Protein AF-A0A2H6KD94-F1 (afdb_monomer_lite)

pLDDT: mean 85.2, std 12.3, range [38.72, 98.19]

Secondary structure (DSSP, 8-state):
--HHHHHHHHHHHHHHHHHHHHHHHHTTTTTHHHHHHHHHHHHHHHHHHHHHHHHT-BTTTTBSTTHHHHHHHHHHHHHHHHHHTSTT-HHHHHHHHHHHHHIIIIIHHHHHHHHHHHHHHHHHHHHTT--S---HHHHHHHHHHHHHHHHH---SSS--SHHHHHHHHHHHHHTT-SHHHHHHHHHHHHHHTGGGSTTHHHHHHHHHHHH-GGGB-TTTTSPPTT-SS-HHHHHHHHHHHHHHTHHHHHHHHHHHHHHHHHHHSS--HHHHHHHHHHHHHHHHHHHHHHH--SSGGGHHHHHHHHHHHHHHHHHHHHB-SSSPPP-TTHHHHHHHHHHHHHHHHHHHHHHHIIIII---TT---HHHHHHHHHHHHHHHHHHHHHHHS--TTSS--S-HHHHHHHHHHHHHHHHHTHHHHIIIIIIHHHHHHHHHHHHHHHHHHSHHHHHHHHHHHHHHHHHHHHHHHT-------

Radius of gyration: 65.25 Å; chains: 1; bounding box: 171×57×162 Å

Sequence (477 aa):
MDESLKKDLRTVREEIKDGIKDVITTLQVKEFDTLVKTDLKSLRDKIMKLKDGVDSSKADEGTGLVGQHLKTIKDQYDKLHKETTGPGGSIAKETGLLDNKFQSAIQHPLNDAVDKVDMAIETLGEQFQLQGKKNIEEVFNKIKGEVGSIITGNHGKLKTGLEAVVDKVRGLAGLFRGQSQFEIKVQGWVENNILKVDPIKSFIEKYIGENGQGKFHGNYGKKKRGGQFYTDLNEQIAIVFKEKLTSEATTAGRVVEDLFREAESNRTVRKYVNALKEGCNKFVEKLGETLKTNDVDQFPDAIDTLVNTIVQKITSAVKNGSPAPDTKYLIPAVQGAVIQLLVVARQVAVELGSFALNADNNHLSLADNVDNALKVAKTLEGQLKDANTAQKSSGQTESPAKAVDSRLSEVRNMVGGLDDTFKQKVKKELQEAVNKLDGAVRDFDTEAQIREAAKAAYLSNFLSDRMTLSSGPNSRL

Organism: NCBI:txid189622

Structure (mmCIF, N/CA/C/O backbone):
data_AF-A0A2H6KD94-F1
#
_entry.id   AF-A0A2H6KD94-F1
#
loop_
_atom_site.group_PDB
_atom_site.id
_atom_site.type_symbol
_atom_site.label_atom_id
_atom_site.label_alt_id
_atom_site.label_comp_id
_atom_site.label_asym_id
_atom_site.label_entity_id
_atom_site.label_seq_id
_atom_site.pdbx_PDB_ins_code
_atom_site.Cartn_x
_atom_site.Cartn_y
_atom_site.Cartn_z
_atom_site.occupancy
_atom_site.B_iso_or_equiv
_atom_site.auth_seq_id
_atom_site.auth_comp_id
_atom_site.auth_asym_id
_atom_site.auth_atom_id
_atom_site.pdbx_PDB_model_num
ATOM 1 N N . MET A 1 1 ? -130.119 -20.080 102.729 1.00 55.72 1 MET A N 1
ATOM 2 C CA . MET A 1 1 ? -128.824 -20.767 102.546 1.00 55.72 1 MET A CA 1
ATOM 3 C C . MET A 1 1 ? -128.683 -21.726 103.706 1.00 55.72 1 MET A C 1
ATOM 5 O O . MET A 1 1 ? -128.633 -21.253 104.838 1.00 55.72 1 MET A O 1
ATOM 9 N N . ASP A 1 2 ? -128.746 -23.019 103.408 1.00 59.97 2 ASP A N 1
ATOM 10 C CA . ASP A 1 2 ? -128.802 -24.090 104.403 1.00 59.97 2 ASP A CA 1
ATOM 11 C C . ASP A 1 2 ? -127.515 -24.159 105.243 1.00 59.97 2 ASP A C 1
ATOM 13 O O . ASP A 1 2 ? -126.439 -23.775 104.767 1.00 59.97 2 ASP A O 1
ATOM 17 N N . GLU A 1 3 ? -127.615 -24.609 106.496 1.00 74.25 3 GLU A N 1
ATOM 18 C CA . GLU A 1 3 ? -126.474 -24.665 107.431 1.00 74.25 3 GLU A CA 1
ATOM 19 C C . GLU A 1 3 ? -125.322 -25.544 106.914 1.00 74.25 3 GLU A C 1
ATOM 21 O O . GLU A 1 3 ? -124.156 -25.223 107.165 1.00 74.25 3 GLU A O 1
ATOM 26 N N . SER A 1 4 ? -125.626 -26.599 106.146 1.00 77.25 4 SER A N 1
ATOM 27 C CA . SER A 1 4 ? -124.621 -27.495 105.555 1.00 77.25 4 SER A CA 1
ATOM 28 C C . SER A 1 4 ? -123.743 -26.779 104.527 1.00 77.25 4 SER A C 1
ATOM 30 O O . SER A 1 4 ? -122.521 -26.824 104.631 1.00 77.25 4 SER A O 1
ATOM 32 N N . LEU A 1 5 ? -124.339 -26.000 103.617 1.00 78.88 5 LEU A N 1
ATOM 33 C CA . LEU A 1 5 ? -123.607 -25.278 102.573 1.00 78.88 5 LEU A CA 1
ATOM 34 C C . LEU A 1 5 ? -122.671 -24.206 103.159 1.00 78.88 5 LEU A C 1
ATOM 36 O O . LEU A 1 5 ? -121.579 -23.976 102.645 1.00 78.88 5 LEU A O 1
ATOM 40 N N . LYS A 1 6 ? -123.068 -23.556 104.263 1.00 76.19 6 LYS A N 1
ATOM 41 C CA . LYS A 1 6 ? -122.206 -22.598 104.981 1.00 76.19 6 LYS A CA 1
ATOM 42 C C . LYS A 1 6 ? -121.029 -23.277 105.679 1.00 76.19 6 LYS A C 1
ATOM 44 O O . LYS A 1 6 ? -119.958 -22.675 105.746 1.00 76.19 6 LYS A O 1
ATOM 49 N N . LYS A 1 7 ? -121.219 -24.487 106.215 1.00 77.62 7 LYS A N 1
ATOM 50 C CA . LYS A 1 7 ? -120.132 -25.290 106.791 1.00 77.62 7 LYS A CA 1
ATOM 51 C C . LYS A 1 7 ? -119.167 -25.749 105.707 1.00 77.62 7 LYS A C 1
ATOM 53 O O . LYS A 1 7 ? -117.981 -25.494 105.861 1.00 77.62 7 LYS A O 1
ATOM 58 N N . ASP A 1 8 ? -119.662 -26.291 104.599 1.00 78.19 8 ASP A N 1
ATOM 59 C CA . ASP A 1 8 ? -118.811 -26.775 103.506 1.00 78.19 8 ASP A CA 1
ATOM 60 C C . ASP A 1 8 ? -118.021 -25.640 102.850 1.00 78.19 8 ASP A C 1
ATOM 62 O O . ASP A 1 8 ? -116.810 -25.748 102.690 1.00 78.19 8 ASP A O 1
ATOM 66 N N . LEU A 1 9 ? -118.648 -24.488 102.579 1.00 82.94 9 LEU A N 1
ATOM 67 C CA . LEU A 1 9 ? -117.928 -23.312 102.073 1.00 82.94 9 LEU A CA 1
ATOM 68 C C . LEU A 1 9 ? -116.910 -22.764 103.082 1.00 82.94 9 LEU A C 1
ATOM 70 O O . LEU A 1 9 ? -115.892 -22.203 102.678 1.00 82.94 9 LEU A O 1
ATOM 74 N N . ARG A 1 10 ? -117.157 -22.912 104.392 1.00 81.44 10 ARG A N 1
ATOM 75 C CA . ARG A 1 10 ? -116.191 -22.539 105.434 1.00 81.44 10 ARG A CA 1
ATOM 76 C C . ARG A 1 10 ? -115.023 -23.526 105.487 1.00 81.44 10 ARG A C 1
ATOM 78 O O . ARG A 1 10 ? -113.894 -23.062 105.592 1.00 81.44 10 ARG A O 1
ATOM 85 N N . THR A 1 11 ? -115.279 -24.828 105.372 1.00 82.75 11 THR A N 1
ATOM 86 C CA . THR A 1 11 ? -114.247 -25.873 105.302 1.00 82.75 11 THR A CA 1
ATOM 87 C C . THR A 1 11 ? -113.381 -25.689 104.061 1.00 82.75 11 THR A C 1
ATOM 89 O O . THR A 1 11 ? -112.178 -25.515 104.199 1.00 82.75 11 THR A O 1
ATOM 92 N N . VAL A 1 12 ? -113.984 -25.567 102.873 1.00 84.56 12 VAL A N 1
ATOM 93 C CA . VAL A 1 12 ? -113.266 -25.315 101.610 1.00 84.56 12 VAL A CA 1
ATOM 94 C C . VAL A 1 12 ? -112.461 -24.016 101.679 1.00 84.56 12 VAL A C 1
ATOM 96 O O . VAL A 1 12 ? -111.328 -23.957 101.213 1.00 84.56 12 VAL A O 1
ATOM 99 N N . ARG A 1 13 ? -113.002 -22.957 102.294 1.00 83.62 13 ARG A N 1
ATOM 100 C CA . ARG A 1 13 ? -112.266 -21.699 102.486 1.00 83.62 13 ARG A CA 1
ATOM 101 C C . ARG A 1 13 ? -111.039 -21.866 103.386 1.00 83.62 13 ARG A C 1
ATOM 103 O O . ARG A 1 13 ? -110.025 -21.227 103.108 1.00 83.62 13 ARG A O 1
ATOM 110 N N . GLU A 1 14 ? -111.132 -22.640 104.465 1.00 83.94 14 GLU A N 1
ATOM 111 C CA . GLU A 1 14 ? -109.994 -22.882 105.359 1.00 83.94 14 GLU A CA 1
ATOM 112 C C . GLU A 1 14 ? -108.982 -23.856 104.733 1.00 83.94 14 GLU A C 1
ATOM 114 O O . GLU A 1 14 ? -107.795 -23.565 104.772 1.00 83.94 14 GLU A O 1
ATOM 119 N N . GLU A 1 15 ? -109.417 -24.892 104.012 1.00 82.44 15 GLU A N 1
ATOM 120 C CA . GLU A 1 15 ? -108.522 -25.776 103.246 1.00 82.44 15 GLU A CA 1
ATOM 121 C C . GLU A 1 15 ? -107.792 -25.037 102.116 1.00 82.44 15 GLU A C 1
ATOM 123 O O . GLU A 1 15 ? -106.599 -25.243 101.912 1.00 82.44 15 GLU A O 1
ATOM 128 N N . ILE A 1 16 ? -108.461 -24.118 101.407 1.00 82.06 16 ILE A N 1
ATOM 129 C CA . ILE A 1 16 ? -107.807 -23.256 100.408 1.00 82.06 16 ILE A CA 1
ATOM 130 C C . ILE A 1 16 ? -106.803 -22.319 101.085 1.00 82.06 16 ILE A C 1
ATOM 132 O O . ILE A 1 16 ? -105.710 -22.108 100.563 1.00 82.06 16 ILE A O 1
ATOM 136 N N . LYS A 1 17 ? -107.141 -21.749 102.246 1.00 83.56 17 LYS A N 1
ATOM 137 C CA . LYS A 1 17 ? -106.209 -20.921 103.026 1.00 83.56 17 LYS A CA 1
ATOM 138 C C . LYS A 1 17 ? -104.985 -21.711 103.468 1.00 83.56 17 LYS A C 1
ATOM 140 O O . LYS A 1 17 ? -103.877 -21.195 103.338 1.00 83.56 17 LYS A O 1
ATOM 145 N N . ASP A 1 18 ? -105.186 -22.915 103.989 1.00 82.31 18 ASP A N 1
ATOM 146 C CA . ASP A 1 18 ? -104.116 -23.776 104.476 1.00 82.31 18 ASP A CA 1
ATOM 147 C C . ASP A 1 18 ? -103.266 -24.279 103.309 1.00 82.31 18 ASP A C 1
ATOM 149 O O . ASP A 1 18 ? -102.048 -24.164 103.372 1.00 82.31 18 ASP A O 1
ATOM 153 N N . GLY A 1 19 ? -103.875 -24.666 102.184 1.00 82.88 19 GLY A N 1
ATOM 154 C CA . GLY A 1 19 ? -103.164 -25.006 100.950 1.00 82.88 19 GLY A CA 1
ATOM 155 C C . GLY A 1 19 ? -102.346 -23.837 100.388 1.00 82.88 19 GLY A C 1
ATOM 156 O O . GLY A 1 19 ? -101.185 -24.012 100.026 1.00 82.88 19 GLY A O 1
ATOM 157 N N . ILE A 1 20 ? -102.892 -22.613 100.376 1.00 80.19 20 ILE A N 1
ATOM 158 C CA . ILE A 1 20 ? -102.144 -21.404 99.981 1.00 80.19 20 ILE A CA 1
ATOM 159 C C . ILE A 1 20 ? -100.995 -21.136 100.961 1.00 80.19 20 ILE A C 1
ATOM 161 O O . ILE A 1 20 ? -99.903 -20.753 100.544 1.00 80.19 20 ILE A O 1
ATOM 165 N N . LYS A 1 21 ? -101.216 -21.333 102.263 1.00 80.06 21 LYS A N 1
ATOM 166 C CA . LYS A 1 21 ? -100.204 -21.127 103.303 1.00 80.06 21 LYS A CA 1
ATOM 167 C C . LYS A 1 21 ? -99.079 -22.160 103.217 1.00 80.06 21 LYS A C 1
ATOM 169 O O . LYS A 1 21 ? -97.918 -21.769 103.350 1.00 80.06 21 LYS A O 1
ATOM 174 N N . ASP A 1 22 ? -99.400 -23.421 102.946 1.00 78.56 22 ASP A N 1
ATOM 175 C CA . ASP A 1 22 ? -98.424 -24.482 102.702 1.00 78.56 22 ASP A CA 1
ATOM 176 C C . ASP A 1 22 ? -97.605 -24.170 101.455 1.00 78.56 22 ASP A C 1
ATOM 178 O O . ASP A 1 22 ? -96.387 -24.101 101.551 1.00 78.56 22 ASP A O 1
ATOM 182 N N . VAL A 1 23 ? -98.232 -23.819 100.326 1.00 80.38 23 VAL A N 1
ATOM 183 C CA . VAL A 1 23 ? -97.501 -23.425 99.106 1.00 80.38 23 VAL A CA 1
ATOM 184 C C . VAL A 1 23 ? -96.597 -22.209 99.350 1.00 80.38 23 VAL A C 1
ATOM 186 O O . VAL A 1 23 ? -95.445 -22.209 98.919 1.00 80.38 23 VAL A O 1
ATOM 189 N N . ILE A 1 24 ? -97.064 -21.196 100.092 1.00 75.50 24 ILE A N 1
ATOM 190 C CA . ILE A 1 24 ? -96.252 -20.025 100.477 1.00 75.50 24 ILE A CA 1
ATOM 191 C C . ILE A 1 24 ? -95.041 -20.427 101.332 1.00 75.50 24 ILE A C 1
ATOM 193 O O . ILE A 1 24 ? -93.988 -19.795 101.225 1.00 75.50 24 ILE A O 1
ATOM 197 N N . THR A 1 25 ? -95.177 -21.451 102.176 1.00 77.00 25 THR A N 1
ATOM 198 C CA . THR A 1 25 ? -94.114 -21.916 103.078 1.00 77.00 25 THR A CA 1
ATOM 199 C C . THR A 1 25 ? -93.147 -22.861 102.358 1.00 77.00 25 THR A C 1
ATOM 201 O O . THR A 1 25 ? -91.940 -22.660 102.436 1.00 77.00 25 THR A O 1
ATOM 204 N N . THR A 1 26 ? -93.654 -23.831 101.590 1.00 77.19 26 THR A N 1
ATOM 205 C CA . THR A 1 26 ? -92.867 -24.798 100.806 1.00 77.19 26 THR A CA 1
ATOM 206 C C . THR A 1 26 ? -92.073 -24.129 99.690 1.00 77.19 26 THR A C 1
ATOM 208 O O . THR A 1 26 ? -90.906 -24.454 99.503 1.00 77.19 26 THR A O 1
ATOM 211 N N . LEU A 1 27 ? -92.661 -23.165 98.972 1.00 73.81 27 LEU A N 1
ATOM 212 C CA . LEU A 1 27 ? -91.931 -22.367 97.977 1.00 73.81 27 LEU A CA 1
ATOM 213 C C . LEU A 1 27 ? -91.119 -21.231 98.617 1.00 73.81 27 LEU A C 1
ATOM 215 O O . LEU A 1 27 ? -90.541 -20.417 97.898 1.00 73.81 27 LEU A O 1
ATOM 219 N N . GLN A 1 28 ? -91.108 -21.149 99.954 1.00 81.94 28 GLN A N 1
ATOM 220 C CA . GLN A 1 28 ? -90.393 -20.138 100.729 1.00 81.94 28 GLN A CA 1
ATOM 221 C C . GLN A 1 28 ? -90.673 -18.711 100.231 1.00 81.94 28 GLN A C 1
ATOM 223 O O . GLN A 1 28 ? -89.801 -17.848 100.242 1.00 81.94 28 GLN A O 1
ATOM 228 N N . VAL A 1 29 ? -91.909 -18.425 99.803 1.00 73.88 29 VAL A N 1
ATOM 229 C CA . VAL A 1 29 ? -92.278 -17.155 99.146 1.00 73.88 29 VAL A CA 1
ATOM 230 C C . VAL A 1 29 ? -92.019 -15.958 100.065 1.00 73.88 29 VAL A C 1
ATOM 232 O O . VAL A 1 29 ? -91.650 -14.882 99.602 1.00 73.88 29 VAL A O 1
ATOM 235 N N . LYS A 1 30 ? -92.143 -16.150 101.385 1.00 77.00 30 LYS A N 1
ATOM 236 C CA . LYS A 1 30 ? -91.809 -15.127 102.392 1.00 77.00 30 LYS A CA 1
ATOM 237 C C . LYS A 1 30 ? -90.304 -14.870 102.537 1.00 77.00 30 LYS A C 1
ATOM 239 O O . LYS A 1 30 ? -89.924 -13.787 102.966 1.00 77.00 30 LYS A O 1
ATOM 244 N N . GLU A 1 31 ? -89.462 -15.836 102.179 1.00 80.69 31 GLU A N 1
ATOM 245 C CA . GLU A 1 31 ? -87.994 -15.760 102.247 1.00 80.69 31 GLU A CA 1
ATOM 246 C C . GLU A 1 31 ? -87.362 -15.510 100.867 1.00 80.69 31 GLU A C 1
ATOM 248 O O . GLU A 1 31 ? -86.165 -15.237 100.777 1.00 80.69 31 GLU A O 1
ATOM 253 N N . PHE A 1 32 ? -88.165 -15.536 99.797 1.00 79.06 32 PHE A N 1
ATOM 254 C CA . PHE A 1 32 ? -87.733 -15.395 98.408 1.00 79.06 32 PHE A CA 1
ATOM 255 C C . PHE A 1 32 ? -86.919 -14.121 98.165 1.00 79.06 32 PHE A C 1
ATOM 257 O O . PHE A 1 32 ? -85.868 -14.185 97.538 1.00 79.06 32 PHE A O 1
ATOM 264 N N . ASP A 1 33 ? -87.323 -12.977 98.731 1.00 70.31 33 ASP A N 1
ATOM 265 C CA . ASP A 1 33 ? -86.545 -11.729 98.639 1.00 70.31 33 ASP A CA 1
ATOM 266 C C . ASP A 1 33 ? -85.138 -11.879 99.252 1.00 70.31 33 ASP A C 1
ATOM 268 O O . ASP A 1 33 ? -84.152 -11.376 98.714 1.00 70.31 33 ASP A O 1
ATOM 272 N N . THR A 1 34 ? -85.010 -12.641 100.342 1.00 77.38 34 THR A N 1
ATOM 273 C CA . THR A 1 34 ? -83.720 -12.888 101.007 1.00 77.38 34 THR A CA 1
ATOM 274 C C . THR A 1 34 ? -82.849 -13.854 100.204 1.00 77.38 34 THR A C 1
ATOM 276 O O . THR A 1 34 ? -81.649 -13.608 100.043 1.00 77.38 34 THR A O 1
ATOM 279 N N . LEU A 1 35 ? -83.439 -14.919 99.655 1.00 77.56 35 LEU A N 1
ATOM 280 C CA . LEU A 1 35 ? -82.741 -15.882 98.797 1.00 77.56 35 LEU A CA 1
ATOM 281 C C . LEU A 1 35 ? -82.258 -15.212 97.504 1.00 77.56 35 LEU A C 1
ATOM 283 O O . LEU A 1 35 ? -81.073 -15.280 97.185 1.00 77.56 35 LEU A O 1
ATOM 287 N N . VAL A 1 36 ? -83.124 -14.441 96.839 1.00 78.12 36 VAL A N 1
ATOM 288 C CA . VAL A 1 36 ? -82.779 -13.681 95.627 1.00 78.12 36 VAL A CA 1
ATOM 289 C C . VAL A 1 36 ? -81.682 -12.655 95.910 1.00 78.12 36 VAL A C 1
ATOM 291 O O . VAL A 1 36 ? -80.720 -12.565 95.148 1.00 78.12 36 VAL A O 1
ATOM 294 N N . LYS A 1 37 ? -81.755 -11.905 97.018 1.00 77.06 37 LYS A N 1
ATOM 295 C CA . LYS A 1 37 ? -80.681 -10.970 97.407 1.00 77.06 37 LYS A CA 1
ATOM 296 C C . LYS A 1 37 ? -79.357 -11.683 97.666 1.00 77.06 37 LYS A C 1
ATOM 298 O O . LYS A 1 37 ? -78.307 -11.155 97.296 1.00 77.06 37 LYS A O 1
ATOM 303 N N . THR A 1 38 ? -79.394 -12.863 98.280 1.00 78.62 38 THR A N 1
ATOM 304 C CA . THR A 1 38 ? -78.197 -13.666 98.563 1.00 78.62 38 THR A CA 1
ATOM 305 C C . THR A 1 38 ? -77.561 -14.174 97.272 1.00 78.62 38 THR A C 1
ATOM 307 O O . THR A 1 38 ? -76.356 -13.997 97.073 1.00 78.62 38 THR A O 1
ATOM 310 N N . ASP A 1 39 ? -78.366 -14.703 96.354 1.00 75.56 39 ASP A N 1
ATOM 311 C CA . ASP A 1 39 ? -77.895 -15.195 95.060 1.00 75.56 39 ASP A CA 1
ATOM 312 C C . ASP A 1 39 ? -77.382 -14.065 94.166 1.00 75.56 39 ASP A C 1
ATOM 314 O O . ASP A 1 39 ? -76.311 -14.190 93.569 1.00 75.56 39 ASP A O 1
ATOM 318 N N . LEU A 1 40 ? -78.069 -12.918 94.129 1.00 78.00 40 LEU A N 1
ATOM 319 C CA . LEU A 1 40 ? -77.616 -11.741 93.382 1.00 78.00 40 LEU A CA 1
ATOM 320 C C . LEU A 1 40 ? -76.329 -11.152 93.959 1.00 78.00 40 LEU A C 1
ATOM 322 O O . LEU A 1 40 ? -75.462 -10.722 93.198 1.00 78.00 40 LEU A O 1
ATOM 326 N N . LYS A 1 41 ? -76.164 -11.155 95.286 1.00 78.00 41 LYS A N 1
ATOM 327 C CA . LYS A 1 41 ? -74.907 -10.751 95.927 1.00 78.00 41 LYS A CA 1
ATOM 328 C C . LYS A 1 41 ? -73.779 -11.719 95.571 1.00 78.00 41 LYS A C 1
ATOM 330 O O . LYS A 1 41 ? -72.723 -11.273 95.139 1.00 78.00 41 LYS A O 1
ATOM 335 N N . SER A 1 42 ? -74.029 -13.026 95.655 1.00 77.44 42 SER A N 1
ATOM 336 C CA . SER A 1 42 ? -73.078 -14.068 95.245 1.00 77.44 42 SER A CA 1
ATOM 337 C C . SER A 1 42 ? -72.682 -13.933 93.769 1.00 77.44 42 SER A C 1
ATOM 339 O O . SER A 1 42 ? -71.501 -14.026 93.425 1.00 77.44 42 SER A O 1
ATOM 341 N N . LEU A 1 43 ? -73.643 -13.642 92.886 1.00 75.31 43 LEU A N 1
ATOM 342 C CA . LEU A 1 43 ? -73.400 -13.373 91.470 1.00 75.31 43 LEU A CA 1
ATOM 343 C C . LEU A 1 43 ? -72.570 -12.099 91.271 1.00 75.31 43 LEU A C 1
ATOM 345 O O . LEU A 1 43 ? -71.585 -12.128 90.534 1.00 75.31 43 LEU A O 1
ATOM 349 N N . ARG A 1 44 ? -72.923 -11.001 91.947 1.00 77.50 44 ARG A N 1
ATOM 350 C CA . ARG A 1 44 ? -72.179 -9.736 91.891 1.00 77.50 44 ARG A CA 1
ATOM 351 C C . ARG A 1 44 ? -70.738 -9.914 92.363 1.00 77.50 44 ARG A C 1
ATOM 353 O O . ARG A 1 44 ? -69.831 -9.442 91.687 1.00 77.50 44 ARG A O 1
ATOM 360 N N . ASP A 1 45 ? -70.516 -10.622 93.466 1.00 77.31 45 ASP A N 1
ATOM 361 C CA . ASP A 1 45 ? -69.179 -10.880 94.008 1.00 77.31 45 ASP A CA 1
ATOM 362 C C . ASP A 1 45 ? -68.344 -11.743 93.051 1.00 77.31 45 ASP A C 1
ATOM 364 O O . ASP A 1 45 ? -67.158 -11.480 92.852 1.00 77.31 45 ASP A O 1
ATOM 368 N N . LYS A 1 46 ? -68.962 -12.735 92.394 1.00 77.00 46 LYS A N 1
ATOM 369 C CA . LYS A 1 46 ? -68.311 -13.520 91.331 1.00 77.00 46 LYS A CA 1
ATOM 370 C C . LYS A 1 46 ? -67.955 -12.656 90.118 1.00 77.00 46 LYS A C 1
ATOM 372 O O . LYS A 1 46 ? -66.850 -12.796 89.605 1.00 77.00 46 LYS A O 1
ATOM 377 N N . ILE A 1 47 ? -68.840 -11.748 89.692 1.00 71.19 47 ILE A N 1
ATOM 378 C CA . ILE A 1 47 ? -68.585 -10.808 88.585 1.00 71.19 47 ILE A CA 1
ATOM 379 C C . ILE A 1 47 ? -67.457 -9.831 88.941 1.00 71.19 47 ILE A C 1
ATOM 381 O O . ILE A 1 47 ? -66.580 -9.603 88.112 1.00 71.19 47 ILE A O 1
ATOM 385 N N . MET A 1 48 ? -67.436 -9.289 90.163 1.00 72.62 48 MET A N 1
ATOM 386 C CA . MET A 1 48 ? -66.364 -8.393 90.612 1.00 72.62 48 MET A CA 1
ATOM 387 C C . MET A 1 48 ? -65.019 -9.118 90.675 1.00 72.62 48 MET A C 1
ATOM 389 O O . MET A 1 48 ? -64.053 -8.617 90.120 1.00 72.62 48 MET A O 1
ATOM 393 N N . LYS A 1 49 ? -64.962 -10.342 91.220 1.00 75.00 49 LYS A N 1
ATOM 394 C CA . LYS A 1 49 ? -63.730 -11.156 91.209 1.00 75.00 49 LYS A CA 1
ATOM 395 C C . LYS A 1 49 ? -63.240 -11.476 89.794 1.00 75.00 49 LYS A C 1
ATOM 397 O O . LYS A 1 49 ? -62.035 -11.512 89.566 1.00 75.00 49 LYS A O 1
ATOM 402 N N . LEU A 1 50 ? -64.156 -11.697 88.850 1.00 73.25 50 LEU A N 1
ATOM 403 C CA . LEU A 1 50 ? -63.827 -11.872 87.432 1.00 73.25 50 LEU A CA 1
ATOM 404 C C . LEU A 1 50 ? -63.246 -10.589 86.833 1.00 73.25 50 LEU A C 1
ATOM 406 O O . LEU A 1 50 ? -62.211 -10.646 86.177 1.00 73.25 50 LEU A O 1
ATOM 410 N N . LYS A 1 51 ? -63.882 -9.441 87.090 1.00 72.88 51 LYS A N 1
ATOM 411 C CA . LYS A 1 51 ? -63.402 -8.129 86.647 1.00 72.88 51 LYS A CA 1
ATOM 412 C C . LYS A 1 51 ? -62.013 -7.835 87.213 1.00 72.88 51 LYS A C 1
ATOM 414 O O . LYS A 1 51 ? -61.104 -7.556 86.444 1.00 72.88 51 LYS A O 1
ATOM 419 N N . ASP A 1 52 ? -61.829 -7.984 88.520 1.00 73.94 52 ASP A N 1
ATOM 420 C CA . ASP A 1 52 ? -60.552 -7.731 89.187 1.00 73.94 52 ASP A CA 1
ATOM 421 C C . ASP A 1 52 ? -59.468 -8.701 88.696 1.00 73.94 52 ASP A C 1
ATOM 423 O O . ASP A 1 52 ? -58.332 -8.294 88.471 1.00 73.94 52 ASP A O 1
ATOM 427 N N . GLY A 1 53 ? -59.807 -9.974 88.452 1.00 70.94 53 GLY A N 1
ATOM 428 C CA . GLY A 1 53 ? -58.891 -10.963 87.871 1.00 70.94 53 GLY A CA 1
ATOM 429 C C . GLY A 1 53 ? -58.482 -10.663 86.423 1.00 70.94 53 GLY A C 1
ATOM 430 O O . GLY A 1 53 ? -57.382 -11.034 86.010 1.00 70.94 53 GLY A O 1
ATOM 431 N N . VAL A 1 54 ? -59.334 -9.978 85.657 1.00 71.25 54 VAL A N 1
ATOM 432 C CA . VAL A 1 54 ? -59.026 -9.490 84.303 1.00 71.25 54 VAL A CA 1
ATOM 433 C C . VAL A 1 54 ? -58.214 -8.194 84.361 1.00 71.25 54 VAL A C 1
ATOM 435 O O . VAL A 1 54 ? -57.193 -8.102 83.688 1.00 71.25 54 VAL A O 1
ATOM 438 N N . ASP A 1 55 ? -58.611 -7.227 85.189 1.00 68.44 55 ASP A N 1
ATOM 439 C CA . ASP A 1 55 ? -57.967 -5.908 85.291 1.00 68.44 55 ASP A CA 1
ATOM 440 C C . ASP A 1 55 ? -56.579 -5.979 85.954 1.00 68.44 55 ASP A C 1
ATOM 442 O O . ASP A 1 55 ? -55.699 -5.179 85.646 1.00 68.44 55 ASP A O 1
ATOM 446 N N . SER A 1 56 ? -56.352 -6.964 86.829 1.00 69.88 56 SER A N 1
ATOM 447 C CA . SER A 1 56 ? -55.040 -7.236 87.437 1.00 69.88 56 SER A CA 1
ATOM 448 C C . SER A 1 56 ? -54.135 -8.139 86.594 1.00 69.88 56 SER A C 1
ATOM 450 O O . SER A 1 56 ? -52.996 -8.385 86.995 1.00 69.88 56 SER A O 1
ATOM 452 N N . SER A 1 57 ? -54.606 -8.635 85.440 1.00 71.94 57 SER A N 1
ATOM 453 C CA . SER A 1 57 ? -53.791 -9.499 84.581 1.00 71.94 57 SER A CA 1
ATOM 454 C C . SER A 1 57 ? -52.627 -8.719 83.968 1.00 71.94 57 SER A C 1
ATOM 456 O O . SER A 1 57 ? -52.841 -7.736 83.258 1.00 71.94 57 SER A O 1
ATOM 458 N N . LYS A 1 58 ? -51.393 -9.179 84.195 1.00 67.06 58 LYS A N 1
ATOM 459 C CA . LYS A 1 58 ? -50.172 -8.569 83.643 1.00 67.06 58 LYS A CA 1
ATOM 460 C C . LYS A 1 58 ? -49.432 -9.553 82.744 1.00 67.06 58 LYS A C 1
ATOM 462 O O . LYS A 1 58 ? -49.238 -10.711 83.114 1.00 67.06 58 LYS A O 1
ATOM 467 N N . ALA A 1 59 ? -48.981 -9.073 81.586 1.00 63.97 59 ALA A N 1
ATOM 468 C CA . ALA A 1 59 ? -48.249 -9.886 80.614 1.00 63.97 59 ALA A CA 1
ATOM 469 C C . ALA A 1 59 ? -46.894 -10.377 81.157 1.00 63.97 59 ALA A C 1
ATOM 471 O O . ALA A 1 59 ? -46.549 -11.537 80.970 1.00 63.97 59 ALA A O 1
ATOM 472 N N . ASP A 1 60 ? -46.157 -9.529 81.879 1.00 64.06 60 ASP A N 1
ATOM 473 C CA . ASP A 1 60 ? -44.776 -9.830 82.294 1.00 64.06 60 ASP A CA 1
ATOM 474 C C . ASP A 1 60 ? -44.685 -10.946 83.352 1.00 64.06 60 ASP A C 1
ATOM 476 O O . ASP A 1 60 ? -43.738 -11.732 83.376 1.00 64.06 60 ASP A O 1
ATOM 480 N N . GLU A 1 61 ? -45.692 -11.052 84.219 1.00 66.06 61 GLU A N 1
ATOM 481 C CA . GLU A 1 61 ? -45.707 -12.006 85.333 1.00 66.06 61 GLU A CA 1
ATOM 482 C C . GLU A 1 61 ? -46.523 -13.273 85.016 1.00 66.06 61 GLU A C 1
ATOM 484 O O . GLU A 1 61 ? -46.379 -14.292 85.692 1.00 66.06 61 GLU A O 1
ATOM 489 N N . GLY A 1 62 ? -47.367 -13.245 83.975 1.00 65.25 62 GLY A N 1
ATOM 490 C CA . GLY A 1 62 ? -48.285 -14.342 83.645 1.00 65.25 62 GLY A CA 1
ATOM 491 C C . GLY A 1 62 ? -49.398 -14.551 84.680 1.00 65.25 62 GLY A C 1
ATOM 492 O O . GLY A 1 62 ? -50.011 -15.617 84.721 1.00 65.25 62 GLY A O 1
ATOM 493 N N . THR A 1 63 ? -49.639 -13.554 85.531 1.00 62.41 63 THR A N 1
ATOM 494 C CA . THR A 1 63 ? -50.592 -13.580 86.646 1.00 62.41 63 THR A CA 1
ATOM 495 C C . THR A 1 63 ? -51.958 -13.033 86.216 1.00 62.41 63 THR A C 1
ATOM 497 O O . THR A 1 63 ? -52.042 -12.169 85.344 1.00 62.41 63 THR A O 1
ATOM 500 N N . GLY A 1 64 ? -53.044 -13.544 86.811 1.00 68.94 64 GLY A N 1
ATOM 501 C CA . GLY A 1 64 ? -54.431 -13.158 86.495 1.00 68.94 64 GLY A CA 1
ATOM 502 C C . GLY A 1 64 ? -55.143 -14.094 85.504 1.00 68.94 64 GLY A C 1
ATOM 503 O O . GLY A 1 64 ? -54.568 -15.071 85.029 1.00 68.94 64 GLY A O 1
ATOM 504 N N . LEU A 1 65 ? -56.418 -13.814 85.211 1.00 68.56 65 LEU A N 1
ATOM 505 C CA . LEU A 1 65 ? -57.295 -14.699 84.424 1.00 68.56 65 LEU A CA 1
ATOM 506 C C . LEU A 1 65 ? -56.847 -14.850 82.958 1.00 68.56 65 LEU A C 1
ATOM 508 O O . LEU A 1 65 ? -57.006 -15.917 82.373 1.00 68.56 65 LEU A O 1
ATOM 512 N N . VAL A 1 66 ? -56.276 -13.791 82.375 1.00 71.31 66 VAL A N 1
ATOM 513 C CA . VAL A 1 66 ? -55.757 -13.775 80.990 1.00 71.31 66 VAL A CA 1
ATOM 514 C C . VAL A 1 66 ? -54.237 -13.583 80.927 1.00 71.31 66 VAL A C 1
ATOM 516 O O . VAL A 1 66 ? -53.662 -13.544 79.840 1.00 71.31 66 VAL A O 1
ATOM 519 N N . GLY A 1 67 ? -53.568 -13.507 82.083 1.00 73.94 67 GLY A N 1
ATOM 520 C CA . GLY A 1 67 ? -52.131 -13.243 82.191 1.00 73.94 67 GLY A CA 1
ATOM 521 C C . GLY A 1 67 ? -51.259 -14.252 81.447 1.00 73.94 67 GLY A C 1
ATOM 522 O O . GLY A 1 67 ? -50.334 -13.851 80.750 1.00 73.94 67 GLY A O 1
ATOM 523 N N . GLN A 1 68 ? -51.578 -15.551 81.511 1.00 73.50 68 GLN A N 1
ATOM 524 C CA . GLN A 1 68 ? -50.821 -16.588 80.792 1.00 73.50 68 GLN A CA 1
ATOM 525 C C . GLN A 1 68 ? -50.895 -16.438 79.266 1.00 73.50 68 GLN A C 1
ATOM 527 O O . GLN A 1 68 ? -49.890 -16.632 78.579 1.00 73.50 68 GLN A O 1
ATOM 532 N N . HIS A 1 69 ? -52.058 -16.067 78.724 1.00 73.38 69 HIS A N 1
ATOM 533 C CA . HIS A 1 69 ? -52.213 -15.825 77.288 1.00 73.38 69 HIS A CA 1
ATOM 534 C C . HIS A 1 69 ? -51.466 -14.562 76.853 1.00 73.38 69 HIS A C 1
ATOM 536 O O . HIS A 1 69 ? -50.758 -14.597 75.850 1.00 73.38 69 HIS A O 1
ATOM 542 N N . LEU A 1 70 ? -51.550 -13.485 77.642 1.00 74.88 70 LEU A N 1
ATOM 543 C CA . LEU A 1 70 ? -50.790 -12.257 77.394 1.00 74.88 70 LEU A CA 1
ATOM 544 C C . LEU A 1 70 ? -49.276 -12.505 77.450 1.00 74.88 70 LEU A C 1
ATOM 546 O O . LEU A 1 70 ? -48.552 -12.047 76.570 1.00 74.88 70 LEU A O 1
ATOM 550 N N . LYS A 1 71 ? -48.806 -13.296 78.421 1.00 79.12 71 LYS A N 1
ATOM 551 C CA . LYS A 1 71 ? -47.404 -13.714 78.517 1.00 79.12 71 LYS A CA 1
ATOM 552 C C . LYS A 1 71 ? -46.969 -14.548 77.314 1.00 79.12 71 LYS A C 1
ATOM 554 O O . LYS A 1 71 ? -45.924 -14.284 76.745 1.00 79.12 71 LYS A O 1
ATOM 559 N N . THR A 1 72 ? -47.788 -15.508 76.881 1.00 78.44 72 THR A N 1
ATOM 560 C CA . THR A 1 72 ? -47.487 -16.341 75.702 1.00 78.44 72 THR A CA 1
ATOM 561 C C . THR A 1 72 ? -47.341 -15.494 74.435 1.00 78.44 72 THR A C 1
ATOM 563 O O . THR A 1 72 ? -46.434 -15.734 73.641 1.00 78.44 72 THR A O 1
ATOM 566 N N . ILE A 1 73 ? -48.209 -14.495 74.244 1.00 76.12 73 ILE A N 1
ATOM 567 C CA . ILE A 1 73 ? -48.123 -13.561 73.110 1.00 76.12 73 ILE A CA 1
ATOM 568 C C . ILE A 1 73 ? -46.841 -12.727 73.203 1.00 76.12 73 ILE A C 1
ATOM 570 O O . ILE A 1 73 ? -46.109 -12.646 72.218 1.00 76.12 73 ILE A O 1
ATOM 574 N N . LYS A 1 74 ? -46.531 -12.182 74.386 1.00 80.00 74 LYS A N 1
ATOM 575 C CA . LYS A 1 74 ? -45.297 -11.426 74.633 1.00 80.00 74 LYS A CA 1
ATOM 576 C C . LYS A 1 74 ? -44.040 -12.271 74.385 1.00 80.00 74 LYS A C 1
ATOM 578 O O . LYS A 1 74 ? -43.143 -11.830 73.682 1.00 80.00 74 LYS A O 1
ATOM 583 N N . ASP A 1 75 ? -43.993 -13.503 74.885 1.00 81.25 75 ASP A N 1
ATOM 584 C CA . ASP A 1 75 ? -42.847 -14.402 74.712 1.00 81.25 75 ASP A CA 1
ATOM 585 C C . ASP A 1 75 ? -42.621 -14.747 73.223 1.00 81.25 75 ASP A C 1
ATOM 587 O O . ASP A 1 75 ? -41.482 -14.794 72.752 1.00 81.25 75 ASP A O 1
ATOM 591 N N . GLN A 1 76 ? -43.698 -14.964 72.454 1.00 80.94 76 GLN A N 1
ATOM 592 C CA . GLN A 1 76 ? -43.612 -15.177 71.000 1.00 80.94 76 GLN A CA 1
ATOM 593 C C . GLN A 1 76 ? -43.179 -13.909 70.259 1.00 80.94 76 GLN A C 1
ATOM 595 O O . GLN A 1 76 ? -42.388 -13.995 69.320 1.00 80.94 76 GLN A O 1
ATOM 600 N N . TYR A 1 77 ? -43.659 -12.743 70.695 1.00 81.00 77 TYR A N 1
ATOM 601 C CA . TYR A 1 77 ? -43.215 -11.449 70.190 1.00 81.00 77 TYR A CA 1
ATOM 602 C C . TYR A 1 77 ? -41.717 -11.246 70.431 1.00 81.00 77 TYR A C 1
ATOM 604 O O . TYR A 1 77 ? -40.980 -10.989 69.484 1.00 81.00 77 TYR A O 1
ATOM 612 N N . ASP A 1 78 ? -41.243 -11.430 71.665 1.00 81.75 78 ASP A N 1
ATOM 613 C CA . ASP A 1 78 ? -39.840 -11.231 72.034 1.00 81.75 78 ASP A CA 1
ATOM 614 C C . ASP A 1 78 ? -38.935 -12.189 71.252 1.00 81.75 78 ASP A C 1
ATOM 616 O O . ASP A 1 78 ? -37.858 -11.803 70.785 1.00 81.75 78 ASP A O 1
ATOM 620 N N . LYS A 1 79 ? -39.394 -13.430 71.041 1.00 85.75 79 LYS A N 1
ATOM 621 C CA . LYS A 1 79 ? -38.717 -14.401 70.181 1.00 85.75 79 LYS A CA 1
ATOM 622 C C . LYS A 1 79 ? -38.647 -13.920 68.730 1.00 85.75 79 LYS A C 1
ATOM 624 O O . LYS A 1 79 ? -37.554 -13.895 68.166 1.00 85.75 79 LYS A O 1
ATOM 629 N N . LEU A 1 80 ? -39.775 -13.516 68.141 1.00 81.06 80 LEU A N 1
ATOM 630 C CA . LEU A 1 80 ? -39.828 -13.025 66.763 1.00 81.06 80 LEU A CA 1
ATOM 631 C C . LEU A 1 80 ? -38.949 -11.783 66.588 1.00 81.06 80 LEU A C 1
ATOM 633 O O . LEU A 1 80 ? -38.142 -11.740 65.660 1.00 81.06 80 LEU A O 1
ATOM 637 N N . HIS A 1 81 ? -39.052 -10.809 67.495 1.00 77.88 81 HIS A N 1
ATOM 638 C CA . HIS A 1 81 ? -38.234 -9.600 67.503 1.00 77.88 81 HIS A CA 1
ATOM 639 C C . HIS A 1 81 ? -36.751 -9.972 67.554 1.00 77.88 81 HIS A C 1
ATOM 641 O O . HIS A 1 81 ? -35.994 -9.590 66.668 1.00 77.88 81 HIS A O 1
ATOM 647 N N . LYS A 1 82 ? -36.330 -10.809 68.508 1.00 83.00 82 LYS A N 1
ATOM 648 C CA . LYS A 1 82 ? -34.933 -11.256 68.630 1.00 83.00 82 LYS A CA 1
ATOM 649 C C . LYS A 1 82 ? -34.419 -11.989 67.383 1.00 83.00 82 LYS A C 1
ATOM 651 O O . LYS A 1 82 ? -33.264 -11.805 67.007 1.00 83.00 82 LYS A O 1
ATOM 656 N N . GLU A 1 83 ? -35.246 -12.817 66.749 1.00 84.00 83 GLU A N 1
ATOM 657 C CA . GLU A 1 83 ? -34.868 -13.608 65.567 1.00 84.00 83 GLU A CA 1
ATOM 658 C C . GLU A 1 83 ? -34.890 -12.799 64.255 1.00 84.00 83 GLU A C 1
ATOM 660 O O . GLU A 1 83 ? -34.220 -13.170 63.285 1.00 84.00 83 GLU A O 1
ATOM 665 N N . THR A 1 84 ? -35.619 -11.680 64.201 1.00 76.25 84 THR A N 1
ATOM 666 C CA . THR A 1 84 ? -35.826 -10.906 62.963 1.00 76.25 84 THR A CA 1
ATOM 667 C C . THR A 1 84 ? -35.230 -9.503 63.026 1.00 76.25 84 THR A C 1
ATOM 669 O O . THR A 1 84 ? -34.243 -9.251 62.331 1.00 76.25 84 THR A O 1
ATOM 672 N N . THR A 1 85 ? -35.790 -8.608 63.840 1.00 75.31 85 THR A N 1
ATOM 673 C CA . THR A 1 85 ? -35.491 -7.164 63.846 1.00 75.31 85 THR A CA 1
ATOM 674 C C . THR A 1 85 ? -34.513 -6.723 64.936 1.00 75.31 85 THR A C 1
ATOM 676 O O . THR A 1 85 ? -33.896 -5.670 64.808 1.00 75.31 85 THR A O 1
ATOM 679 N N . GLY A 1 86 ? -34.345 -7.513 65.995 1.00 74.88 86 GLY A N 1
ATOM 680 C CA . GLY A 1 86 ? -33.493 -7.199 67.136 1.00 74.88 86 GLY A CA 1
ATOM 681 C C . GLY A 1 86 ? -31.990 -7.262 66.821 1.00 74.88 86 GLY A C 1
ATOM 682 O O . GLY A 1 86 ? -31.582 -7.690 65.735 1.00 74.88 86 GLY A O 1
ATOM 683 N N . PRO A 1 87 ? -31.124 -6.871 67.776 1.00 71.56 87 PRO A N 1
ATOM 684 C CA . PRO A 1 87 ? -29.672 -6.917 67.608 1.00 71.56 87 PRO A CA 1
ATOM 685 C C . PRO A 1 87 ? -29.185 -8.342 67.294 1.00 71.56 87 PRO A C 1
ATOM 687 O O . PRO A 1 87 ? -29.238 -9.230 68.143 1.00 71.56 87 PRO A O 1
ATOM 690 N N . GLY A 1 88 ? -28.712 -8.565 66.063 1.00 75.31 88 GLY A N 1
ATOM 691 C CA . GLY A 1 88 ? -28.288 -9.886 65.576 1.00 75.31 88 GLY A CA 1
ATOM 692 C C . GLY A 1 88 ? -29.389 -10.733 64.923 1.00 75.31 88 GLY A C 1
ATOM 693 O O . GLY A 1 88 ? -29.111 -11.864 64.521 1.00 75.31 88 GLY A O 1
ATOM 694 N N . GLY A 1 89 ? -30.603 -10.195 64.779 1.00 81.81 89 GLY A N 1
ATOM 695 C CA . GLY A 1 89 ? -31.695 -10.811 64.030 1.00 81.81 89 GLY A CA 1
ATOM 696 C C . GLY A 1 89 ? -31.380 -10.957 62.537 1.00 81.81 89 GLY A C 1
ATOM 697 O O . GLY A 1 89 ? -30.467 -10.324 61.994 1.00 81.81 89 GLY A O 1
ATOM 698 N N . SER A 1 90 ? -32.134 -11.821 61.858 1.00 82.81 90 SER A N 1
ATOM 699 C CA . SER A 1 90 ? -31.908 -12.174 60.449 1.00 82.81 90 SER A CA 1
ATOM 700 C C . SER A 1 90 ? -31.931 -10.965 59.506 1.00 82.81 90 SER A C 1
ATOM 702 O O . SER A 1 90 ? -31.087 -10.892 58.612 1.00 82.81 90 SER A O 1
ATOM 704 N N . ILE A 1 91 ? -32.805 -9.978 59.743 1.00 75.81 91 ILE A N 1
ATOM 705 C CA . ILE A 1 91 ? -32.890 -8.759 58.924 1.00 75.81 91 ILE A CA 1
ATOM 706 C C . ILE A 1 91 ? -31.625 -7.921 59.103 1.00 75.81 91 ILE A C 1
ATOM 708 O O . ILE A 1 91 ? -30.981 -7.574 58.115 1.00 75.81 91 ILE A O 1
ATOM 712 N N . ALA A 1 92 ? -31.213 -7.647 60.344 1.00 75.06 92 ALA A N 1
ATOM 713 C CA . ALA A 1 92 ? -29.994 -6.886 60.622 1.00 75.06 92 ALA A CA 1
ATOM 714 C C . ALA A 1 92 ? -28.745 -7.569 60.033 1.00 75.06 92 ALA A C 1
ATOM 716 O O . ALA A 1 92 ? -27.881 -6.906 59.457 1.00 75.06 92 ALA A O 1
ATOM 717 N N . LYS A 1 93 ? -28.676 -8.904 60.114 1.00 82.75 93 LYS A N 1
ATOM 718 C CA . LYS A 1 93 ? -27.570 -9.699 59.569 1.00 82.75 93 LYS A CA 1
ATOM 719 C C . LYS A 1 93 ? -27.507 -9.643 58.042 1.00 82.75 93 LYS A C 1
ATOM 721 O O . LYS A 1 93 ? -26.447 -9.336 57.503 1.00 82.75 93 LYS A O 1
ATOM 726 N N . GLU A 1 94 ? -28.610 -9.909 57.343 1.00 80.38 94 GLU A N 1
ATOM 727 C CA . GLU A 1 94 ? -28.636 -9.835 55.874 1.00 80.38 94 GLU A CA 1
ATOM 728 C C . GLU A 1 94 ? -28.384 -8.406 55.381 1.00 80.38 94 GLU A C 1
ATOM 730 O O . GLU A 1 94 ? -27.650 -8.214 54.412 1.00 80.38 94 GLU A O 1
ATOM 735 N N . THR A 1 95 ? -28.890 -7.397 56.100 1.00 77.62 95 THR A N 1
ATOM 736 C CA . THR A 1 95 ? -28.633 -5.984 55.784 1.00 77.62 95 THR A CA 1
ATOM 737 C C . THR A 1 95 ? -27.152 -5.629 55.951 1.00 77.62 95 THR A C 1
ATOM 739 O O . THR A 1 95 ? -26.594 -4.900 55.136 1.00 77.62 95 THR A O 1
ATOM 742 N N . GLY A 1 96 ? -26.472 -6.197 56.953 1.00 75.56 96 GLY A N 1
ATOM 743 C CA . GLY A 1 96 ? -25.023 -6.049 57.136 1.00 75.56 96 GLY A CA 1
ATOM 744 C C . GLY A 1 96 ? -24.179 -6.757 56.066 1.00 75.56 96 GLY A C 1
ATOM 745 O O . GLY A 1 96 ? -23.061 -6.332 55.789 1.00 75.56 96 GLY A O 1
ATOM 746 N N . LEU A 1 97 ? -24.708 -7.809 55.430 1.00 86.50 97 LEU A N 1
ATOM 747 C CA . LEU A 1 97 ? -24.030 -8.552 54.358 1.00 86.50 97 LEU A CA 1
ATOM 748 C C . LEU A 1 97 ? -24.221 -7.938 52.965 1.00 86.50 97 LEU A C 1
ATOM 750 O O . LEU A 1 97 ? -23.540 -8.354 52.023 1.00 86.50 97 LEU A O 1
ATOM 754 N N . LEU A 1 98 ? -25.127 -6.970 52.817 1.00 84.88 98 LEU A N 1
ATOM 755 C CA . LEU A 1 98 ? -25.433 -6.339 51.534 1.00 84.88 98 LEU A CA 1
ATOM 756 C C . LEU A 1 98 ? -24.222 -5.653 50.904 1.00 84.88 98 LEU A C 1
ATOM 758 O O . LEU A 1 98 ? -24.036 -5.798 49.701 1.00 84.88 98 LEU A O 1
ATOM 762 N N . ASP A 1 99 ? -23.377 -4.987 51.695 1.00 81.75 99 ASP A N 1
ATOM 763 C CA . ASP A 1 99 ? -22.144 -4.368 51.188 1.00 81.75 99 ASP A CA 1
ATOM 764 C C . ASP A 1 99 ? -21.232 -5.424 50.551 1.00 81.75 99 ASP A C 1
ATOM 766 O O . ASP A 1 99 ? -20.809 -5.278 49.407 1.00 81.75 99 ASP A O 1
ATOM 770 N N . ASN A 1 100 ? -20.999 -6.538 51.252 1.00 87.44 100 ASN A N 1
ATOM 771 C CA . ASN A 1 100 ? -20.153 -7.620 50.751 1.00 87.44 100 ASN A CA 1
ATOM 772 C C . ASN A 1 100 ? -20.744 -8.267 49.492 1.00 87.44 100 ASN A C 1
ATOM 774 O O . ASN A 1 100 ? -20.013 -8.548 48.541 1.00 87.44 100 ASN A O 1
ATOM 778 N N . LYS A 1 101 ? -22.064 -8.503 49.461 1.00 88.00 101 LYS A N 1
ATOM 779 C CA . LYS A 1 101 ? -22.752 -9.057 48.282 1.00 88.00 101 LYS A CA 1
ATOM 780 C C . LYS A 1 101 ? -22.689 -8.088 47.100 1.00 88.00 101 LYS A C 1
ATOM 782 O O . LYS A 1 101 ? -22.401 -8.521 45.992 1.00 88.00 101 LYS A O 1
ATOM 787 N N . PHE A 1 102 ? -22.892 -6.793 47.325 1.00 88.62 102 PHE A N 1
ATOM 788 C CA . PHE A 1 102 ? -22.782 -5.772 46.286 1.00 88.62 102 PHE A CA 1
ATOM 789 C C . PHE A 1 102 ? -21.361 -5.682 45.725 1.00 88.62 102 PHE A C 1
ATOM 791 O O . PHE A 1 102 ? -21.168 -5.754 44.510 1.00 88.62 102 PHE A O 1
ATOM 798 N N . GLN A 1 103 ? -20.361 -5.606 46.603 1.00 88.44 103 GLN A N 1
ATOM 799 C CA . GLN A 1 103 ? -18.963 -5.550 46.194 1.00 88.44 103 GLN A CA 1
ATOM 800 C C . GLN A 1 103 ? -18.555 -6.797 45.408 1.00 88.44 103 GLN A C 1
ATOM 802 O O . GLN A 1 103 ? -17.972 -6.684 44.336 1.00 88.44 103 GLN A O 1
ATOM 807 N N . SER A 1 104 ? -18.856 -7.992 45.918 1.00 90.69 104 SER A N 1
ATOM 808 C CA . SER A 1 104 ? -18.404 -9.249 45.303 1.00 90.69 104 SER A CA 1
ATOM 809 C C . SER A 1 104 ? -19.196 -9.660 44.061 1.00 90.69 104 SER A C 1
ATOM 811 O O . SER A 1 104 ? -18.605 -10.201 43.131 1.00 90.69 104 SER A O 1
ATOM 813 N N . ALA A 1 105 ? -20.509 -9.415 44.016 1.00 90.44 105 ALA A N 1
ATOM 814 C CA . ALA A 1 105 ? -21.365 -9.896 42.930 1.00 90.44 105 ALA A CA 1
ATOM 815 C C . ALA A 1 105 ? -21.619 -8.858 41.827 1.00 90.44 105 ALA A C 1
ATOM 817 O O . ALA A 1 105 ? -22.045 -9.237 40.739 1.00 90.44 105 ALA A O 1
ATOM 818 N N . ILE A 1 106 ? -21.394 -7.565 42.095 1.00 86.31 106 ILE A N 1
ATOM 819 C CA . ILE A 1 106 ? -21.702 -6.481 41.149 1.00 86.31 106 ILE A CA 1
ATOM 820 C C . ILE A 1 106 ? -20.471 -5.615 40.897 1.00 86.31 106 ILE A C 1
ATOM 822 O O . ILE A 1 106 ? -20.021 -5.521 39.757 1.00 86.31 106 ILE A O 1
ATOM 826 N N . GLN A 1 107 ? -19.908 -4.997 41.938 1.00 88.31 107 GLN A N 1
ATOM 827 C CA . GLN A 1 107 ? -18.863 -3.990 41.753 1.00 88.31 107 GLN A CA 1
ATOM 828 C C . GLN A 1 107 ? -17.557 -4.588 41.214 1.00 88.31 107 GLN A C 1
ATOM 830 O O . GLN A 1 107 ? -17.060 -4.121 40.193 1.00 88.31 107 GLN A O 1
ATOM 835 N N . HIS A 1 108 ? -17.020 -5.627 41.862 1.00 88.94 108 HIS A N 1
ATOM 836 C CA . HIS A 1 108 ? -15.779 -6.272 41.424 1.00 88.94 108 HIS A CA 1
ATOM 837 C C . HIS A 1 108 ? -15.886 -6.832 40.001 1.00 88.94 108 HIS A C 1
ATOM 839 O O . HIS A 1 108 ? -15.056 -6.452 39.183 1.00 88.94 108 HIS A O 1
ATOM 845 N N . PRO A 1 109 ? -16.908 -7.637 39.634 1.00 91.69 109 PRO A N 1
ATOM 846 C CA . PRO A 1 109 ? -17.009 -8.157 38.270 1.00 91.69 109 PRO A CA 1
ATOM 847 C C . PRO A 1 109 ? -17.067 -7.070 37.190 1.00 91.69 109 PRO A C 1
ATOM 849 O O . PRO A 1 109 ? -16.523 -7.261 36.103 1.00 91.69 109 PRO A O 1
ATOM 852 N N . LEU A 1 110 ? -17.720 -5.935 37.472 1.00 87.88 110 LEU A N 1
ATOM 853 C CA . LEU A 1 110 ? -17.789 -4.810 36.538 1.00 87.88 110 LEU A CA 1
ATOM 854 C C . LEU A 1 110 ? -16.456 -4.061 36.438 1.00 87.88 110 LEU A C 1
ATOM 856 O O . LEU A 1 110 ? -16.028 -3.775 35.321 1.00 87.88 110 LEU A O 1
ATOM 860 N N . ASN A 1 111 ? -15.792 -3.789 37.567 1.00 87.69 111 ASN A N 1
ATOM 861 C CA . ASN A 1 111 ? -14.447 -3.204 37.581 1.00 87.69 111 ASN A CA 1
ATOM 862 C C . ASN A 1 111 ? -13.466 -4.088 36.806 1.00 87.69 111 ASN A C 1
ATOM 864 O O . ASN A 1 111 ? -12.851 -3.622 35.854 1.00 87.69 111 ASN A O 1
ATOM 868 N N . ASP A 1 112 ? -13.421 -5.385 37.119 1.00 91.75 112 ASP A N 1
ATOM 869 C CA . ASP A 1 112 ? -12.547 -6.352 36.452 1.00 91.75 112 ASP A CA 1
ATOM 870 C C . ASP A 1 112 ? -12.779 -6.389 34.934 1.00 91.75 112 ASP A C 1
ATOM 872 O O . ASP A 1 112 ? -11.844 -6.584 34.156 1.00 91.75 112 ASP A O 1
ATOM 876 N N . ALA A 1 113 ? -14.031 -6.248 34.486 1.00 85.75 113 ALA A N 1
ATOM 877 C CA . ALA A 1 113 ? -14.363 -6.225 33.065 1.00 85.75 113 ALA A CA 1
ATOM 878 C C . ALA A 1 113 ? -13.879 -4.940 32.374 1.00 85.75 113 ALA A C 1
ATOM 880 O O . ALA A 1 113 ? -13.328 -5.026 31.276 1.00 85.75 113 ALA A O 1
ATOM 881 N N . VAL A 1 114 ? -14.055 -3.774 33.005 1.00 89.31 114 VAL A N 1
ATOM 882 C CA . VAL A 1 114 ? -13.560 -2.487 32.484 1.00 89.31 114 VAL A CA 1
ATOM 883 C C . VAL A 1 114 ? -12.032 -2.478 32.447 1.00 89.31 114 VAL A C 1
ATOM 885 O O . VAL A 1 114 ? -11.453 -2.176 31.403 1.00 89.31 114 VAL A O 1
ATOM 888 N N . ASP A 1 115 ? -11.384 -2.921 33.523 1.00 86.94 115 ASP A N 1
ATOM 889 C CA . ASP A 1 115 ? -9.925 -2.980 33.634 1.00 86.94 115 ASP A CA 1
ATOM 890 C C . ASP A 1 115 ? -9.313 -3.914 32.583 1.00 86.94 115 ASP A C 1
ATOM 892 O O . ASP A 1 115 ? -8.274 -3.610 31.998 1.00 86.94 115 ASP A O 1
ATOM 896 N N . LYS A 1 116 ? -9.970 -5.038 32.266 1.00 90.75 116 LYS A N 1
ATOM 897 C CA . LYS A 1 116 ? -9.535 -5.924 31.171 1.00 90.75 116 LYS A CA 1
ATOM 898 C C . LYS A 1 116 ? -9.543 -5.232 29.813 1.00 90.75 116 LYS A C 1
ATOM 900 O O . LYS A 1 116 ? -8.637 -5.475 29.016 1.00 90.75 116 LYS A O 1
ATOM 905 N N . VAL A 1 117 ? -10.550 -4.403 29.535 1.00 88.69 117 VAL A N 1
ATOM 906 C CA . VAL A 1 117 ? -10.602 -3.640 28.281 1.00 88.69 117 VAL A CA 1
ATOM 907 C C . VAL A 1 117 ? -9.495 -2.590 28.258 1.00 88.69 117 VAL A C 1
ATOM 909 O O . VAL A 1 117 ? -8.786 -2.489 27.258 1.00 88.69 117 VAL A O 1
ATOM 912 N N . ASP A 1 118 ? -9.280 -1.884 29.367 1.00 86.06 118 ASP A N 1
ATOM 913 C CA . ASP A 1 118 ? -8.206 -0.896 29.492 1.00 86.06 118 ASP A CA 1
ATOM 914 C C . ASP A 1 118 ? -6.826 -1.520 29.294 1.00 86.06 118 ASP A C 1
ATOM 916 O O . ASP A 1 118 ? -6.050 -1.029 28.477 1.00 86.06 118 ASP A O 1
ATOM 920 N N . MET A 1 119 ? -6.547 -2.653 29.942 1.00 90.31 119 MET A N 1
ATOM 921 C CA . MET A 1 119 ? -5.294 -3.389 29.759 1.00 90.31 119 MET A CA 1
ATOM 922 C C . MET A 1 119 ? -5.104 -3.865 28.317 1.00 90.31 119 MET A C 1
ATOM 924 O O . MET A 1 119 ? -3.983 -3.842 27.806 1.00 90.31 119 MET A O 1
ATOM 928 N N . ALA A 1 120 ? -6.170 -4.294 27.636 1.00 90.19 120 ALA A N 1
ATOM 929 C CA . ALA A 1 120 ? -6.086 -4.707 26.236 1.00 90.19 120 ALA A CA 1
ATOM 930 C C . ALA A 1 120 ? -5.749 -3.523 25.314 1.00 90.19 120 ALA A C 1
ATOM 932 O O . ALA A 1 120 ? -4.893 -3.653 24.437 1.00 90.19 120 ALA A O 1
ATOM 933 N N . ILE A 1 121 ? -6.376 -2.363 25.536 1.00 86.44 121 ILE A N 1
ATOM 934 C CA . ILE A 1 121 ? -6.074 -1.123 24.806 1.00 86.44 121 ILE A CA 1
ATOM 935 C C . ILE A 1 121 ? -4.651 -0.656 25.119 1.00 86.44 121 ILE A C 1
ATOM 937 O O . ILE A 1 121 ? -3.923 -0.248 24.213 1.00 86.44 121 ILE A O 1
ATOM 941 N N . GLU A 1 122 ? -4.228 -0.760 26.377 1.00 88.38 122 GLU A N 1
ATOM 942 C CA . GLU A 1 122 ? -2.885 -0.398 26.804 1.00 88.38 122 GLU A CA 1
ATOM 943 C C . GLU A 1 122 ? -1.830 -1.272 26.119 1.00 88.38 122 GLU A C 1
ATOM 945 O O . GLU A 1 122 ? -0.908 -0.753 25.489 1.00 88.38 122 GLU A O 1
ATOM 950 N N . THR A 1 123 ? -2.022 -2.591 26.166 1.00 91.62 123 THR A N 1
ATOM 951 C CA . THR A 1 123 ? -1.158 -3.578 25.506 1.00 91.62 123 THR A CA 1
ATOM 952 C C . THR A 1 123 ? -1.070 -3.304 24.005 1.00 91.62 123 THR A C 1
ATOM 954 O O . THR A 1 123 ? 0.016 -3.328 23.426 1.00 91.62 123 THR A O 1
ATOM 957 N N . LEU A 1 124 ? -2.199 -2.991 23.362 1.00 89.00 124 LEU A N 1
ATOM 958 C CA . LEU A 1 124 ? -2.223 -2.621 21.948 1.00 89.00 124 LEU A CA 1
ATOM 959 C C . LEU A 1 124 ? -1.429 -1.330 21.695 1.00 89.00 124 LEU A C 1
ATOM 961 O O . LEU A 1 124 ? -0.614 -1.275 20.776 1.00 89.00 124 LEU A O 1
ATOM 965 N N . GLY A 1 125 ? -1.610 -0.303 22.527 1.00 87.56 125 GLY A N 1
ATOM 966 C CA . GLY A 1 125 ? -0.863 0.952 22.434 1.00 87.56 125 GLY A CA 1
ATOM 967 C C . GLY A 1 125 ? 0.649 0.783 22.611 1.00 87.56 125 GLY A C 1
ATOM 968 O O . GLY A 1 125 ? 1.423 1.459 21.931 1.00 87.56 125 GLY A O 1
ATOM 969 N N . GLU A 1 126 ? 1.086 -0.145 23.466 1.00 89.75 126 GLU A N 1
ATOM 970 C CA . GLU A 1 126 ? 2.502 -0.504 23.632 1.00 89.75 126 GLU A CA 1
ATOM 971 C C . GLU A 1 126 ? 3.090 -1.175 22.396 1.00 89.75 126 GLU A C 1
ATOM 973 O O . GLU A 1 126 ? 4.201 -0.831 21.990 1.00 89.75 126 GLU A O 1
ATOM 978 N N . GLN A 1 127 ? 2.340 -2.076 21.754 1.00 90.44 127 GLN A N 1
ATOM 979 C CA . GLN A 1 127 ? 2.771 -2.701 20.500 1.00 90.44 127 GLN A CA 1
ATOM 980 C C . GLN A 1 127 ? 3.014 -1.663 19.396 1.00 90.44 127 GLN A C 1
ATOM 982 O O . GLN A 1 127 ? 3.921 -1.831 18.582 1.00 90.44 127 GLN A O 1
ATOM 987 N N . PHE A 1 128 ? 2.263 -0.558 19.410 1.00 88.69 128 PHE A N 1
ATOM 988 C CA . PHE A 1 128 ? 2.451 0.582 18.508 1.00 88.69 128 PHE A CA 1
ATOM 989 C C . PHE A 1 128 ? 3.412 1.660 19.035 1.00 88.69 128 PHE A C 1
ATOM 991 O O . PHE A 1 128 ? 3.597 2.685 18.372 1.00 88.69 128 PHE A O 1
ATOM 998 N N . GLN A 1 129 ? 4.046 1.426 20.190 1.00 91.94 129 GLN A N 1
ATOM 999 C CA . GLN A 1 129 ? 5.022 2.321 20.822 1.00 91.94 129 GLN A CA 1
ATOM 1000 C C . GLN A 1 129 ? 4.483 3.746 21.038 1.00 91.94 129 GLN A C 1
ATOM 1002 O O . GLN A 1 129 ? 5.203 4.733 20.862 1.00 91.94 129 GLN A O 1
ATOM 1007 N N . LEU A 1 130 ? 3.200 3.870 21.392 1.00 89.94 130 LEU A N 1
ATOM 1008 C CA . LEU A 1 130 ? 2.590 5.167 21.683 1.00 89.94 130 LEU A CA 1
ATOM 1009 C C . LEU A 1 130 ? 3.225 5.800 22.928 1.00 89.94 130 LEU A C 1
ATOM 1011 O O . LEU A 1 130 ? 3.395 5.145 23.957 1.00 89.94 130 LEU A O 1
ATOM 1015 N N . GLN A 1 131 ? 3.534 7.097 22.851 1.00 83.19 131 GLN A N 1
ATOM 1016 C CA . GLN A 1 131 ? 3.950 7.887 24.010 1.00 83.19 131 GLN A CA 1
ATOM 1017 C C . GLN A 1 131 ? 2.737 8.611 24.603 1.00 83.19 131 GLN A C 1
ATOM 1019 O O . GLN A 1 131 ? 2.038 9.334 23.897 1.00 83.19 131 GLN A O 1
ATOM 1024 N N . GLY A 1 132 ? 2.500 8.451 25.906 1.00 81.50 132 GLY A N 1
ATOM 1025 C CA . GLY A 1 132 ? 1.390 9.105 26.602 1.00 81.50 132 GLY A CA 1
ATOM 1026 C C . GLY A 1 132 ? 0.120 8.254 26.648 1.00 81.50 132 GLY A C 1
ATOM 1027 O O . GLY A 1 132 ? 0.164 7.096 27.058 1.00 81.50 132 GLY A O 1
ATOM 1028 N N . LYS A 1 133 ? -1.031 8.847 26.303 1.00 80.62 133 LYS A N 1
ATOM 1029 C CA . LYS A 1 133 ? -2.341 8.196 26.442 1.00 80.62 133 LYS A CA 1
ATOM 1030 C C . LYS A 1 133 ? -2.499 7.092 25.391 1.00 80.62 133 LYS A C 1
ATOM 1032 O O . LYS A 1 133 ? -2.534 7.369 24.199 1.00 80.62 133 LYS A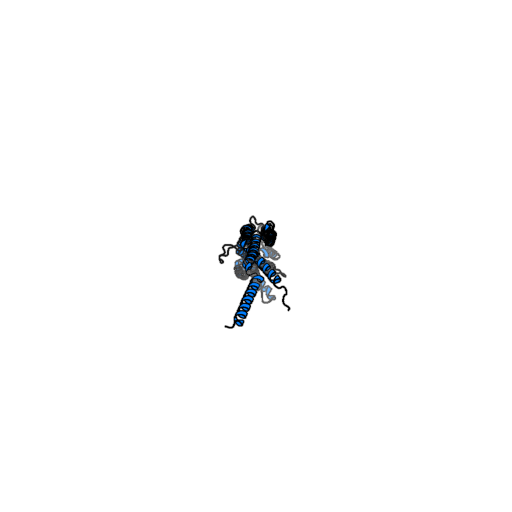 O 1
ATOM 1037 N N . LYS A 1 134 ? -2.627 5.845 25.843 1.00 88.00 134 LYS A N 1
ATOM 1038 C CA . LYS A 1 134 ? -2.879 4.675 24.993 1.00 88.00 134 LYS A CA 1
ATOM 1039 C C . LYS A 1 134 ? -4.392 4.462 24.898 1.00 88.00 134 LYS A C 1
ATOM 1041 O O . LYS A 1 134 ? -4.980 3.833 25.769 1.00 88.00 134 LYS A O 1
ATOM 1046 N N . ASN A 1 135 ? -5.032 5.067 23.903 1.00 90.25 135 ASN A N 1
ATOM 1047 C CA . ASN A 1 135 ? -6.464 4.918 23.632 1.00 90.25 135 ASN A CA 1
ATOM 1048 C C . ASN A 1 135 ? -6.703 4.545 22.156 1.00 90.25 135 ASN A C 1
ATOM 1050 O O . ASN A 1 135 ? -5.758 4.524 21.361 1.00 90.25 135 ASN A O 1
ATOM 1054 N N . ILE A 1 136 ? -7.941 4.211 21.783 1.00 90.56 136 ILE A N 1
ATOM 1055 C CA . ILE A 1 136 ? -8.238 3.706 20.434 1.00 90.56 136 ILE A CA 1
ATOM 1056 C C . ILE A 1 136 ? -7.963 4.774 19.370 1.00 90.56 136 ILE A C 1
ATOM 1058 O O . ILE A 1 136 ? -7.406 4.456 18.317 1.00 90.56 136 ILE A O 1
ATOM 1062 N N . GLU A 1 137 ? -8.296 6.038 19.650 1.00 91.75 137 GLU A N 1
ATOM 1063 C CA . GLU A 1 137 ? -8.039 7.156 18.735 1.00 91.75 137 GLU A CA 1
ATOM 1064 C C . GLU A 1 137 ? -6.545 7.288 18.387 1.00 91.75 137 GLU A C 1
ATOM 1066 O O . GLU A 1 137 ? -6.187 7.359 17.205 1.00 91.75 137 GLU A O 1
ATOM 1071 N N . GLU A 1 138 ? -5.660 7.251 19.388 1.00 91.75 138 GLU A N 1
ATOM 1072 C CA . GLU A 1 138 ? -4.210 7.359 19.182 1.00 91.75 138 GLU A CA 1
ATOM 1073 C C . GLU A 1 138 ? -3.628 6.127 18.476 1.00 91.75 138 GLU A C 1
ATOM 1075 O O . GLU A 1 138 ? -2.801 6.268 17.569 1.00 91.75 138 GLU A O 1
ATOM 1080 N N . VAL A 1 139 ? -4.108 4.919 18.803 1.00 91.81 139 VAL A N 1
ATOM 1081 C CA . VAL A 1 139 ? -3.718 3.688 18.090 1.00 91.81 139 VAL A CA 1
ATOM 1082 C C . VAL A 1 139 ? -4.054 3.807 16.605 1.00 91.81 139 VAL A C 1
ATOM 1084 O O . VAL A 1 139 ? -3.193 3.584 15.750 1.00 91.81 139 VAL A O 1
ATOM 1087 N N . PHE A 1 140 ? -5.278 4.214 16.269 1.00 93.38 140 PHE A N 1
ATOM 1088 C CA . PHE A 1 140 ? -5.684 4.350 14.871 1.00 93.38 140 PHE A CA 1
ATOM 1089 C C . PHE A 1 140 ? -4.914 5.466 14.160 1.00 93.38 140 PHE A C 1
ATOM 1091 O O . PHE A 1 140 ? -4.552 5.304 12.994 1.00 93.38 140 PHE A O 1
ATOM 1098 N N . ASN A 1 141 ? -4.607 6.576 14.843 1.00 92.38 141 ASN A N 1
ATOM 1099 C CA . ASN A 1 141 ? -3.790 7.653 14.276 1.00 92.38 141 ASN A CA 1
ATOM 1100 C C . ASN A 1 141 ? -2.370 7.179 13.951 1.00 92.38 141 ASN A C 1
ATOM 1102 O O . ASN A 1 141 ? -1.848 7.494 12.877 1.00 92.38 141 ASN A O 1
ATOM 1106 N N . LYS A 1 142 ? -1.761 6.379 14.831 1.00 93.19 142 LYS A N 1
ATOM 1107 C CA . LYS A 1 142 ? -0.441 5.787 14.599 1.00 93.19 142 LYS A CA 1
ATOM 1108 C C . LYS A 1 142 ? -0.454 4.811 13.426 1.00 93.19 142 LYS A C 1
ATOM 1110 O O . LYS A 1 142 ? 0.372 4.965 12.528 1.00 93.19 142 LYS A O 1
ATOM 1115 N N . ILE A 1 143 ? -1.420 3.889 13.367 1.00 92.12 143 ILE A N 1
ATOM 1116 C CA . ILE A 1 143 ? -1.579 2.967 12.225 1.00 92.12 143 ILE A CA 1
ATOM 1117 C C . ILE A 1 143 ? -1.771 3.761 10.929 1.00 92.12 143 ILE A C 1
ATOM 1119 O O . ILE A 1 143 ? -1.122 3.477 9.925 1.00 92.12 143 ILE A O 1
ATOM 1123 N N . LYS A 1 144 ? -2.613 4.798 10.944 1.00 92.75 144 LYS A N 1
ATOM 1124 C CA . LYS A 1 144 ? -2.827 5.674 9.788 1.00 92.75 144 LYS A CA 1
ATOM 1125 C C . LYS A 1 144 ? -1.530 6.341 9.328 1.00 92.75 144 LYS A C 1
ATOM 1127 O O . LYS A 1 144 ? -1.280 6.392 8.128 1.00 92.75 144 LYS A O 1
ATOM 1132 N N . GLY A 1 145 ? -0.702 6.827 10.253 1.00 92.06 145 GLY A N 1
ATOM 1133 C CA . GLY A 1 145 ? 0.604 7.413 9.936 1.00 92.06 145 GLY A CA 1
ATOM 1134 C C . GLY A 1 145 ? 1.583 6.408 9.318 1.00 92.06 145 GLY A C 1
ATOM 1135 O O . GLY A 1 145 ? 2.262 6.726 8.340 1.00 92.06 145 GLY A O 1
ATOM 1136 N N . GLU A 1 146 ? 1.625 5.182 9.844 1.00 93.06 146 GLU A N 1
ATOM 1137 C CA . GLU A 1 146 ? 2.435 4.077 9.308 1.00 93.06 146 GLU A CA 1
ATOM 1138 C C . GLU A 1 146 ? 1.975 3.695 7.889 1.00 93.06 146 GLU A C 1
ATOM 1140 O O . GLU A 1 146 ? 2.784 3.632 6.963 1.00 93.06 146 GLU A O 1
ATOM 1145 N N . VAL A 1 147 ? 0.663 3.527 7.684 1.00 94.56 147 VAL A N 1
ATOM 1146 C CA . VAL A 1 147 ? 0.070 3.218 6.371 1.00 94.56 147 VAL A CA 1
ATOM 1147 C C . VAL A 1 147 ? 0.322 4.349 5.373 1.00 94.56 147 VAL A C 1
ATOM 1149 O O . VAL A 1 147 ? 0.749 4.082 4.250 1.00 94.56 147 VAL A O 1
ATOM 1152 N N . GLY A 1 148 ? 0.142 5.608 5.782 1.00 93.38 148 GLY A N 1
ATOM 1153 C CA . GLY A 1 148 ? 0.483 6.771 4.959 1.00 93.38 148 GLY A CA 1
ATOM 1154 C C . GLY A 1 148 ? 1.956 6.756 4.540 1.00 93.38 148 GLY A C 1
ATOM 1155 O O . GLY A 1 148 ? 2.268 6.939 3.365 1.00 93.38 148 GLY A O 1
ATOM 1156 N N . SER A 1 149 ? 2.862 6.411 5.462 1.00 93.25 149 SER A N 1
ATOM 1157 C CA . SER A 1 149 ? 4.297 6.271 5.177 1.00 93.25 149 SER A CA 1
ATOM 1158 C C . SER A 1 149 ? 4.606 5.137 4.191 1.00 93.25 149 SER A C 1
ATOM 1160 O O . SER A 1 149 ? 5.545 5.255 3.409 1.00 93.25 149 SER A O 1
ATOM 1162 N N . ILE A 1 150 ? 3.823 4.057 4.159 1.00 94.50 150 ILE A N 1
ATOM 1163 C CA . ILE A 1 150 ? 3.958 2.996 3.144 1.00 94.50 150 ILE A CA 1
ATOM 1164 C C . ILE A 1 150 ? 3.516 3.501 1.759 1.00 94.50 150 ILE A C 1
ATOM 1166 O O . ILE A 1 150 ? 4.159 3.197 0.748 1.00 94.50 150 ILE A O 1
ATOM 1170 N N . ILE A 1 151 ? 2.438 4.289 1.700 1.00 95.00 151 ILE A N 1
ATOM 1171 C CA . ILE A 1 151 ? 1.888 4.835 0.451 1.00 95.00 151 ILE A CA 1
ATOM 1172 C C . ILE A 1 151 ? 2.838 5.878 -0.142 1.00 95.00 151 ILE A C 1
ATOM 1174 O O . ILE A 1 151 ? 3.314 5.704 -1.268 1.00 95.00 151 ILE A O 1
ATOM 1178 N N . THR A 1 152 ? 3.127 6.943 0.609 1.00 93.50 152 THR A N 1
ATOM 1179 C CA . THR A 1 152 ? 3.852 8.122 0.107 1.00 93.50 152 THR A CA 1
ATOM 1180 C C . THR A 1 152 ? 5.354 8.059 0.349 1.00 93.50 152 THR A C 1
ATOM 1182 O O . THR A 1 152 ? 6.104 8.750 -0.341 1.00 93.50 152 THR A O 1
ATOM 1185 N N . GLY A 1 153 ? 5.797 7.269 1.332 1.00 90.12 153 GLY A N 1
ATOM 1186 C CA . GLY A 1 153 ? 7.191 7.205 1.754 1.00 90.12 153 GLY A CA 1
ATOM 1187 C C . GLY A 1 153 ? 7.741 8.527 2.274 1.00 90.12 153 GLY A C 1
ATOM 1188 O O . GLY A 1 153 ? 7.023 9.398 2.761 1.00 90.12 153 GLY A O 1
ATOM 1189 N N . ASN A 1 154 ? 9.060 8.661 2.172 1.00 85.50 154 ASN A N 1
ATOM 1190 C CA . ASN A 1 154 ? 9.796 9.859 2.538 1.00 85.50 154 ASN A CA 1
ATOM 1191 C C . ASN A 1 154 ? 9.821 10.855 1.365 1.00 85.50 154 ASN A C 1
ATOM 1193 O O . ASN A 1 154 ? 10.093 10.480 0.224 1.00 85.50 154 ASN A O 1
ATOM 1197 N N . HIS A 1 155 ? 9.619 12.141 1.658 1.00 74.94 155 HIS A N 1
ATOM 1198 C CA . HIS A 1 155 ? 9.731 13.243 0.694 1.00 74.94 155 HIS A CA 1
ATOM 1199 C C . HIS A 1 155 ? 11.156 13.809 0.548 1.00 74.94 155 HIS A C 1
ATOM 1201 O O . HIS A 1 155 ? 11.355 14.828 -0.114 1.00 74.94 155 HIS A O 1
ATOM 1207 N N . GLY A 1 156 ? 12.155 13.169 1.163 1.00 76.38 156 GLY A N 1
ATOM 1208 C CA . GLY A 1 156 ? 13.564 13.533 1.037 1.00 76.38 156 GLY A CA 1
ATOM 1209 C C . GLY A 1 156 ? 14.148 13.323 -0.369 1.00 76.38 156 GLY A C 1
ATOM 1210 O O . GLY A 1 156 ? 13.450 13.052 -1.345 1.00 76.38 156 GLY A O 1
ATOM 1211 N N . LYS A 1 157 ? 15.482 13.427 -0.479 1.00 77.94 157 LYS A N 1
ATOM 1212 C CA . LYS A 1 157 ? 16.207 13.302 -1.763 1.00 77.94 157 LYS A CA 1
ATOM 1213 C C . LYS A 1 157 ? 15.931 11.981 -2.495 1.00 77.94 157 LYS A C 1
ATOM 1215 O O . LYS A 1 157 ? 15.954 11.953 -3.722 1.00 77.94 157 LYS A O 1
ATOM 1220 N N . LEU A 1 158 ? 15.669 10.906 -1.751 1.00 80.44 158 LEU A N 1
ATOM 1221 C CA . LEU A 1 158 ? 15.198 9.633 -2.286 1.00 80.44 158 LEU A CA 1
ATOM 1222 C C . LEU A 1 158 ? 13.721 9.493 -1.929 1.00 80.44 158 LEU A C 1
ATOM 1224 O O . LEU A 1 158 ? 13.387 9.215 -0.779 1.00 80.44 158 LEU A O 1
ATOM 1228 N N . LYS A 1 159 ? 12.853 9.698 -2.922 1.00 87.19 159 LYS A N 1
ATOM 1229 C CA . LYS A 1 159 ? 11.424 9.419 -2.779 1.00 87.19 159 LYS A CA 1
ATOM 1230 C C . LYS A 1 159 ? 11.237 7.914 -2.586 1.00 87.19 159 LYS A C 1
ATOM 1232 O O . LYS A 1 159 ? 11.695 7.140 -3.427 1.00 87.19 159 LYS A O 1
ATOM 1237 N N . THR A 1 160 ? 10.601 7.512 -1.491 1.00 92.00 160 THR A N 1
ATOM 1238 C CA . THR A 1 160 ? 10.273 6.105 -1.193 1.00 92.00 160 THR A CA 1
ATOM 1239 C C . THR A 1 160 ? 8.757 5.897 -1.186 1.00 92.00 160 THR A C 1
ATOM 1241 O O . THR A 1 160 ? 8.016 6.818 -1.505 1.00 92.00 160 THR A O 1
ATOM 1244 N N . GLY A 1 161 ? 8.284 4.695 -0.847 1.00 95.00 161 GLY A N 1
ATOM 1245 C CA . GLY A 1 161 ? 6.854 4.376 -0.812 1.00 95.00 161 GLY A CA 1
ATOM 1246 C C . GLY A 1 161 ? 6.317 3.850 -2.141 1.00 95.00 161 GLY A C 1
ATOM 1247 O O . GLY A 1 161 ? 6.963 3.939 -3.190 1.00 95.00 161 GLY A O 1
ATOM 1248 N N . LEU A 1 162 ? 5.123 3.268 -2.086 1.00 96.06 162 LEU A N 1
ATOM 1249 C CA . LEU A 1 162 ? 4.498 2.611 -3.233 1.00 96.06 162 LEU A CA 1
ATOM 1250 C C . LEU A 1 162 ? 4.178 3.600 -4.366 1.00 96.06 162 LEU A C 1
ATOM 1252 O O . LEU A 1 162 ? 4.373 3.271 -5.536 1.00 96.06 162 LEU A O 1
ATOM 1256 N N . GLU A 1 163 ? 3.779 4.836 -4.054 1.00 95.31 163 GLU A N 1
ATOM 1257 C CA . GLU A 1 163 ? 3.550 5.862 -5.082 1.00 95.31 163 GLU A CA 1
ATOM 1258 C C . GLU A 1 163 ? 4.841 6.285 -5.789 1.00 95.31 163 GLU A C 1
ATOM 1260 O O . GLU A 1 163 ? 4.839 6.474 -7.007 1.00 95.31 163 GLU A O 1
ATOM 1265 N N . ALA A 1 164 ? 5.964 6.369 -5.068 1.00 94.81 164 ALA A N 1
ATOM 1266 C CA . ALA A 1 164 ? 7.253 6.684 -5.678 1.00 94.81 164 ALA A CA 1
ATOM 1267 C C . ALA A 1 164 ? 7.730 5.573 -6.623 1.00 94.81 164 ALA A C 1
ATOM 1269 O O . ALA A 1 164 ? 8.347 5.869 -7.648 1.00 94.81 164 ALA A O 1
ATOM 1270 N N . VAL A 1 165 ? 7.421 4.307 -6.316 1.00 95.06 165 VAL A N 1
ATOM 1271 C CA . VAL A 1 165 ? 7.686 3.168 -7.211 1.00 95.06 165 VAL A CA 1
ATOM 1272 C C . VAL A 1 165 ? 6.875 3.316 -8.500 1.00 95.06 165 VAL A C 1
ATOM 1274 O O . VAL A 1 165 ? 7.455 3.269 -9.587 1.00 95.06 165 VAL A O 1
ATOM 1277 N N . VAL A 1 166 ? 5.567 3.582 -8.393 1.00 96.12 166 VAL A N 1
ATOM 1278 C CA . VAL A 1 166 ? 4.698 3.849 -9.555 1.00 96.12 166 VAL A CA 1
ATOM 1279 C C . VAL A 1 166 ? 5.239 5.019 -10.380 1.00 96.12 166 VAL A C 1
ATOM 1281 O O . VAL A 1 166 ? 5.349 4.913 -11.601 1.00 96.12 166 VAL A O 1
ATOM 1284 N N . ASP A 1 167 ? 5.637 6.116 -9.734 1.00 95.25 167 ASP A N 1
ATOM 1285 C CA . ASP A 1 167 ? 6.177 7.295 -10.414 1.00 95.25 167 ASP A CA 1
ATOM 1286 C C . ASP A 1 167 ? 7.529 7.052 -11.073 1.00 95.25 167 ASP A C 1
ATOM 1288 O O . ASP A 1 167 ? 7.795 7.586 -12.153 1.00 95.25 167 ASP A O 1
ATOM 1292 N N . LYS A 1 168 ? 8.383 6.223 -10.472 1.00 95.25 168 LYS A N 1
ATOM 1293 C CA . LYS A 1 168 ? 9.656 5.841 -11.079 1.00 95.25 168 LYS A CA 1
ATOM 1294 C C . LYS A 1 168 ? 9.429 5.010 -12.336 1.00 95.25 168 LYS A C 1
ATOM 1296 O O . LYS A 1 168 ? 10.052 5.298 -13.358 1.00 95.25 168 LYS A O 1
ATOM 1301 N N . VAL A 1 169 ? 8.524 4.031 -12.284 1.00 96.00 169 VAL A N 1
ATOM 1302 C CA . VAL A 1 169 ? 8.147 3.219 -13.451 1.00 96.00 169 VAL A CA 1
ATOM 1303 C C . VAL A 1 169 ? 7.523 4.099 -14.531 1.00 96.00 169 VAL A C 1
ATOM 1305 O O . VAL A 1 169 ? 7.955 4.039 -15.681 1.00 96.00 169 VAL A O 1
ATOM 1308 N N . ARG A 1 170 ? 6.584 4.980 -14.160 1.00 96.50 170 ARG A N 1
ATOM 1309 C CA . ARG A 1 170 ? 5.994 5.982 -15.059 1.00 96.50 170 ARG A CA 1
ATOM 1310 C C . ARG A 1 170 ? 7.076 6.824 -15.728 1.00 96.50 170 ARG A C 1
ATOM 1312 O O . ARG A 1 170 ? 7.056 6.981 -16.942 1.00 96.50 170 ARG A O 1
ATOM 1319 N N . GLY A 1 171 ? 8.022 7.356 -14.956 1.00 96.12 171 GLY A N 1
ATOM 1320 C CA . GLY A 1 171 ? 9.110 8.183 -15.472 1.00 96.12 171 GLY A CA 1
ATOM 1321 C C . GLY A 1 171 ? 9.997 7.432 -16.463 1.00 96.12 171 GLY A C 1
ATOM 1322 O O . GLY A 1 171 ? 10.322 7.975 -17.512 1.00 96.12 171 GLY A O 1
ATOM 1323 N N . LEU A 1 172 ? 10.342 6.174 -16.166 1.00 95.25 172 LEU A N 1
ATOM 1324 C CA . LEU A 1 172 ? 11.154 5.327 -17.046 1.00 95.25 172 LEU A CA 1
ATOM 1325 C C . LEU A 1 172 ? 10.421 4.961 -18.342 1.00 95.25 172 LEU A C 1
ATOM 1327 O O . LEU A 1 172 ? 10.984 5.139 -19.420 1.00 95.25 172 LEU A O 1
ATOM 1331 N N . ALA A 1 173 ? 9.167 4.510 -18.254 1.00 95.50 173 ALA A N 1
ATOM 1332 C CA . ALA A 1 173 ? 8.337 4.236 -19.428 1.00 95.50 173 ALA A CA 1
ATOM 1333 C C . ALA A 1 173 ? 8.073 5.520 -20.239 1.00 95.50 173 ALA A C 1
ATOM 1335 O O . ALA A 1 173 ? 8.064 5.498 -21.468 1.00 95.50 173 ALA A O 1
ATOM 1336 N N . GLY A 1 174 ? 7.964 6.666 -19.560 1.00 96.06 174 GLY A N 1
ATOM 1337 C CA . GLY A 1 174 ? 7.805 7.986 -20.167 1.00 96.06 174 GLY A CA 1
ATOM 1338 C C . GLY A 1 174 ? 8.977 8.399 -21.060 1.00 96.06 174 GLY A C 1
ATOM 1339 O O . GLY A 1 174 ? 8.789 9.193 -21.973 1.00 96.06 174 GLY A O 1
ATOM 1340 N N . LEU A 1 175 ? 10.167 7.812 -20.885 1.00 96.44 175 LEU A N 1
ATOM 1341 C CA . LEU A 1 175 ? 11.308 8.043 -21.780 1.00 96.44 175 LEU A CA 1
ATOM 1342 C C . LEU A 1 175 ? 11.128 7.426 -23.180 1.00 96.44 175 LEU A C 1
ATOM 1344 O O . LEU A 1 175 ? 11.978 7.640 -24.039 1.00 96.44 175 LEU A O 1
ATOM 1348 N N . PHE A 1 176 ? 10.071 6.640 -23.393 1.00 97.19 176 PHE A N 1
ATOM 1349 C CA . PHE A 1 176 ? 9.686 6.053 -24.682 1.00 97.19 176 PHE A CA 1
ATOM 1350 C C . PHE A 1 176 ? 8.387 6.656 -25.226 1.00 97.19 176 PHE A C 1
ATOM 1352 O O . PHE A 1 176 ? 7.929 6.281 -26.304 1.00 97.19 176 PHE A O 1
ATOM 1359 N N . ARG A 1 177 ? 7.770 7.562 -24.461 1.00 94.44 177 ARG A N 1
ATOM 1360 C CA . ARG A 1 177 ? 6.456 8.123 -24.748 1.00 94.44 177 ARG A CA 1
ATOM 1361 C C . ARG A 1 177 ? 6.544 9.122 -25.900 1.00 94.44 177 ARG A C 1
ATOM 1363 O O . ARG A 1 177 ? 7.197 10.159 -25.789 1.00 94.44 177 ARG A O 1
ATOM 1370 N N . GLY A 1 178 ? 5.833 8.823 -26.983 1.00 93.56 178 GLY A N 1
ATOM 1371 C CA . GLY A 1 178 ? 5.755 9.677 -28.158 1.00 93.56 178 GLY A CA 1
ATOM 1372 C C . GLY A 1 178 ? 6.853 9.411 -29.189 1.00 93.56 178 GLY A C 1
ATOM 1373 O O . GLY A 1 178 ? 7.867 8.764 -28.935 1.00 93.56 178 GLY A O 1
ATOM 1374 N N . GLN A 1 179 ? 6.615 9.939 -30.388 1.00 93.31 179 GLN A N 1
ATOM 1375 C CA . GLN A 1 179 ? 7.349 9.612 -31.616 1.00 93.31 179 GLN A CA 1
ATOM 1376 C C . GLN A 1 179 ? 8.860 9.862 -31.475 1.00 93.31 179 GLN A C 1
ATOM 1378 O O . GLN A 1 179 ? 9.666 8.937 -31.550 1.00 93.31 179 GLN A O 1
ATOM 1383 N N . SER A 1 180 ? 9.234 11.102 -31.149 1.00 94.69 180 SER A N 1
ATOM 1384 C CA . SER A 1 180 ? 10.639 11.511 -31.047 1.00 94.69 180 SER A CA 1
ATOM 1385 C C . SER A 1 180 ? 11.382 10.834 -29.889 1.00 94.69 180 SER A C 1
ATOM 1387 O O . SER A 1 180 ? 12.568 10.538 -30.012 1.00 94.69 180 SER A O 1
ATOM 1389 N N . GLN A 1 181 ? 10.705 10.533 -28.775 1.00 97.00 181 GLN A N 1
ATOM 1390 C CA . GLN A 1 181 ? 11.349 9.865 -27.639 1.00 97.00 181 GLN A CA 1
ATOM 1391 C C . GLN A 1 181 ? 11.725 8.425 -27.987 1.00 97.00 181 GLN A C 1
ATOM 1393 O O . GLN A 1 181 ? 12.848 8.001 -27.716 1.00 97.00 181 GLN A O 1
ATOM 1398 N N . PHE A 1 182 ? 10.829 7.691 -28.653 1.00 97.31 182 PHE A N 1
ATOM 1399 C CA . PHE A 1 182 ? 11.126 6.332 -29.100 1.00 97.31 182 PHE A CA 1
ATOM 1400 C C . PHE A 1 182 ? 12.274 6.307 -30.123 1.00 97.31 182 PHE A C 1
ATOM 1402 O O . PHE A 1 182 ? 13.196 5.503 -30.000 1.00 97.31 182 PHE A O 1
ATOM 1409 N N . GLU A 1 183 ? 12.286 7.239 -31.080 1.00 97.19 183 GLU A N 1
ATOM 1410 C CA . GLU A 1 183 ? 13.391 7.414 -32.037 1.00 97.19 183 GLU A CA 1
ATOM 1411 C C . GLU A 1 183 ? 14.741 7.665 -31.352 1.00 97.19 183 GLU A C 1
ATOM 1413 O O . GLU A 1 183 ? 15.752 7.070 -31.729 1.00 97.19 183 GLU A O 1
ATOM 1418 N N . ILE A 1 184 ? 14.766 8.512 -30.316 1.00 96.94 184 ILE A N 1
ATOM 1419 C CA . ILE A 1 184 ? 15.970 8.773 -29.514 1.00 96.94 184 ILE A CA 1
ATOM 1420 C C . ILE A 1 184 ? 16.446 7.490 -28.818 1.00 96.94 184 ILE A C 1
ATOM 1422 O O . ILE A 1 184 ? 17.652 7.266 -28.704 1.00 96.94 184 ILE A O 1
ATOM 1426 N N . LYS A 1 185 ? 15.534 6.615 -28.375 1.00 96.88 185 LYS A N 1
ATOM 1427 C CA . LYS A 1 185 ? 15.904 5.318 -27.783 1.00 96.88 185 LYS A CA 1
ATOM 1428 C C . LYS A 1 185 ? 16.479 4.353 -28.805 1.00 96.88 185 LYS A C 1
ATOM 1430 O O . LYS A 1 185 ? 17.502 3.739 -28.513 1.00 96.88 185 LYS A O 1
ATOM 1435 N N . VAL A 1 186 ? 15.898 4.285 -30.000 1.00 96.00 186 VAL A N 1
ATOM 1436 C CA . VAL A 1 186 ? 16.443 3.494 -31.114 1.00 96.00 186 VAL A CA 1
ATOM 1437 C C . VAL A 1 186 ? 17.852 3.970 -31.477 1.00 96.00 186 VAL A C 1
ATOM 1439 O O . VAL A 1 186 ? 18.772 3.154 -31.523 1.00 96.00 186 VAL A O 1
ATOM 1442 N N . GLN A 1 187 ? 18.051 5.284 -31.636 1.00 97.25 187 GLN A N 1
ATOM 1443 C CA . GLN A 1 187 ? 19.379 5.873 -31.847 1.00 97.25 187 GLN A CA 1
ATOM 1444 C C . GLN A 1 187 ? 20.340 5.477 -30.719 1.00 97.25 187 GLN A C 1
ATOM 1446 O O . GLN A 1 187 ? 21.437 4.982 -30.975 1.00 97.25 187 GLN A O 1
ATOM 1451 N N . GLY A 1 188 ? 19.906 5.647 -29.467 1.00 97.06 188 GLY A N 1
ATOM 1452 C CA . GLY A 1 188 ? 20.704 5.339 -28.289 1.00 97.06 188 GLY A CA 1
ATOM 1453 C C . GLY A 1 188 ? 21.108 3.867 -28.202 1.00 97.06 188 GLY A C 1
ATOM 1454 O O . GLY A 1 188 ? 22.243 3.588 -27.822 1.00 97.06 188 GLY A O 1
ATOM 1455 N N . TRP A 1 189 ? 20.235 2.927 -28.577 1.00 97.69 189 TRP A N 1
ATOM 1456 C CA . TRP A 1 189 ? 20.568 1.501 -28.638 1.00 97.69 189 TRP A CA 1
ATOM 1457 C C . TRP A 1 189 ? 21.631 1.208 -29.694 1.00 97.69 189 TRP A C 1
ATOM 1459 O O . TRP A 1 189 ? 22.581 0.476 -29.407 1.00 97.69 189 TRP A O 1
ATOM 1469 N N . VAL A 1 190 ? 21.506 1.804 -30.883 1.00 97.88 190 VAL A N 1
ATOM 1470 C CA . VAL A 1 190 ? 22.492 1.647 -31.959 1.00 97.88 190 VAL A CA 1
ATOM 1471 C C . VAL A 1 190 ? 23.849 2.192 -31.513 1.00 97.88 190 VAL A C 1
ATOM 1473 O O . VAL A 1 190 ? 24.834 1.454 -31.478 1.00 97.88 190 VAL A O 1
ATOM 1476 N N . GLU A 1 191 ? 23.889 3.455 -31.093 1.00 96.62 191 GLU A N 1
ATOM 1477 C CA . GLU A 1 191 ? 25.119 4.160 -30.728 1.00 96.62 191 GLU A CA 1
ATOM 1478 C C . GLU A 1 191 ? 25.817 3.545 -29.510 1.00 96.62 191 GLU A C 1
ATOM 1480 O O . GLU A 1 191 ? 27.031 3.312 -29.521 1.00 96.62 191 GLU A O 1
ATOM 1485 N N . ASN A 1 192 ? 25.060 3.303 -28.434 1.00 95.44 192 ASN A N 1
ATOM 1486 C CA . ASN A 1 192 ? 25.650 3.005 -27.134 1.00 95.44 192 ASN A CA 1
ATOM 1487 C C . ASN A 1 192 ? 25.874 1.524 -26.880 1.00 95.44 192 ASN A C 1
ATOM 1489 O O . ASN A 1 192 ? 26.771 1.217 -26.093 1.00 95.44 192 ASN A O 1
ATOM 1493 N N . ASN A 1 193 ? 25.121 0.651 -27.554 1.00 95.31 193 ASN A N 1
ATOM 1494 C CA . ASN A 1 193 ? 25.158 -0.787 -27.314 1.00 95.31 193 ASN A CA 1
ATOM 1495 C C . ASN A 1 193 ? 25.626 -1.536 -28.567 1.00 95.31 193 ASN A C 1
ATOM 1497 O O . ASN A 1 193 ? 26.676 -2.168 -28.550 1.00 95.31 193 ASN A O 1
ATOM 1501 N N . ILE A 1 194 ? 24.888 -1.428 -29.672 1.00 97.81 194 ILE A N 1
ATOM 1502 C CA . ILE A 1 194 ? 25.034 -2.328 -30.827 1.00 97.81 194 ILE A CA 1
ATOM 1503 C C . ILE A 1 194 ? 26.368 -2.129 -31.557 1.00 97.81 194 ILE A C 1
ATOM 1505 O O . ILE A 1 194 ? 27.093 -3.093 -31.788 1.00 97.81 194 ILE A O 1
ATOM 1509 N N . LEU A 1 195 ? 26.742 -0.883 -31.874 1.00 97.12 195 LEU A N 1
ATOM 1510 C CA . LEU A 1 195 ? 27.969 -0.589 -32.635 1.00 97.12 195 LEU A CA 1
ATOM 1511 C C . LEU A 1 195 ? 29.269 -0.830 -31.842 1.00 97.12 195 LEU A C 1
ATOM 1513 O O . LEU A 1 195 ? 30.364 -0.656 -32.378 1.00 97.12 195 LEU A O 1
ATOM 1517 N N . LYS A 1 196 ? 29.171 -1.193 -30.558 1.00 95.25 196 LYS A N 1
ATOM 1518 C CA . LYS A 1 196 ? 30.319 -1.431 -29.668 1.00 95.25 196 LYS A CA 1
ATOM 1519 C C . LYS A 1 196 ? 30.589 -2.916 -29.414 1.00 95.25 196 LYS A C 1
ATOM 1521 O O . LYS A 1 196 ? 31.548 -3.227 -28.710 1.00 95.25 196 LYS A O 1
ATOM 1526 N N . VAL A 1 197 ? 29.780 -3.809 -29.985 1.00 94.81 197 VAL A N 1
ATOM 1527 C CA . VAL A 1 197 ? 29.856 -5.263 -29.782 1.00 94.81 197 VAL A CA 1
ATOM 1528 C C . VAL A 1 197 ? 30.404 -5.950 -31.037 1.00 94.81 197 VAL A C 1
ATOM 1530 O O . VAL A 1 197 ? 30.169 -5.504 -32.162 1.00 94.81 197 VAL A O 1
ATOM 1533 N N . ASP A 1 198 ? 31.172 -7.024 -30.857 1.00 95.50 198 ASP A N 1
ATOM 1534 C CA . ASP A 1 198 ? 31.669 -7.843 -31.965 1.00 95.50 198 ASP A CA 1
ATOM 1535 C C . ASP A 1 198 ? 30.567 -8.753 -32.542 1.00 95.50 198 ASP A C 1
ATOM 1537 O O . ASP A 1 198 ? 29.711 -9.224 -31.795 1.00 95.50 198 ASP A O 1
ATOM 1541 N N . PRO A 1 199 ? 30.561 -9.018 -33.864 1.00 96.75 199 PRO A N 1
ATOM 1542 C CA . PRO A 1 199 ? 31.581 -8.636 -34.851 1.00 96.75 199 PRO A CA 1
ATOM 1543 C C . PRO A 1 199 ? 31.394 -7.233 -35.467 1.00 96.75 199 PRO A C 1
ATOM 1545 O O . PRO A 1 199 ? 32.237 -6.798 -36.250 1.00 96.75 199 PRO A O 1
ATOM 1548 N N . ILE A 1 200 ? 30.317 -6.509 -35.132 1.00 97.75 200 ILE A N 1
ATOM 1549 C CA . ILE A 1 200 ? 29.968 -5.207 -35.739 1.00 97.75 200 ILE A CA 1
ATOM 1550 C C . ILE A 1 200 ? 31.089 -4.185 -35.527 1.00 97.75 200 ILE A C 1
ATOM 1552 O O . ILE A 1 200 ? 31.541 -3.544 -36.477 1.00 97.75 200 ILE A O 1
ATOM 1556 N N . LYS A 1 201 ? 31.589 -4.080 -34.292 1.00 96.50 201 LYS A N 1
ATOM 1557 C CA . LYS A 1 201 ? 32.720 -3.215 -33.939 1.00 96.50 201 LYS A CA 1
ATOM 1558 C C . LYS A 1 201 ? 33.949 -3.514 -34.805 1.00 96.50 201 LYS A C 1
ATOM 1560 O O . LYS A 1 201 ? 34.518 -2.593 -35.388 1.00 96.50 201 LYS A O 1
ATOM 1565 N N . SER A 1 202 ? 34.329 -4.785 -34.921 1.00 96.88 202 SER A N 1
ATOM 1566 C CA . SER A 1 202 ? 35.463 -5.218 -35.746 1.00 96.88 202 SER A CA 1
ATOM 1567 C C . SER A 1 202 ? 35.299 -4.839 -37.223 1.00 96.88 202 SER A C 1
ATOM 1569 O O . SER A 1 202 ? 36.266 -4.439 -37.874 1.00 96.88 202 SER A O 1
ATOM 1571 N N . PHE A 1 203 ? 34.084 -4.915 -37.770 1.00 98.19 203 PHE A N 1
ATOM 1572 C CA . PHE A 1 203 ? 33.819 -4.465 -39.137 1.00 98.19 203 PHE A CA 1
ATOM 1573 C C . PHE A 1 203 ? 33.967 -2.948 -39.300 1.00 98.19 203 PHE A C 1
ATOM 1575 O O . PHE A 1 203 ? 34.545 -2.502 -40.289 1.00 98.19 203 PHE A O 1
ATOM 1582 N N . ILE A 1 204 ? 33.539 -2.151 -38.317 1.00 96.94 204 ILE A N 1
ATOM 1583 C CA . ILE A 1 204 ? 33.753 -0.693 -38.318 1.00 96.94 204 ILE A CA 1
ATOM 1584 C C . ILE A 1 204 ? 35.252 -0.365 -38.243 1.00 96.94 204 ILE A C 1
ATOM 1586 O O . ILE A 1 204 ? 35.734 0.503 -38.972 1.00 96.94 204 ILE A O 1
ATOM 1590 N N . GLU A 1 205 ? 36.014 -1.085 -37.416 1.00 95.88 205 GLU A N 1
ATOM 1591 C CA . GLU A 1 205 ? 37.471 -0.924 -37.325 1.00 95.88 205 GLU A CA 1
ATOM 1592 C C . GLU A 1 205 ? 38.165 -1.226 -38.662 1.00 95.88 205 GLU A C 1
ATOM 1594 O O . GLU A 1 205 ? 39.010 -0.442 -39.101 1.00 95.88 205 GLU A O 1
ATOM 1599 N N . LYS A 1 206 ? 37.757 -2.294 -39.361 1.00 97.12 206 LYS A N 1
ATOM 1600 C CA . LYS A 1 206 ? 38.257 -2.616 -40.709 1.00 97.12 206 LYS A CA 1
ATOM 1601 C C . LYS A 1 206 ? 37.831 -1.592 -41.759 1.00 97.12 206 LYS A C 1
ATOM 1603 O O . LYS A 1 206 ? 38.651 -1.206 -42.587 1.00 97.12 206 LYS A O 1
ATOM 1608 N N . TYR A 1 207 ? 36.588 -1.111 -41.701 1.00 96.81 207 TYR A N 1
ATOM 1609 C CA . TYR A 1 207 ? 36.082 -0.070 -42.597 1.00 96.81 207 TYR A CA 1
ATOM 1610 C C . TYR A 1 207 ? 36.935 1.200 -42.528 1.00 96.81 207 TYR A C 1
ATOM 1612 O O . TYR A 1 207 ? 37.284 1.753 -43.569 1.00 96.81 207 TYR A O 1
ATOM 1620 N N . ILE A 1 208 ? 37.321 1.634 -41.324 1.00 94.94 208 ILE A N 1
ATOM 1621 C CA . ILE A 1 208 ? 38.237 2.769 -41.157 1.00 94.94 208 ILE A CA 1
ATOM 1622 C C . ILE A 1 208 ? 39.664 2.410 -41.586 1.00 94.94 208 ILE A C 1
ATOM 1624 O O . ILE A 1 208 ? 40.298 3.186 -42.303 1.00 94.94 208 ILE A O 1
ATOM 1628 N N . GLY A 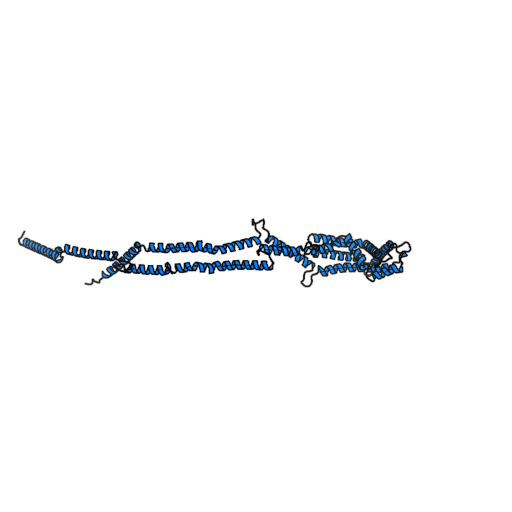1 209 ? 40.171 1.252 -41.152 1.00 94.38 209 GLY A N 1
ATOM 1629 C CA . GLY A 1 209 ? 41.549 0.824 -41.395 1.00 94.38 209 GLY A CA 1
ATOM 1630 C C . GLY A 1 209 ? 41.897 0.707 -42.879 1.00 94.38 209 GLY A C 1
ATOM 1631 O O . GLY A 1 209 ? 42.914 1.247 -43.306 1.00 94.38 209 GLY A O 1
ATOM 1632 N N . GLU A 1 210 ? 41.037 0.066 -43.675 1.00 94.75 210 GLU A N 1
ATOM 1633 C CA . GLU A 1 210 ? 41.295 -0.162 -45.106 1.00 94.75 210 GLU A CA 1
ATOM 1634 C C . GLU A 1 210 ? 41.005 1.063 -45.981 1.00 94.75 210 GLU A C 1
ATOM 1636 O O . GLU A 1 210 ? 41.587 1.215 -47.053 1.00 94.75 210 GLU A O 1
ATOM 1641 N N . ASN A 1 211 ? 40.154 1.984 -45.523 1.00 92.44 211 ASN A N 1
ATOM 1642 C CA . ASN A 1 211 ? 39.923 3.237 -46.240 1.00 92.44 211 ASN A CA 1
ATOM 1643 C C . ASN A 1 211 ? 40.959 4.319 -45.938 1.00 92.44 211 ASN A C 1
ATOM 1645 O O . ASN A 1 211 ? 41.141 5.222 -46.757 1.00 92.44 211 ASN A O 1
ATOM 1649 N N . GLY A 1 212 ? 41.637 4.224 -44.793 1.00 88.19 212 GLY A N 1
ATOM 1650 C CA . GLY A 1 212 ? 42.540 5.254 -44.299 1.00 88.19 212 GLY A CA 1
ATOM 1651 C C . GLY A 1 212 ? 41.804 6.534 -43.886 1.00 88.19 212 GLY A C 1
ATOM 1652 O O . GLY A 1 212 ? 40.681 6.815 -44.300 1.00 88.19 212 GLY A O 1
ATOM 1653 N N . GLN A 1 213 ? 42.452 7.362 -43.063 1.00 84.56 213 GLN A N 1
ATOM 1654 C CA . GLN A 1 213 ? 41.819 8.575 -42.522 1.00 84.56 213 GLN A CA 1
ATOM 1655 C C . GLN A 1 213 ? 41.497 9.629 -43.593 1.00 84.56 213 GLN A C 1
ATOM 1657 O O . GLN A 1 213 ? 40.570 10.408 -43.408 1.00 84.56 213 GLN A O 1
ATOM 1662 N N . GLY A 1 214 ? 42.229 9.650 -44.713 1.00 87.38 214 GLY A N 1
ATOM 1663 C CA . GLY A 1 214 ? 42.090 10.680 -45.750 1.00 87.38 214 GLY A CA 1
ATOM 1664 C C . GLY A 1 214 ? 40.756 10.665 -46.504 1.00 87.38 214 GLY A C 1
ATOM 1665 O O . GLY A 1 214 ? 40.357 11.701 -47.033 1.00 87.38 214 GLY A O 1
ATOM 1666 N N . LYS A 1 215 ? 40.048 9.525 -46.521 1.00 91.19 215 LYS A N 1
ATOM 1667 C CA . LYS A 1 215 ? 38.740 9.387 -47.187 1.00 91.19 215 LYS A CA 1
ATOM 1668 C C . LYS A 1 215 ? 37.562 9.855 -46.333 1.00 91.19 215 LYS A C 1
ATOM 1670 O O . LYS A 1 215 ? 36.443 9.935 -46.840 1.00 91.19 215 LYS A O 1
ATOM 1675 N N . PHE A 1 216 ? 37.800 10.160 -45.060 1.00 93.38 216 PHE A N 1
ATOM 1676 C CA . PHE A 1 216 ? 36.786 10.632 -44.126 1.00 93.38 216 PHE A CA 1
ATOM 1677 C C . PHE A 1 216 ? 36.976 12.119 -43.868 1.00 93.38 216 PHE A C 1
ATOM 1679 O O . PHE A 1 216 ? 38.097 12.567 -43.630 1.00 93.38 216 PHE A O 1
ATOM 1686 N N . HIS A 1 217 ? 35.896 12.895 -43.910 1.00 92.44 217 HIS A N 1
ATOM 1687 C CA . HIS A 1 217 ? 35.977 14.295 -43.501 1.00 92.44 217 HIS A CA 1
ATOM 1688 C C . HIS A 1 217 ? 35.859 14.400 -41.977 1.00 92.44 217 HIS A C 1
ATOM 1690 O O . HIS A 1 217 ? 35.405 13.473 -41.299 1.00 92.44 217 HIS A O 1
ATOM 1696 N N . GLY A 1 218 ? 36.336 15.512 -41.420 1.00 90.81 218 GLY A N 1
ATOM 1697 C CA . GLY A 1 218 ? 36.308 15.740 -39.979 1.00 90.81 218 GLY A CA 1
ATOM 1698 C C . GLY A 1 218 ? 37.015 14.640 -39.176 1.00 90.81 218 GLY A C 1
ATOM 1699 O O . GLY A 1 218 ? 38.173 14.295 -39.428 1.00 90.81 218 GLY A O 1
ATOM 1700 N N . ASN A 1 219 ? 36.316 14.113 -38.169 1.00 92.56 219 ASN A N 1
ATOM 1701 C CA . ASN A 1 219 ? 36.864 13.180 -37.183 1.00 92.56 219 ASN A CA 1
ATOM 1702 C C . ASN A 1 219 ? 36.360 11.736 -37.337 1.00 92.56 219 ASN A C 1
ATOM 1704 O O . ASN A 1 219 ? 36.726 10.884 -36.530 1.00 92.56 219 ASN A O 1
ATOM 1708 N N . TYR A 1 220 ? 35.580 11.416 -38.375 1.00 93.25 220 TYR A N 1
ATOM 1709 C CA . TYR A 1 220 ? 34.960 10.090 -38.516 1.00 93.25 220 TYR A CA 1
ATOM 1710 C C . TYR A 1 220 ? 35.974 8.937 -38.608 1.00 93.25 220 TYR A C 1
ATOM 1712 O O . TYR A 1 220 ? 35.711 7.843 -38.121 1.00 93.25 220 TYR A O 1
ATOM 1720 N N . GLY A 1 221 ? 37.168 9.186 -39.158 1.00 89.88 221 GLY A N 1
ATOM 1721 C CA . GLY A 1 221 ? 38.263 8.208 -39.216 1.00 89.88 221 GLY A CA 1
ATOM 1722 C C . GLY A 1 221 ? 39.130 8.119 -37.952 1.00 89.88 221 GLY A C 1
ATOM 1723 O O . GLY A 1 221 ? 40.168 7.452 -37.970 1.00 89.88 221 GLY A O 1
ATOM 1724 N N . LYS A 1 222 ? 38.777 8.820 -36.867 1.00 90.81 222 LYS A N 1
ATOM 1725 C CA . LYS A 1 222 ? 39.615 8.960 -35.667 1.00 90.81 222 LYS A CA 1
ATOM 1726 C C . LYS A 1 222 ? 38.876 8.488 -34.418 1.00 90.81 222 LYS A C 1
ATOM 1728 O O . LYS A 1 222 ? 37.712 8.806 -34.196 1.00 90.81 222 LYS A O 1
ATOM 1733 N N . LYS A 1 223 ? 39.582 7.751 -33.558 1.00 89.50 223 LYS A N 1
ATOM 1734 C CA . LYS A 1 223 ? 39.120 7.509 -32.186 1.00 89.50 223 LYS A CA 1
ATOM 1735 C C . LYS A 1 223 ? 39.346 8.787 -31.371 1.00 89.50 223 LYS A C 1
ATOM 1737 O O . LYS A 1 223 ? 40.360 9.465 -31.560 1.00 89.50 223 LYS A O 1
ATOM 1742 N N . LYS A 1 224 ? 38.430 9.123 -30.456 1.00 86.19 224 LYS A N 1
ATOM 1743 C CA . LYS A 1 224 ? 38.664 10.217 -29.492 1.00 86.19 224 LYS A CA 1
ATOM 1744 C C . LYS A 1 224 ? 39.912 9.897 -28.659 1.00 86.19 224 LYS A C 1
ATOM 1746 O O . LYS A 1 224 ? 40.235 8.728 -28.456 1.00 86.19 224 LYS A O 1
ATOM 1751 N N . ARG A 1 225 ? 40.642 10.915 -28.192 1.00 79.31 225 ARG A N 1
ATOM 1752 C CA . ARG A 1 225 ? 41.874 10.721 -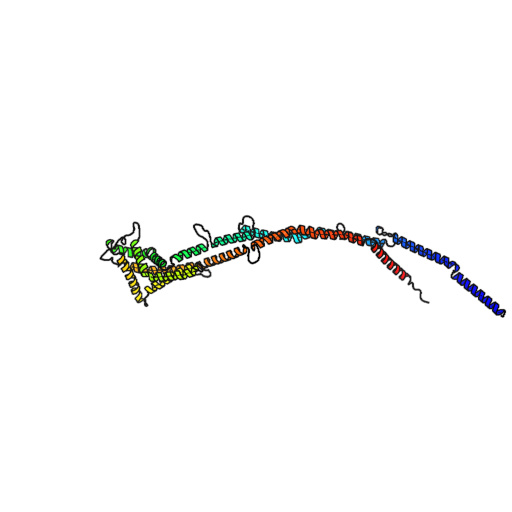27.401 1.00 79.31 225 ARG A CA 1
ATOM 1753 C C . ARG A 1 225 ? 41.568 9.861 -26.165 1.00 79.31 225 ARG A C 1
ATOM 1755 O O . ARG A 1 225 ? 40.745 10.252 -25.348 1.00 79.31 225 ARG A O 1
ATOM 1762 N N . GLY A 1 226 ? 42.208 8.693 -26.057 1.00 76.44 226 GLY A N 1
ATOM 1763 C CA . GLY A 1 226 ? 41.951 7.712 -24.988 1.00 76.44 226 GLY A CA 1
ATOM 1764 C C . GLY A 1 226 ? 40.663 6.887 -25.152 1.00 76.44 226 GLY A C 1
ATOM 1765 O O . GLY A 1 226 ? 40.341 6.080 -24.287 1.00 76.44 226 GLY A O 1
ATOM 1766 N N . GLY A 1 227 ? 39.925 7.071 -26.248 1.00 79.75 227 GLY A N 1
ATOM 1767 C CA . GLY A 1 227 ? 38.696 6.350 -26.555 1.00 79.75 227 GLY A CA 1
ATOM 1768 C C . GLY A 1 227 ? 38.951 5.023 -27.268 1.00 79.75 227 GLY A C 1
ATOM 1769 O O . GLY A 1 227 ? 39.822 4.910 -28.129 1.00 79.75 227 GLY A O 1
ATOM 1770 N N . GLN A 1 228 ? 38.139 4.016 -26.945 1.00 81.94 228 GLN A N 1
ATOM 1771 C CA . GLN A 1 228 ? 38.193 2.702 -27.596 1.00 81.94 228 GLN A CA 1
ATOM 1772 C C . GLN A 1 228 ? 37.420 2.649 -28.927 1.00 81.94 228 GLN A C 1
ATOM 1774 O O . GLN A 1 228 ? 37.642 1.733 -29.721 1.00 81.94 228 GLN A O 1
ATOM 1779 N N . PHE A 1 229 ? 36.565 3.642 -29.200 1.00 86.75 229 PHE A N 1
ATOM 1780 C CA . PHE A 1 229 ? 35.594 3.643 -30.301 1.00 86.75 229 PHE A CA 1
ATOM 1781 C C . PHE A 1 229 ? 35.689 4.903 -31.175 1.00 86.75 229 PHE A C 1
ATOM 1783 O O . PHE A 1 229 ? 36.171 5.950 -30.734 1.00 86.75 229 PHE A O 1
ATOM 1790 N N . TYR A 1 230 ? 35.182 4.807 -32.406 1.00 89.75 230 TYR A N 1
ATOM 1791 C CA . TYR A 1 230 ? 35.021 5.933 -33.331 1.00 89.75 230 TYR A CA 1
ATOM 1792 C C . TYR A 1 230 ? 33.724 6.682 -33.013 1.00 89.75 230 TYR A C 1
ATOM 1794 O O . TYR A 1 230 ? 32.723 6.504 -33.697 1.00 89.75 230 TYR A O 1
ATOM 1802 N N . THR A 1 231 ? 33.716 7.470 -31.932 1.00 91.50 231 THR A N 1
ATOM 1803 C CA . THR A 1 231 ? 32.493 8.107 -31.404 1.00 91.50 231 THR A CA 1
ATOM 1804 C C . THR A 1 231 ? 31.719 8.877 -32.468 1.00 91.50 231 THR A C 1
ATOM 1806 O O . THR A 1 231 ? 30.534 8.624 -32.626 1.00 91.50 231 THR A O 1
ATOM 1809 N N . ASP A 1 232 ? 32.391 9.737 -33.235 1.00 94.62 232 ASP A N 1
ATOM 1810 C CA . ASP A 1 232 ? 31.713 10.602 -34.205 1.00 94.62 232 ASP A CA 1
ATOM 1811 C C . ASP A 1 232 ? 31.140 9.773 -35.375 1.00 94.62 232 ASP A C 1
ATOM 1813 O O . ASP A 1 232 ? 30.048 10.049 -35.864 1.00 94.62 232 ASP A O 1
ATOM 1817 N N . LEU A 1 233 ? 31.828 8.699 -35.798 1.00 95.50 233 LEU A N 1
ATOM 1818 C CA . LEU A 1 233 ? 31.296 7.793 -36.825 1.00 95.50 233 LEU A CA 1
ATOM 1819 C C . LEU A 1 233 ? 30.110 6.989 -36.289 1.00 95.50 233 LEU A C 1
ATOM 1821 O O . LEU A 1 233 ? 29.104 6.867 -36.979 1.00 95.50 233 LEU A O 1
ATOM 1825 N N . ASN A 1 234 ? 30.208 6.454 -35.073 1.00 96.19 234 ASN A N 1
ATOM 1826 C CA . ASN A 1 234 ? 29.125 5.690 -34.459 1.00 96.19 234 ASN A CA 1
ATOM 1827 C C . ASN A 1 234 ? 27.874 6.552 -34.253 1.00 96.19 234 ASN A C 1
ATOM 1829 O O . ASN A 1 234 ? 26.768 6.081 -34.512 1.00 96.19 234 ASN A O 1
ATOM 1833 N N . GLU A 1 235 ? 28.049 7.807 -33.838 1.00 96.75 235 GLU A N 1
ATOM 1834 C CA . GLU A 1 235 ? 26.975 8.795 -33.738 1.00 96.75 235 GLU A CA 1
ATOM 1835 C C . GLU A 1 235 ? 26.326 9.031 -35.109 1.00 96.75 235 GLU A C 1
ATOM 1837 O O . GLU A 1 235 ? 25.109 8.903 -35.242 1.00 96.75 235 GLU A O 1
ATOM 1842 N N . GLN A 1 236 ? 27.122 9.257 -36.162 1.00 97.19 236 GLN A N 1
ATOM 1843 C CA . GLN A 1 236 ? 26.595 9.446 -37.517 1.00 97.19 236 GLN A CA 1
ATOM 1844 C C . GLN A 1 236 ? 25.859 8.206 -38.048 1.00 97.19 236 GLN A C 1
ATOM 1846 O O . GLN A 1 236 ? 24.809 8.338 -38.680 1.00 97.19 236 GLN A O 1
ATOM 1851 N N . ILE A 1 237 ? 26.369 6.998 -37.785 1.00 97.44 237 ILE A N 1
ATOM 1852 C CA . ILE A 1 237 ? 25.674 5.747 -38.124 1.00 97.44 237 ILE A CA 1
ATOM 1853 C C . ILE A 1 237 ? 24.330 5.696 -37.388 1.00 97.44 237 ILE A C 1
ATOM 1855 O O . ILE A 1 237 ? 23.300 5.464 -38.019 1.00 97.44 237 ILE A O 1
ATOM 1859 N N . ALA A 1 238 ? 24.307 5.968 -36.081 1.00 97.81 238 ALA A N 1
ATOM 1860 C CA . ALA A 1 238 ? 23.084 5.944 -35.283 1.00 97.81 238 ALA A CA 1
ATOM 1861 C C . ALA A 1 238 ? 22.046 6.985 -35.742 1.00 97.81 238 ALA A C 1
ATOM 1863 O O . ALA A 1 238 ? 20.853 6.676 -35.779 1.00 97.81 238 ALA A O 1
ATOM 1864 N N . ILE A 1 239 ? 22.484 8.181 -36.153 1.00 97.75 239 ILE A N 1
ATOM 1865 C CA . ILE A 1 239 ? 21.621 9.211 -36.754 1.00 97.75 239 ILE A CA 1
ATOM 1866 C C . ILE A 1 239 ? 20.970 8.684 -38.037 1.00 97.75 239 ILE A C 1
ATOM 1868 O O . ILE A 1 239 ? 19.753 8.786 -38.190 1.00 97.75 239 ILE A O 1
ATOM 1872 N N . VAL A 1 240 ? 21.740 8.060 -38.935 1.00 97.75 240 VAL A N 1
ATOM 1873 C CA . VAL A 1 240 ? 21.188 7.504 -40.184 1.00 97.75 240 VAL A CA 1
ATOM 1874 C C . VAL A 1 240 ? 20.204 6.365 -39.904 1.00 97.75 240 VAL A C 1
ATOM 1876 O O . VAL A 1 240 ? 19.169 6.281 -40.566 1.00 97.75 240 VAL A O 1
ATOM 1879 N N . PHE A 1 241 ? 20.480 5.514 -38.910 1.00 97.44 241 PHE A N 1
ATOM 1880 C CA . PHE A 1 241 ? 19.535 4.485 -38.462 1.00 97.44 241 PHE A CA 1
ATOM 1881 C C . PHE A 1 241 ? 18.224 5.100 -37.978 1.00 97.44 241 PHE A C 1
ATOM 1883 O O . PHE A 1 241 ? 17.157 4.684 -38.424 1.00 97.44 241 PHE A O 1
ATOM 1890 N N . LYS A 1 242 ? 18.296 6.116 -37.113 1.00 96.38 242 LYS A N 1
ATOM 1891 C CA . LYS A 1 242 ? 17.118 6.844 -36.638 1.00 96.38 242 LYS A CA 1
ATOM 1892 C C . LYS A 1 242 ? 16.311 7.417 -37.801 1.00 96.38 242 LYS A C 1
ATOM 1894 O O . LYS A 1 242 ? 15.108 7.189 -37.859 1.00 96.38 242 LYS A O 1
ATOM 1899 N N . GLU A 1 243 ? 16.954 8.124 -38.731 1.00 96.06 243 GLU A N 1
ATOM 1900 C CA . GLU A 1 243 ? 16.281 8.700 -39.903 1.00 96.06 243 GLU A CA 1
ATOM 1901 C C . GLU A 1 243 ? 15.615 7.633 -40.771 1.00 96.06 243 GLU A C 1
ATOM 1903 O O . GLU A 1 243 ? 14.500 7.818 -41.257 1.00 96.06 243 GLU A O 1
ATOM 1908 N N . LYS A 1 244 ? 16.309 6.515 -41.012 1.00 95.81 244 LYS A N 1
ATOM 1909 C CA . LYS A 1 244 ? 15.794 5.479 -41.905 1.00 95.81 244 LYS A CA 1
ATOM 1910 C C . LYS A 1 244 ? 14.662 4.679 -41.267 1.00 95.81 244 LYS A C 1
ATOM 1912 O O . LYS A 1 244 ? 13.761 4.271 -41.991 1.00 95.81 244 LYS A O 1
ATOM 1917 N N . LEU A 1 245 ? 14.701 4.503 -39.948 1.00 96.31 245 LEU A N 1
ATOM 1918 C CA . LEU A 1 245 ? 13.712 3.756 -39.168 1.00 96.31 245 LEU A CA 1
ATOM 1919 C C . LEU A 1 245 ? 12.703 4.670 -38.452 1.00 96.31 245 LEU A C 1
ATOM 1921 O O . LEU A 1 245 ? 12.045 4.259 -37.494 1.00 96.31 245 LEU A O 1
ATOM 1925 N N . THR A 1 246 ? 12.601 5.935 -38.882 1.00 96.94 246 THR A N 1
ATOM 1926 C CA . THR A 1 246 ? 11.727 6.942 -38.262 1.00 96.94 246 THR A CA 1
ATOM 1927 C C . THR A 1 246 ? 10.267 6.498 -38.299 1.00 96.94 246 THR A C 1
ATOM 1929 O O . THR A 1 246 ? 9.565 6.662 -37.310 1.00 96.94 246 THR A O 1
ATOM 1932 N N . SER A 1 247 ? 9.807 5.883 -39.393 1.00 96.94 247 SER A N 1
ATOM 1933 C CA . SER A 1 247 ? 8.420 5.419 -39.543 1.00 96.94 247 SER A CA 1
ATOM 1934 C C . SER A 1 247 ? 8.053 4.327 -38.525 1.00 96.94 247 SER A C 1
ATOM 1936 O O . SER A 1 247 ? 7.028 4.409 -37.835 1.00 96.94 247 SER A O 1
ATOM 1938 N N . GLU A 1 248 ? 8.921 3.328 -38.377 1.00 96.75 248 GLU A N 1
ATOM 1939 C CA . GLU A 1 248 ? 8.782 2.204 -37.454 1.00 96.75 248 GLU A CA 1
ATOM 1940 C C . GLU A 1 248 ? 8.844 2.689 -36.000 1.00 96.75 248 GLU A C 1
ATOM 1942 O O . GLU A 1 248 ? 7.973 2.353 -35.193 1.00 96.75 248 GLU A O 1
ATOM 1947 N N . ALA A 1 249 ? 9.823 3.541 -35.678 1.00 97.56 249 ALA A N 1
ATOM 1948 C CA . ALA A 1 249 ? 9.988 4.127 -34.348 1.00 97.56 249 ALA A CA 1
ATOM 1949 C C . ALA A 1 249 ? 8.832 5.071 -33.976 1.00 97.56 249 ALA A C 1
ATOM 1951 O O . ALA A 1 249 ? 8.312 5.000 -32.863 1.00 97.56 249 ALA A O 1
ATOM 1952 N N . THR A 1 250 ? 8.366 5.902 -34.913 1.00 97.69 250 THR A N 1
ATOM 1953 C CA . THR A 1 250 ? 7.197 6.776 -34.738 1.00 97.69 250 THR A CA 1
ATOM 1954 C C . THR A 1 250 ? 5.945 5.958 -34.439 1.00 97.69 250 THR A C 1
ATOM 1956 O O . THR A 1 250 ? 5.188 6.297 -33.527 1.00 97.69 250 THR A O 1
ATOM 1959 N N . THR A 1 251 ? 5.722 4.868 -35.178 1.00 97.81 251 THR A N 1
ATOM 1960 C CA . THR A 1 251 ? 4.561 3.991 -34.974 1.00 97.81 251 THR A CA 1
ATOM 1961 C C . THR A 1 251 ? 4.595 3.347 -33.588 1.00 97.81 251 THR A C 1
ATOM 1963 O O . THR A 1 251 ? 3.592 3.368 -32.876 1.00 97.81 251 THR A O 1
ATOM 1966 N N . ALA A 1 252 ? 5.757 2.844 -33.169 1.00 98.12 252 ALA A N 1
ATOM 1967 C CA . ALA A 1 252 ? 5.957 2.301 -31.830 1.00 98.12 252 ALA A CA 1
ATOM 1968 C C . ALA A 1 252 ? 5.740 3.353 -30.729 1.00 98.12 252 ALA A C 1
ATOM 1970 O O . ALA A 1 252 ? 4.998 3.112 -29.779 1.00 98.12 252 ALA A O 1
ATOM 1971 N N . GLY A 1 253 ? 6.314 4.550 -30.885 1.00 98.06 253 GLY A N 1
ATOM 1972 C CA . GLY A 1 253 ? 6.160 5.652 -29.934 1.00 98.06 253 GLY A CA 1
ATOM 1973 C C . GLY A 1 253 ? 4.713 6.134 -29.776 1.00 98.06 253 GLY A C 1
ATOM 1974 O O . GLY A 1 253 ? 4.336 6.559 -28.683 1.00 98.06 253 GLY A O 1
ATOM 1975 N N . ARG A 1 254 ? 3.883 6.038 -30.829 1.00 98.06 254 ARG A N 1
ATOM 1976 C CA . ARG A 1 254 ? 2.430 6.293 -30.747 1.00 98.06 254 ARG A CA 1
ATOM 1977 C C . ARG A 1 254 ? 1.713 5.241 -29.910 1.00 98.06 254 ARG A C 1
ATOM 1979 O O . ARG A 1 254 ? 0.953 5.615 -29.030 1.00 98.06 254 ARG A O 1
ATOM 1986 N N . VAL A 1 255 ? 2.013 3.956 -30.113 1.00 98.19 255 VAL A N 1
ATOM 1987 C CA . VAL A 1 255 ? 1.444 2.881 -29.279 1.00 98.19 255 VAL A CA 1
ATOM 1988 C C . VAL A 1 255 ? 1.790 3.091 -27.807 1.00 98.19 255 VAL A C 1
ATOM 1990 O O . VAL A 1 255 ? 0.911 2.970 -26.955 1.00 98.19 255 VAL A O 1
ATOM 1993 N N . VAL A 1 256 ? 3.041 3.469 -27.505 1.00 98.12 256 VAL A N 1
ATOM 1994 C CA . VAL A 1 256 ? 3.421 3.834 -26.133 1.00 98.12 256 VAL A CA 1
ATOM 1995 C C . VAL A 1 256 ? 2.583 5.017 -25.654 1.00 98.12 256 VAL A C 1
ATOM 1997 O O . VAL A 1 256 ? 1.978 4.904 -24.601 1.00 98.12 256 VAL A O 1
ATOM 2000 N N . GLU A 1 257 ? 2.517 6.127 -26.398 1.00 97.75 257 GLU A N 1
ATOM 2001 C CA . GLU A 1 257 ? 1.736 7.321 -26.022 1.00 97.75 257 GLU A CA 1
ATOM 2002 C C . GLU A 1 257 ? 0.270 6.996 -25.708 1.00 97.75 257 GLU A C 1
ATOM 2004 O O . GLU A 1 257 ? -0.232 7.418 -24.665 1.00 97.75 257 GLU A O 1
ATOM 2009 N N . ASP A 1 258 ? -0.397 6.240 -26.576 1.00 97.38 258 ASP A N 1
ATOM 2010 C CA . ASP A 1 258 ? -1.823 5.939 -26.457 1.00 97.38 258 ASP A CA 1
ATOM 2011 C C . ASP A 1 258 ? -2.107 5.086 -25.211 1.00 97.38 258 ASP A C 1
ATOM 2013 O O . ASP A 1 258 ? -2.936 5.454 -24.374 1.00 97.38 258 ASP A O 1
ATOM 2017 N N . LEU A 1 259 ? -1.344 4.005 -25.017 1.00 97.25 259 LEU A N 1
ATOM 2018 C CA . LEU A 1 259 ? -1.460 3.154 -23.828 1.00 97.25 259 LEU A CA 1
ATOM 2019 C C . LEU A 1 259 ? -1.022 3.885 -22.551 1.00 97.25 259 LEU A C 1
ATOM 2021 O O . LEU A 1 259 ? -1.560 3.648 -21.469 1.00 97.25 259 LEU A O 1
ATOM 2025 N N . PHE A 1 260 ? -0.065 4.807 -22.658 1.00 96.06 260 PHE A N 1
ATOM 2026 C CA . PHE A 1 260 ? 0.394 5.609 -21.530 1.00 96.06 260 PHE A CA 1
ATOM 2027 C C . PHE A 1 260 ? -0.677 6.603 -21.072 1.00 96.06 260 PHE A C 1
ATOM 2029 O O . PHE A 1 260 ? -0.867 6.762 -19.868 1.00 96.06 260 PHE A O 1
ATOM 2036 N N . ARG A 1 261 ? -1.430 7.231 -21.987 1.00 95.50 261 ARG A N 1
ATOM 2037 C CA . ARG A 1 261 ? -2.594 8.072 -21.631 1.00 95.50 261 ARG A CA 1
ATOM 2038 C C . ARG A 1 261 ? -3.655 7.273 -20.883 1.00 95.50 261 ARG A C 1
ATOM 2040 O O . ARG A 1 261 ? -4.215 7.743 -19.895 1.00 95.50 261 ARG A O 1
ATOM 2047 N N . GLU A 1 262 ? -3.890 6.040 -21.311 1.00 92.75 262 GLU A N 1
ATOM 2048 C CA . GLU A 1 262 ? -4.812 5.126 -20.638 1.00 92.75 262 GLU A CA 1
ATOM 2049 C C . GLU A 1 262 ? -4.298 4.670 -19.255 1.00 92.75 262 GLU A C 1
ATOM 2051 O O . GLU A 1 262 ? -5.077 4.334 -18.355 1.00 92.75 262 GLU A O 1
ATOM 2056 N N . ALA A 1 263 ? -2.978 4.687 -19.056 1.00 93.69 263 ALA A N 1
ATOM 2057 C CA . ALA A 1 263 ? -2.335 4.476 -17.763 1.00 93.69 263 ALA A CA 1
ATOM 2058 C C . ALA A 1 263 ? -2.415 5.709 -16.846 1.00 93.69 263 ALA A C 1
ATOM 2060 O O . ALA A 1 263 ? -2.409 5.558 -15.627 1.00 93.69 263 ALA A O 1
ATOM 2061 N N . GLU A 1 264 ? -2.534 6.925 -17.384 1.00 91.94 264 GLU A N 1
ATOM 2062 C CA . GLU A 1 264 ? -2.632 8.148 -16.573 1.00 91.94 264 GLU A CA 1
ATOM 2063 C C . GLU A 1 264 ? -3.969 8.262 -15.833 1.00 91.94 264 GLU A C 1
ATOM 2065 O O . GLU A 1 264 ? -3.997 8.770 -14.710 1.00 91.94 264 GLU A O 1
ATOM 2070 N N . SER A 1 265 ? -5.052 7.728 -16.404 1.00 89.06 265 SER A N 1
ATOM 2071 C CA . SER A 1 265 ? -6.358 7.658 -15.732 1.00 89.06 265 SER A CA 1
ATOM 2072 C C . SER A 1 265 ? -6.377 6.657 -14.573 1.00 89.06 265 SER A C 1
ATOM 2074 O O . SER A 1 265 ? -7.150 6.808 -13.630 1.00 89.06 265 SER A O 1
ATOM 2076 N N . ASN A 1 266 ? -5.506 5.645 -14.616 1.00 87.69 266 ASN A N 1
ATOM 2077 C CA . ASN A 1 266 ? -5.393 4.610 -13.596 1.00 87.69 266 ASN A CA 1
ATOM 2078 C C . ASN A 1 266 ? -3.918 4.227 -13.409 1.00 87.69 266 ASN A C 1
ATOM 2080 O O . ASN A 1 266 ? -3.451 3.224 -13.961 1.00 87.69 266 ASN A O 1
ATOM 2084 N N . ARG A 1 267 ? -3.198 5.092 -12.677 1.00 93.06 267 ARG A N 1
ATOM 2085 C CA . ARG A 1 267 ? -1.733 5.112 -12.493 1.00 93.06 267 ARG A CA 1
ATOM 2086 C C . ARG A 1 267 ? -1.210 3.809 -11.878 1.00 93.06 267 ARG A C 1
ATOM 2088 O O . ARG A 1 267 ? -0.967 3.747 -10.679 1.00 93.06 267 ARG A O 1
ATOM 2095 N N . THR A 1 268 ? -1.006 2.801 -12.715 1.00 96.12 268 THR A N 1
ATOM 2096 C CA . THR A 1 268 ? -0.619 1.438 -12.325 1.00 96.12 268 THR A CA 1
ATOM 2097 C C . THR A 1 268 ? 0.688 1.040 -12.997 1.00 96.12 268 THR A C 1
ATOM 2099 O O . THR A 1 268 ? 0.918 1.352 -14.171 1.00 96.12 268 THR A O 1
ATOM 2102 N N . VAL A 1 269 ? 1.552 0.340 -12.262 1.00 97.06 269 VAL A N 1
ATOM 2103 C CA . VAL A 1 269 ? 2.819 -0.207 -12.766 1.00 97.06 269 VAL A CA 1
ATOM 2104 C C . VAL A 1 269 ? 2.552 -1.095 -13.973 1.00 97.06 269 VAL A C 1
ATOM 2106 O O . VAL A 1 269 ? 3.220 -0.934 -14.999 1.00 97.06 269 VAL A O 1
ATOM 2109 N N . ARG A 1 270 ? 1.541 -1.974 -13.894 1.00 97.00 270 ARG A N 1
ATOM 2110 C CA . ARG A 1 270 ? 1.211 -2.914 -14.976 1.00 97.00 270 ARG A CA 1
ATOM 2111 C C . ARG A 1 270 ? 0.961 -2.183 -16.288 1.00 97.00 270 ARG A C 1
ATOM 2113 O O . ARG A 1 270 ? 1.521 -2.572 -17.310 1.00 97.00 270 ARG A O 1
ATOM 2120 N N . LYS A 1 271 ? 0.161 -1.114 -16.273 1.00 97.38 271 LYS A N 1
ATOM 2121 C CA . LYS A 1 271 ? -0.173 -0.379 -17.499 1.00 97.38 271 LYS A CA 1
ATOM 2122 C C . LYS A 1 271 ? 1.036 0.338 -18.100 1.00 97.38 271 LYS A C 1
ATOM 2124 O O . LYS A 1 271 ? 1.229 0.255 -19.309 1.00 97.38 271 LYS A O 1
ATOM 2129 N N . TYR A 1 272 ? 1.878 0.980 -17.286 1.00 98.12 272 TYR A N 1
ATOM 2130 C CA . TYR A 1 272 ? 3.085 1.649 -17.795 1.00 98.12 272 TYR A CA 1
ATOM 2131 C C . TYR A 1 272 ? 4.095 0.663 -18.393 1.00 98.12 272 TYR A C 1
ATOM 2133 O O . TYR A 1 272 ? 4.646 0.918 -19.464 1.00 98.12 272 TYR A O 1
ATOM 2141 N N . VAL A 1 273 ? 4.316 -0.477 -17.732 1.00 97.75 273 VAL A N 1
ATOM 2142 C CA . VAL A 1 273 ? 5.202 -1.532 -18.247 1.00 97.75 273 VAL A CA 1
ATOM 2143 C C . VAL A 1 273 ? 4.627 -2.151 -19.521 1.00 97.75 273 VAL A C 1
ATOM 2145 O O . VAL A 1 273 ? 5.363 -2.364 -20.484 1.00 97.75 273 VAL A O 1
ATOM 2148 N N . ASN A 1 274 ? 3.314 -2.392 -19.560 1.00 97.69 274 ASN A N 1
ATOM 2149 C CA . ASN A 1 274 ? 2.647 -2.924 -20.743 1.00 97.69 274 ASN A CA 1
ATOM 2150 C C . ASN A 1 274 ? 2.742 -1.964 -21.934 1.00 97.69 274 ASN A C 1
ATOM 2152 O O . ASN A 1 274 ? 3.056 -2.406 -23.032 1.00 97.69 274 ASN A O 1
ATOM 2156 N N . ALA A 1 275 ? 2.558 -0.657 -21.721 1.00 97.88 275 ALA A N 1
ATOM 2157 C CA . ALA A 1 275 ? 2.725 0.345 -22.774 1.00 97.88 275 ALA A CA 1
ATOM 2158 C C . ALA A 1 275 ? 4.118 0.266 -23.419 1.00 97.88 275 ALA A C 1
ATOM 2160 O O . ALA A 1 275 ? 4.237 0.262 -24.644 1.00 97.88 2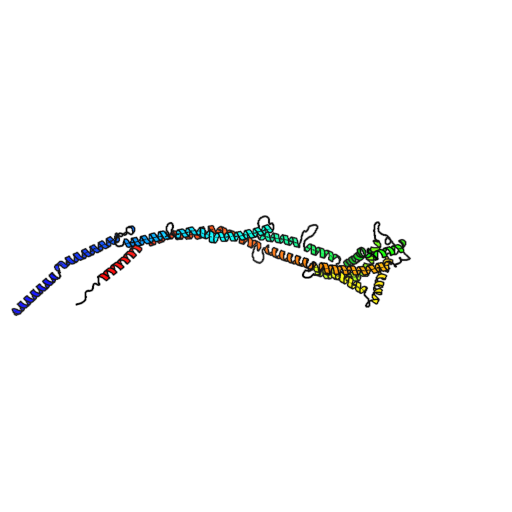75 ALA A O 1
ATOM 2161 N N . LEU A 1 276 ? 5.170 0.136 -22.602 1.00 97.62 276 LEU A N 1
ATOM 2162 C CA . LEU A 1 276 ? 6.538 -0.010 -23.097 1.00 97.62 276 LEU A CA 1
ATOM 2163 C C . LEU A 1 276 ? 6.748 -1.330 -23.852 1.00 97.62 276 LEU A C 1
ATOM 2165 O O . LEU A 1 276 ? 7.296 -1.321 -24.954 1.00 97.62 276 LEU A O 1
ATOM 2169 N N . LYS A 1 277 ? 6.285 -2.452 -23.287 1.00 97.94 277 LYS A N 1
ATOM 2170 C CA . LYS A 1 277 ? 6.352 -3.772 -23.930 1.00 97.94 277 LYS A CA 1
ATOM 2171 C C . LYS A 1 277 ? 5.685 -3.753 -25.308 1.00 97.94 277 LYS A C 1
ATOM 2173 O O . LYS A 1 277 ? 6.289 -4.206 -26.278 1.00 97.94 277 LYS A O 1
ATOM 2178 N N . GLU A 1 278 ? 4.473 -3.212 -25.402 1.00 98.12 278 GLU A N 1
ATOM 2179 C CA . GLU A 1 278 ? 3.725 -3.148 -26.659 1.00 98.12 278 GLU A CA 1
ATOM 2180 C C . GLU A 1 278 ? 4.367 -2.188 -27.667 1.00 98.12 278 GLU A C 1
ATOM 2182 O O . GLU A 1 278 ? 4.419 -2.500 -28.854 1.00 98.12 278 GLU A O 1
ATOM 2187 N N . GLY A 1 279 ? 4.963 -1.081 -27.214 1.00 97.94 279 GLY A N 1
ATOM 2188 C CA . GLY A 1 279 ? 5.801 -0.233 -28.065 1.00 97.94 279 GLY A CA 1
ATOM 2189 C C . GLY A 1 279 ? 6.981 -0.994 -28.677 1.00 97.94 279 GLY A C 1
ATOM 2190 O O . GLY A 1 279 ? 7.194 -0.952 -29.888 1.00 97.94 279 GLY A O 1
ATOM 2191 N N . CYS A 1 280 ? 7.725 -1.745 -27.861 1.00 98.19 280 CYS A N 1
ATOM 2192 C CA . CYS A 1 280 ? 8.833 -2.580 -28.330 1.00 98.19 280 CYS A CA 1
ATOM 2193 C C . CYS A 1 280 ? 8.367 -3.683 -29.296 1.00 98.19 280 CYS A C 1
ATOM 2195 O O . CYS A 1 280 ? 8.972 -3.852 -30.356 1.00 98.19 280 CYS A O 1
ATOM 2197 N N . ASN A 1 281 ? 7.271 -4.382 -28.984 1.00 98.00 281 ASN A N 1
ATOM 2198 C CA . ASN A 1 281 ? 6.663 -5.362 -29.889 1.00 98.00 281 ASN A CA 1
ATOM 2199 C C . ASN A 1 281 ? 6.263 -4.723 -31.219 1.00 98.00 281 ASN A C 1
ATOM 2201 O O . ASN A 1 281 ? 6.554 -5.283 -32.275 1.00 98.00 281 ASN A O 1
ATOM 2205 N N . LYS A 1 282 ? 5.656 -3.530 -31.182 1.00 98.12 282 LYS A N 1
ATOM 2206 C CA . LYS A 1 282 ? 5.234 -2.827 -32.392 1.00 98.12 282 LYS A CA 1
ATOM 2207 C C . LYS A 1 282 ? 6.413 -2.392 -33.249 1.00 98.12 282 LYS A C 1
ATOM 2209 O O . LYS A 1 282 ? 6.343 -2.488 -34.471 1.00 98.12 282 LYS A O 1
ATOM 2214 N N . PHE A 1 283 ? 7.502 -1.952 -32.625 1.00 97.81 283 PHE A N 1
ATOM 2215 C CA . PHE A 1 283 ? 8.735 -1.648 -33.344 1.00 97.81 283 PHE A CA 1
ATOM 2216 C C . PHE A 1 283 ? 9.284 -2.889 -34.058 1.00 97.81 283 PHE A C 1
ATOM 2218 O O . PHE A 1 283 ? 9.590 -2.824 -35.245 1.00 97.81 283 PHE A O 1
ATOM 2225 N N . VAL A 1 284 ? 9.353 -4.032 -33.363 1.00 96.19 284 VAL A N 1
ATOM 2226 C CA . VAL A 1 284 ? 9.799 -5.314 -33.940 1.00 96.19 284 VAL A CA 1
ATOM 2227 C C . VAL A 1 284 ? 8.881 -5.767 -35.073 1.00 96.19 284 VAL A C 1
ATOM 2229 O O . VAL A 1 284 ? 9.371 -6.227 -36.099 1.00 96.19 284 VAL A O 1
ATOM 2232 N N . GLU A 1 285 ? 7.566 -5.627 -34.911 1.00 95.19 285 GLU A N 1
ATOM 2233 C CA . GLU A 1 285 ? 6.575 -5.936 -35.945 1.00 95.19 285 GLU A CA 1
ATOM 2234 C C . GLU A 1 285 ? 6.809 -5.083 -37.196 1.00 95.19 285 GLU A C 1
ATOM 2236 O O . GLU A 1 285 ? 6.938 -5.641 -38.282 1.00 95.19 285 GLU A O 1
ATOM 2241 N N . LYS A 1 286 ? 6.928 -3.755 -37.049 1.00 95.00 286 LYS A N 1
ATOM 2242 C CA . LYS A 1 286 ? 7.098 -2.831 -38.180 1.00 95.00 286 LYS A CA 1
ATOM 2243 C C . LYS A 1 286 ? 8.455 -2.940 -38.856 1.00 95.00 286 LYS A C 1
ATOM 2245 O O . LYS A 1 286 ? 8.506 -2.984 -40.079 1.00 95.00 286 LYS A O 1
ATOM 2250 N N . LEU A 1 287 ? 9.536 -3.071 -38.093 1.00 93.50 287 LEU A N 1
ATOM 2251 C CA . LEU A 1 287 ? 10.844 -3.361 -38.675 1.00 93.50 287 LEU A CA 1
ATOM 2252 C C . LEU A 1 287 ? 10.832 -4.728 -39.368 1.00 93.50 287 LEU A C 1
ATOM 2254 O O . LEU A 1 287 ? 11.371 -4.873 -40.458 1.00 93.50 287 LEU A O 1
ATOM 2258 N N . GLY A 1 288 ? 10.168 -5.716 -38.767 1.00 90.38 288 GLY A N 1
ATOM 2259 C CA . GLY A 1 288 ? 9.946 -7.021 -39.370 1.00 90.38 288 GLY A CA 1
ATOM 2260 C C . GLY A 1 288 ? 9.170 -6.933 -40.681 1.00 90.38 288 GLY A C 1
ATOM 2261 O O . GLY A 1 288 ? 9.559 -7.598 -41.621 1.00 90.38 288 GLY A O 1
ATOM 2262 N N . GLU A 1 289 ? 8.120 -6.116 -40.780 1.00 89.50 289 GLU A N 1
ATOM 2263 C CA . GLU A 1 289 ? 7.393 -5.848 -42.032 1.00 89.50 289 GLU A CA 1
ATOM 2264 C C . GLU A 1 289 ? 8.284 -5.206 -43.098 1.00 89.50 289 GLU A C 1
ATOM 2266 O O . GLU A 1 289 ? 8.253 -5.642 -44.242 1.00 89.50 289 GLU A O 1
ATOM 2271 N N . THR A 1 290 ? 9.121 -4.236 -42.727 1.00 87.81 290 THR A N 1
ATOM 2272 C CA . THR A 1 290 ? 10.090 -3.610 -43.646 1.00 87.81 290 THR A CA 1
ATOM 2273 C C . THR A 1 290 ? 11.142 -4.605 -44.148 1.00 87.81 290 THR A C 1
ATOM 2275 O O . THR A 1 290 ? 11.650 -4.467 -45.258 1.00 87.81 290 THR A O 1
ATOM 2278 N N . LEU A 1 291 ? 11.462 -5.616 -43.338 1.00 84.50 291 LEU A N 1
ATOM 2279 C CA . LEU A 1 291 ? 12.366 -6.713 -43.690 1.00 84.50 291 LEU A CA 1
ATOM 2280 C C . LEU A 1 291 ? 11.640 -7.911 -44.319 1.00 84.50 291 LEU A C 1
ATOM 2282 O O . LEU A 1 291 ? 12.295 -8.829 -44.809 1.00 84.50 291 LEU A O 1
ATOM 2286 N N . LYS A 1 292 ? 10.305 -7.939 -44.274 1.00 75.19 292 LYS A N 1
ATOM 2287 C CA . LYS A 1 292 ? 9.500 -9.026 -44.816 1.00 75.19 292 LYS A CA 1
ATOM 2288 C C . LYS A 1 292 ? 9.302 -8.817 -46.299 1.00 75.19 292 LYS A C 1
ATOM 2290 O O . LYS A 1 292 ? 8.922 -7.760 -46.791 1.00 75.19 292 LYS A O 1
ATOM 2295 N N . THR A 1 293 ? 9.422 -9.936 -46.964 1.00 54.97 293 THR A N 1
ATOM 2296 C CA . THR A 1 293 ? 8.875 -10.228 -48.271 1.00 54.97 293 THR A CA 1
ATOM 2297 C C . THR A 1 293 ? 7.945 -11.426 -48.087 1.00 54.97 293 THR A C 1
ATOM 2299 O O . THR A 1 293 ? 7.990 -12.106 -47.058 1.00 54.97 293 THR A O 1
ATOM 2302 N N . ASN A 1 294 ? 7.019 -11.657 -49.016 1.00 50.44 294 ASN A N 1
ATOM 2303 C CA . ASN A 1 294 ? 6.001 -12.706 -48.856 1.00 50.44 294 ASN A CA 1
ATOM 2304 C C . ASN A 1 294 ? 6.583 -14.134 -48.928 1.00 50.44 294 ASN A C 1
ATOM 2306 O O . ASN A 1 294 ? 5.832 -15.096 -48.786 1.00 50.44 294 ASN A O 1
ATOM 2310 N N . ASP A 1 295 ? 7.897 -14.262 -49.133 1.00 53.78 295 ASP A N 1
ATOM 2311 C CA . ASP A 1 295 ? 8.620 -15.507 -49.354 1.00 53.78 295 ASP A CA 1
ATOM 2312 C C . ASP A 1 295 ? 9.981 -15.478 -48.635 1.00 53.78 295 ASP A C 1
ATOM 2314 O O . ASP A 1 295 ? 10.653 -14.445 -48.622 1.00 53.78 295 ASP A O 1
ATOM 2318 N N . VAL A 1 296 ? 10.412 -16.598 -48.043 1.00 57.59 296 VAL A N 1
ATOM 2319 C CA . VAL A 1 296 ? 11.690 -16.671 -47.292 1.00 57.59 296 VAL A CA 1
ATOM 2320 C C . VAL A 1 296 ? 12.885 -16.390 -48.209 1.00 57.59 296 VAL A C 1
ATOM 2322 O O . VAL A 1 296 ? 13.859 -15.767 -47.785 1.00 57.59 296 VAL A O 1
ATOM 2325 N N . ASP A 1 297 ? 12.767 -16.763 -49.483 1.00 60.94 297 ASP A N 1
ATOM 2326 C CA . ASP A 1 297 ? 13.796 -16.572 -50.508 1.00 60.94 297 ASP A CA 1
ATOM 2327 C C . ASP A 1 297 ? 14.000 -15.098 -50.898 1.00 60.94 297 ASP A C 1
ATOM 2329 O O . ASP A 1 297 ? 15.043 -14.739 -51.438 1.00 60.94 297 ASP A O 1
ATOM 2333 N N . GLN A 1 298 ? 13.042 -14.220 -50.585 1.00 63.25 298 GLN A N 1
ATOM 2334 C CA . GLN A 1 298 ? 13.107 -12.784 -50.871 1.00 63.25 298 GLN A CA 1
ATOM 2335 C C . GLN A 1 298 ? 13.614 -11.964 -49.666 1.00 63.25 298 GLN A C 1
ATOM 2337 O O . GLN A 1 298 ? 13.727 -10.739 -49.742 1.00 63.25 298 GLN A O 1
ATOM 2342 N N . PHE A 1 299 ? 13.857 -12.594 -48.511 1.00 66.88 299 PHE A N 1
ATOM 2343 C CA . PHE A 1 299 ? 14.366 -11.912 -47.315 1.00 66.88 299 PHE A CA 1
ATOM 2344 C C . PHE A 1 299 ? 15.751 -11.265 -47.531 1.00 66.88 299 PHE A C 1
ATOM 2346 O O . PHE A 1 299 ? 15.930 -10.127 -47.083 1.00 66.88 299 PHE A O 1
ATOM 2353 N N . PRO A 1 300 ? 16.710 -11.909 -48.239 1.00 71.56 300 PRO A N 1
ATOM 2354 C CA . PRO A 1 300 ? 17.994 -11.290 -48.577 1.00 71.56 300 PRO A CA 1
ATOM 2355 C C . PRO A 1 300 ? 17.843 -9.961 -49.334 1.00 71.56 300 PRO A C 1
ATOM 2357 O O . PRO A 1 300 ? 18.506 -8.985 -48.995 1.00 71.56 300 PRO A O 1
ATOM 2360 N N . ASP A 1 301 ? 16.895 -9.862 -50.267 1.00 78.69 301 ASP A N 1
ATOM 2361 C CA . ASP A 1 301 ? 16.728 -8.664 -51.101 1.00 78.69 301 ASP A CA 1
ATOM 2362 C C . ASP A 1 301 ? 16.204 -7.449 -50.312 1.00 78.69 301 ASP A C 1
ATOM 2364 O O . ASP A 1 301 ? 16.625 -6.306 -50.535 1.00 78.69 301 ASP A O 1
ATOM 2368 N N . ALA A 1 302 ? 15.291 -7.672 -49.361 1.00 83.00 302 ALA A N 1
ATOM 2369 C CA . ALA A 1 302 ? 14.723 -6.600 -48.541 1.00 83.00 302 ALA A CA 1
ATOM 2370 C C . ALA A 1 302 ? 15.728 -6.055 -47.520 1.00 83.00 302 ALA A C 1
ATOM 2372 O O . ALA A 1 302 ? 15.870 -4.832 -47.376 1.00 83.00 302 ALA A O 1
ATOM 2373 N N . ILE A 1 303 ? 16.464 -6.945 -46.842 1.00 86.56 303 ILE A N 1
ATOM 2374 C CA . ILE A 1 303 ? 17.524 -6.519 -45.925 1.00 86.56 303 ILE A CA 1
ATOM 2375 C C . ILE A 1 303 ? 18.644 -5.811 -46.690 1.00 86.56 303 ILE A C 1
ATOM 2377 O O . ILE A 1 303 ? 19.072 -4.743 -46.253 1.00 86.56 303 ILE A O 1
ATOM 2381 N N . ASP A 1 304 ? 19.042 -6.314 -47.860 1.00 89.50 304 ASP A N 1
ATOM 2382 C CA . ASP A 1 304 ? 20.074 -5.686 -48.685 1.00 89.50 304 ASP A CA 1
ATOM 2383 C C . ASP A 1 304 ? 19.635 -4.303 -49.170 1.00 89.50 304 ASP A C 1
ATOM 2385 O O . ASP A 1 304 ? 20.418 -3.355 -49.123 1.00 89.50 304 ASP A O 1
ATOM 2389 N N . THR A 1 305 ? 18.367 -4.125 -49.550 1.00 92.19 305 THR A N 1
ATOM 2390 C CA . THR A 1 305 ? 17.825 -2.812 -49.939 1.00 92.19 305 THR A CA 1
ATOM 2391 C C . THR A 1 305 ? 17.906 -1.797 -48.794 1.00 92.19 305 THR A C 1
ATOM 2393 O O . THR A 1 305 ? 18.367 -0.660 -48.984 1.00 92.19 305 THR A O 1
ATOM 2396 N N . LEU A 1 306 ? 17.489 -2.189 -47.585 1.00 92.88 306 LEU A N 1
ATOM 2397 C CA . LEU A 1 306 ? 17.563 -1.334 -46.399 1.00 92.88 306 LEU A CA 1
ATOM 2398 C C . LEU A 1 306 ? 19.019 -1.011 -46.034 1.00 92.88 306 LEU A C 1
ATOM 2400 O O . LEU A 1 306 ? 19.359 0.162 -45.845 1.00 92.88 306 LEU A O 1
ATOM 2404 N N . VAL A 1 307 ? 19.875 -2.034 -45.976 1.00 95.50 307 VAL A N 1
ATOM 2405 C CA . VAL A 1 307 ? 21.302 -1.916 -45.651 1.00 95.50 307 VAL A CA 1
ATOM 2406 C C . VAL A 1 307 ? 22.000 -1.011 -46.657 1.00 95.50 307 VAL A C 1
ATOM 2408 O O . VAL A 1 307 ? 22.644 -0.049 -46.246 1.00 95.50 307 VAL A O 1
ATOM 2411 N N . ASN A 1 308 ? 21.815 -1.234 -47.958 1.00 94.94 308 ASN A N 1
ATOM 2412 C CA . ASN A 1 308 ? 22.417 -0.415 -49.009 1.00 94.94 308 ASN A CA 1
ATOM 2413 C C . ASN A 1 308 ? 21.980 1.049 -48.906 1.00 94.94 308 ASN A C 1
ATOM 2415 O O . ASN A 1 308 ? 22.815 1.946 -49.020 1.00 94.94 308 ASN A O 1
ATOM 2419 N N . THR A 1 309 ? 20.705 1.309 -48.602 1.00 95.31 309 THR A N 1
ATOM 2420 C CA . THR A 1 309 ? 20.209 2.678 -48.385 1.00 95.31 309 THR A CA 1
ATOM 2421 C C . THR A 1 309 ? 20.902 3.353 -47.194 1.00 95.31 309 THR A C 1
ATOM 2423 O O . THR A 1 309 ? 21.322 4.509 -47.286 1.00 95.31 309 THR A O 1
ATOM 2426 N N . ILE A 1 310 ? 21.034 2.645 -46.067 1.00 96.50 310 ILE A N 1
ATOM 2427 C CA . ILE A 1 310 ? 21.696 3.155 -44.856 1.00 96.50 310 ILE A CA 1
ATOM 2428 C C . ILE A 1 310 ? 23.184 3.403 -45.127 1.00 96.50 310 ILE A C 1
ATOM 2430 O O . ILE A 1 310 ? 23.691 4.487 -44.842 1.00 96.50 310 ILE A O 1
ATOM 2434 N N . VAL A 1 311 ? 23.868 2.435 -45.736 1.00 97.44 311 VAL A N 1
ATOM 2435 C CA . VAL A 1 311 ? 25.284 2.514 -46.116 1.00 97.44 311 VAL A CA 1
ATOM 2436 C C . VAL A 1 311 ? 25.533 3.712 -47.030 1.00 97.44 311 VAL A C 1
ATOM 2438 O O . VAL A 1 311 ? 26.421 4.511 -46.749 1.00 97.44 311 VAL A O 1
ATOM 2441 N N . GLN A 1 312 ? 24.724 3.905 -48.076 1.00 96.56 312 GLN A N 1
ATOM 2442 C CA . GLN A 1 312 ? 24.854 5.045 -48.991 1.00 96.56 312 GLN A CA 1
ATOM 2443 C C . GLN A 1 312 ? 24.705 6.392 -48.276 1.00 96.56 312 GLN A C 1
ATOM 2445 O O . GLN A 1 312 ? 25.482 7.318 -48.540 1.00 96.56 312 GLN A O 1
ATOM 2450 N N . LYS A 1 313 ? 23.739 6.507 -47.354 1.00 96.62 313 LYS A N 1
ATOM 2451 C CA . LYS A 1 313 ? 23.557 7.710 -46.531 1.00 96.62 313 LYS A CA 1
ATOM 2452 C C . LYS A 1 313 ? 24.755 7.959 -45.615 1.00 96.62 313 LYS A C 1
ATOM 2454 O O . LYS A 1 313 ? 25.248 9.084 -45.580 1.00 96.62 313 LYS A O 1
ATOM 2459 N N . ILE A 1 314 ? 25.263 6.927 -44.937 1.00 96.88 314 ILE A N 1
ATOM 2460 C CA . ILE A 1 314 ? 26.462 7.029 -44.088 1.00 96.88 314 ILE A CA 1
ATOM 2461 C C . ILE A 1 314 ? 27.658 7.475 -44.930 1.00 96.88 314 ILE A C 1
ATOM 2463 O O . ILE A 1 314 ? 28.286 8.480 -44.611 1.00 96.88 314 ILE A O 1
ATOM 2467 N N . THR A 1 315 ? 27.950 6.784 -46.034 1.00 95.50 315 THR A N 1
ATOM 2468 C CA . THR A 1 315 ? 29.080 7.101 -46.918 1.00 95.50 315 THR A CA 1
ATOM 2469 C C . THR A 1 315 ? 28.987 8.526 -47.452 1.00 95.50 315 THR A C 1
ATOM 2471 O O . THR A 1 315 ? 29.983 9.247 -47.461 1.00 95.50 315 THR A O 1
ATOM 2474 N N . SER A 1 316 ? 27.791 8.973 -47.841 1.00 94.81 316 SER A N 1
ATOM 2475 C CA . SER A 1 316 ? 27.569 10.353 -48.285 1.00 94.81 316 SER A CA 1
ATOM 2476 C C . SER A 1 316 ? 27.814 11.370 -47.173 1.00 94.81 316 SER A C 1
ATOM 2478 O O . SER A 1 316 ? 28.383 12.424 -47.445 1.00 94.81 316 SER A O 1
ATOM 2480 N N . ALA A 1 317 ? 27.430 11.041 -45.937 1.00 94.56 317 ALA A N 1
ATOM 2481 C CA . ALA A 1 317 ? 27.601 11.905 -44.777 1.00 94.56 317 ALA A CA 1
ATOM 2482 C C . ALA A 1 317 ? 29.052 11.991 -44.282 1.00 94.56 317 ALA A C 1
ATOM 2484 O O . ALA A 1 317 ? 29.388 12.988 -43.651 1.00 94.56 317 ALA A O 1
ATOM 2485 N N . VAL A 1 318 ? 29.908 10.994 -44.552 1.00 94.81 318 VAL A N 1
ATOM 2486 C CA . VAL A 1 318 ? 31.277 10.929 -43.992 1.00 94.81 318 VAL A CA 1
ATOM 2487 C C . VAL A 1 318 ? 32.407 11.088 -45.014 1.00 94.81 318 VAL A C 1
ATOM 2489 O O . VAL A 1 318 ? 33.550 11.299 -44.607 1.00 94.81 318 VAL A O 1
ATOM 2492 N N . LYS A 1 319 ? 32.138 10.996 -46.324 1.00 94.19 319 LYS A N 1
ATOM 2493 C CA . LYS A 1 319 ? 33.179 11.045 -47.370 1.00 94.19 319 LYS A CA 1
ATOM 2494 C C . LYS A 1 319 ? 33.896 12.397 -47.458 1.00 94.19 319 LYS A C 1
ATOM 2496 O O . LYS A 1 319 ? 33.268 13.451 -47.413 1.00 94.19 319 LYS A O 1
ATOM 2501 N N . ASN A 1 320 ? 35.202 12.362 -47.696 1.00 90.12 320 ASN A N 1
ATOM 2502 C CA . ASN A 1 320 ? 36.008 13.532 -48.037 1.00 90.12 320 ASN A CA 1
ATOM 2503 C C . ASN A 1 320 ? 36.322 13.545 -49.541 1.00 90.12 320 ASN A C 1
ATOM 2505 O O . ASN A 1 320 ? 37.323 12.984 -49.978 1.00 90.12 320 ASN A O 1
ATOM 2509 N N . GLY A 1 321 ? 35.446 14.155 -50.343 1.00 84.06 321 GLY A N 1
ATOM 2510 C CA . GLY A 1 321 ? 35.634 14.250 -51.794 1.00 84.06 321 GLY A CA 1
ATOM 2511 C C . GLY A 1 321 ? 35.493 12.911 -52.536 1.00 84.06 321 GLY A C 1
ATOM 2512 O O . GLY A 1 321 ? 34.642 12.087 -52.193 1.00 84.06 321 GLY A O 1
ATOM 2513 N N . SER A 1 322 ? 36.286 12.733 -53.597 1.00 82.81 322 SER A N 1
ATOM 2514 C CA . SER A 1 322 ? 36.317 11.537 -54.451 1.00 82.81 322 SER A CA 1
ATOM 2515 C C . SER A 1 322 ? 37.722 10.911 -54.435 1.00 82.81 322 SER A C 1
ATOM 2517 O O . SER A 1 322 ? 38.692 11.668 -54.505 1.00 82.81 322 SER A O 1
ATOM 2519 N N . PRO A 1 323 ? 37.863 9.569 -54.386 1.00 83.62 323 PRO A N 1
ATOM 2520 C CA . PRO A 1 323 ? 36.797 8.563 -54.357 1.00 83.62 323 PRO A CA 1
ATOM 2521 C C . PRO A 1 323 ? 36.187 8.369 -52.959 1.00 83.62 323 PRO A C 1
ATOM 2523 O O . PRO A 1 323 ? 36.835 8.595 -51.938 1.00 83.62 323 PRO A O 1
ATOM 2526 N N . ALA A 1 324 ? 34.930 7.917 -52.915 1.00 89.19 324 ALA A N 1
ATOM 2527 C CA . ALA A 1 324 ? 34.249 7.595 -51.663 1.00 89.19 324 ALA A CA 1
ATOM 2528 C C . ALA A 1 324 ? 34.940 6.432 -50.911 1.00 89.19 324 ALA A C 1
ATOM 2530 O O . ALA A 1 324 ? 35.615 5.608 -51.538 1.00 89.19 324 ALA A O 1
ATOM 2531 N N . PRO A 1 325 ? 34.769 6.335 -49.577 1.00 91.56 325 PRO A N 1
ATOM 2532 C CA . PRO A 1 325 ? 35.162 5.148 -48.824 1.00 91.56 325 PRO A CA 1
ATOM 2533 C C . PRO A 1 325 ? 34.546 3.863 -49.403 1.00 91.56 325 PRO A C 1
ATOM 2535 O O . PRO A 1 325 ? 33.357 3.826 -49.717 1.00 91.56 325 PRO A O 1
ATOM 2538 N N . ASP A 1 326 ? 35.352 2.808 -49.507 1.00 94.31 326 ASP A N 1
ATOM 2539 C CA . ASP A 1 326 ? 34.931 1.447 -49.835 1.00 94.31 326 ASP A CA 1
ATOM 2540 C C . ASP A 1 326 ? 34.051 0.894 -48.707 1.00 94.31 326 ASP A C 1
ATOM 2542 O O . ASP A 1 326 ? 34.468 0.831 -47.548 1.00 94.31 326 ASP A O 1
ATOM 2546 N N . THR A 1 327 ? 32.827 0.495 -49.044 1.00 96.31 327 THR A N 1
ATOM 2547 C CA . THR A 1 327 ? 31.801 0.054 -48.097 1.00 96.31 327 THR A CA 1
ATOM 2548 C C . THR A 1 327 ? 31.836 -1.440 -47.783 1.00 96.31 327 THR A C 1
ATOM 2550 O O . THR A 1 327 ? 30.989 -1.896 -47.012 1.00 96.31 327 THR A O 1
ATOM 2553 N N . LYS A 1 328 ? 32.819 -2.197 -48.293 1.00 96.69 328 LYS A N 1
ATOM 2554 C CA . LYS A 1 328 ? 32.967 -3.651 -48.093 1.00 96.69 328 LYS A CA 1
ATOM 2555 C C . LYS A 1 328 ? 32.741 -4.119 -46.650 1.00 96.69 328 LYS A C 1
ATOM 2557 O O . LYS A 1 328 ? 32.088 -5.135 -46.441 1.00 96.69 328 LYS A O 1
ATOM 2562 N N . TYR A 1 329 ? 33.257 -3.390 -45.655 1.00 97.50 329 TYR A N 1
ATOM 2563 C CA . TYR A 1 329 ? 33.050 -3.722 -44.234 1.00 97.50 329 TYR A CA 1
ATOM 2564 C C . TYR A 1 329 ? 31.927 -2.929 -43.567 1.00 97.50 329 TYR A C 1
ATOM 2566 O O . TYR A 1 329 ? 31.439 -3.332 -42.516 1.00 97.50 329 TYR A O 1
ATOM 2574 N N . LEU A 1 330 ? 31.478 -1.829 -44.171 1.00 97.25 330 LEU A N 1
ATOM 2575 C CA . LEU A 1 330 ? 30.346 -1.075 -43.644 1.00 97.25 330 LEU A CA 1
ATOM 2576 C C . LEU A 1 330 ? 29.026 -1.829 -43.862 1.00 97.25 330 LEU A C 1
ATOM 2578 O O . LEU A 1 330 ? 28.185 -1.829 -42.971 1.00 97.25 330 LEU A O 1
ATOM 2582 N N . ILE A 1 331 ? 28.869 -2.517 -44.997 1.00 97.31 331 ILE A N 1
ATOM 2583 C CA . ILE A 1 331 ? 27.690 -3.346 -45.307 1.00 97.31 331 ILE A CA 1
ATOM 2584 C C . ILE A 1 331 ? 27.429 -4.404 -44.217 1.00 97.31 331 ILE A C 1
ATOM 2586 O O . ILE A 1 331 ? 26.374 -4.330 -43.584 1.00 97.31 331 ILE A O 1
ATOM 2590 N N . PRO A 1 332 ? 28.361 -5.332 -43.908 1.00 96.81 332 PRO A N 1
ATOM 2591 C CA . PRO A 1 332 ? 28.123 -6.342 -42.878 1.00 96.81 332 PRO A CA 1
ATOM 2592 C C . PRO A 1 332 ? 27.984 -5.741 -41.470 1.00 96.81 332 PRO A C 1
ATOM 2594 O O . PRO A 1 332 ? 27.243 -6.283 -40.650 1.00 96.81 332 PRO A O 1
ATOM 2597 N N . ALA A 1 333 ? 28.630 -4.602 -41.177 1.00 97.69 333 ALA A N 1
ATOM 2598 C CA . ALA A 1 333 ? 28.425 -3.888 -39.914 1.00 97.69 333 ALA A CA 1
ATOM 2599 C C . ALA A 1 333 ? 26.982 -3.373 -39.775 1.00 97.69 333 ALA A C 1
ATOM 2601 O O . ALA A 1 333 ? 26.342 -3.584 -38.745 1.00 97.69 333 ALA A O 1
ATOM 2602 N N . VAL A 1 334 ? 26.460 -2.718 -40.817 1.00 97.69 334 VAL A N 1
ATOM 2603 C CA . VAL A 1 334 ? 25.091 -2.183 -40.851 1.00 97.69 334 VAL A CA 1
ATOM 2604 C C . VAL A 1 334 ? 24.068 -3.317 -40.829 1.00 97.69 334 VAL A C 1
ATOM 2606 O O . VAL A 1 334 ? 23.112 -3.245 -40.061 1.00 97.69 334 VAL A O 1
ATOM 2609 N N . GLN A 1 335 ? 24.286 -4.386 -41.596 1.00 95.62 335 GLN A N 1
ATOM 2610 C CA . GLN A 1 335 ? 23.422 -5.569 -41.592 1.00 95.62 335 GLN A CA 1
ATOM 2611 C C . GLN A 1 335 ? 23.347 -6.207 -40.199 1.00 95.62 335 GLN A C 1
ATOM 2613 O O . GLN A 1 335 ? 22.252 -6.431 -39.678 1.00 95.62 335 GLN A O 1
ATOM 2618 N N . GLY A 1 336 ? 24.500 -6.420 -39.555 1.00 95.69 336 GLY A N 1
ATOM 2619 C CA . GLY A 1 336 ? 24.561 -6.914 -38.180 1.00 95.69 336 GLY A CA 1
ATOM 2620 C C . GLY A 1 336 ? 23.843 -5.986 -37.197 1.00 95.69 336 GLY A C 1
ATOM 2621 O O . GLY A 1 336 ? 23.119 -6.459 -36.324 1.00 95.69 336 GLY A O 1
ATOM 2622 N N . ALA A 1 337 ? 23.973 -4.668 -37.367 1.00 97.56 337 ALA A N 1
ATOM 2623 C CA . ALA A 1 337 ? 23.314 -3.695 -36.503 1.00 97.56 337 ALA A CA 1
ATOM 2624 C C . ALA A 1 337 ? 21.783 -3.674 -36.659 1.00 97.56 337 ALA A C 1
ATOM 2626 O O . ALA A 1 337 ? 21.085 -3.576 -35.650 1.00 97.56 337 ALA A O 1
ATOM 2627 N N . VAL A 1 338 ? 21.247 -3.821 -37.879 1.00 95.81 338 VAL A N 1
ATOM 2628 C CA . VAL A 1 338 ? 19.793 -3.950 -38.121 1.00 95.81 338 VAL A CA 1
ATOM 2629 C C . VAL A 1 338 ? 19.236 -5.193 -37.421 1.00 95.81 338 VAL A C 1
ATOM 2631 O O . VAL A 1 338 ? 18.239 -5.100 -36.704 1.00 95.81 338 VAL A O 1
ATOM 2634 N N . ILE A 1 339 ? 19.900 -6.343 -37.578 1.00 92.75 339 ILE A N 1
ATOM 2635 C CA . ILE A 1 339 ? 19.481 -7.603 -36.946 1.00 92.75 339 ILE A CA 1
ATOM 2636 C C . ILE A 1 339 ? 19.545 -7.480 -35.421 1.00 92.75 339 ILE A C 1
ATOM 2638 O O . ILE A 1 339 ? 18.577 -7.796 -34.728 1.00 92.75 339 ILE A O 1
ATOM 2642 N N . GLN A 1 340 ? 20.657 -6.966 -34.889 1.00 95.56 340 GLN A N 1
ATOM 2643 C CA . GLN A 1 340 ? 20.832 -6.807 -33.449 1.00 95.56 340 GLN A CA 1
ATOM 2644 C C . GLN A 1 340 ? 19.804 -5.840 -32.851 1.00 95.56 340 GLN A C 1
ATOM 2646 O O . GLN A 1 340 ? 19.337 -6.061 -31.737 1.00 95.56 340 GLN A O 1
ATOM 2651 N N . LEU A 1 341 ? 19.408 -4.794 -33.579 1.00 96.12 341 LEU A N 1
ATOM 2652 C CA . LEU A 1 341 ? 18.379 -3.856 -33.133 1.00 96.12 341 LEU A CA 1
ATOM 2653 C C . LEU A 1 341 ? 17.015 -4.541 -32.965 1.00 96.12 341 LEU A C 1
ATOM 2655 O O . LEU A 1 341 ? 16.336 -4.313 -31.962 1.00 96.12 341 LEU A O 1
ATOM 2659 N N . LEU A 1 342 ? 16.644 -5.422 -33.899 1.00 93.88 342 LEU A N 1
ATOM 2660 C CA . LEU A 1 342 ? 15.430 -6.236 -33.802 1.00 93.88 342 LEU A CA 1
ATOM 2661 C C . LEU A 1 342 ? 15.487 -7.180 -32.592 1.00 93.88 342 LEU A C 1
ATOM 2663 O O . LEU A 1 342 ? 14.512 -7.286 -31.843 1.00 93.88 342 LEU A O 1
ATOM 2667 N N . VAL A 1 343 ? 16.639 -7.821 -32.368 1.00 93.75 343 VAL A N 1
ATOM 2668 C CA . VAL A 1 343 ? 16.869 -8.704 -31.213 1.00 93.75 343 VAL A CA 1
ATOM 2669 C C . VAL A 1 343 ? 16.742 -7.936 -29.899 1.00 93.75 343 VAL A C 1
ATOM 2671 O O . VAL A 1 343 ? 15.990 -8.366 -29.031 1.00 93.75 343 VAL A O 1
ATOM 2674 N N . VAL A 1 344 ? 17.406 -6.783 -29.764 1.00 96.12 344 VAL A N 1
ATOM 2675 C CA . VAL A 1 344 ? 17.367 -5.955 -28.546 1.00 96.12 344 VAL A CA 1
ATOM 2676 C C . VAL A 1 344 ? 15.940 -5.513 -28.230 1.00 96.12 344 VAL A C 1
ATOM 2678 O O . VAL A 1 344 ? 15.489 -5.684 -27.100 1.00 96.12 344 VAL A O 1
ATOM 2681 N N . ALA A 1 345 ? 15.197 -4.995 -29.212 1.00 96.38 345 ALA A N 1
ATOM 2682 C CA . ALA A 1 345 ? 13.822 -4.551 -28.984 1.00 96.38 345 ALA A CA 1
ATOM 2683 C C . ALA A 1 345 ? 12.899 -5.711 -28.566 1.00 96.38 345 ALA A C 1
ATOM 2685 O O . ALA A 1 345 ? 12.101 -5.563 -27.637 1.00 96.38 345 ALA A O 1
ATOM 2686 N N . ARG A 1 346 ? 13.038 -6.886 -29.198 1.00 95.50 346 ARG A N 1
ATOM 2687 C CA . ARG A 1 346 ? 12.279 -8.090 -28.824 1.00 95.50 346 ARG A CA 1
ATOM 2688 C C . ARG A 1 346 ? 12.655 -8.579 -27.428 1.00 95.50 346 ARG A C 1
ATOM 2690 O O . ARG A 1 346 ? 11.765 -8.913 -26.652 1.00 95.50 346 ARG A O 1
ATOM 2697 N N . GLN A 1 347 ? 13.946 -8.615 -27.109 1.00 95.38 347 GLN A N 1
ATOM 2698 C CA . GLN A 1 347 ? 14.437 -9.038 -25.802 1.00 95.38 347 GLN A CA 1
ATOM 2699 C C . GLN A 1 347 ? 13.892 -8.132 -24.698 1.00 95.38 347 GLN A C 1
ATOM 2701 O O . GLN A 1 347 ? 13.352 -8.646 -23.728 1.00 95.38 347 GLN A O 1
ATOM 2706 N N . VAL A 1 348 ? 13.918 -6.807 -24.884 1.00 95.25 348 VAL A N 1
ATOM 2707 C CA . VAL A 1 348 ? 13.311 -5.860 -23.934 1.00 95.25 348 VAL A CA 1
ATOM 2708 C C . VAL A 1 348 ? 11.824 -6.166 -23.725 1.00 95.25 348 VAL A C 1
ATOM 2710 O O . VAL A 1 348 ? 11.370 -6.227 -22.586 1.00 95.25 348 VAL A O 1
ATOM 2713 N N . ALA A 1 349 ? 11.054 -6.406 -24.791 1.00 95.81 349 ALA A N 1
ATOM 2714 C CA . ALA A 1 349 ? 9.633 -6.740 -24.661 1.00 95.81 349 ALA A CA 1
ATOM 2715 C C . ALA A 1 349 ? 9.398 -8.060 -23.899 1.00 95.81 349 ALA A C 1
ATOM 2717 O O . ALA A 1 349 ? 8.503 -8.137 -23.051 1.00 95.81 349 ALA A O 1
ATOM 2718 N N . VAL A 1 350 ? 10.205 -9.087 -24.184 1.00 95.56 350 VAL A N 1
ATOM 2719 C CA . VAL A 1 350 ? 10.145 -10.390 -23.505 1.00 95.56 350 VAL A CA 1
ATOM 2720 C C . VAL A 1 350 ? 10.516 -10.248 -22.033 1.00 95.56 350 VAL A C 1
ATOM 2722 O O . VAL A 1 350 ? 9.758 -10.715 -21.189 1.00 95.56 350 VAL A O 1
ATOM 2725 N N . GLU A 1 351 ? 11.613 -9.558 -21.722 1.00 95.31 351 GLU A N 1
ATOM 2726 C CA . GLU A 1 351 ? 12.087 -9.338 -20.354 1.00 95.31 351 GLU A CA 1
ATOM 2727 C C . GLU A 1 351 ? 11.080 -8.535 -19.529 1.00 95.31 351 GLU A C 1
ATOM 2729 O O . GLU A 1 351 ? 10.775 -8.922 -18.406 1.00 95.31 351 GLU A O 1
ATOM 2734 N N . LEU A 1 352 ? 10.488 -7.467 -20.079 1.00 95.00 352 LEU A N 1
ATOM 2735 C CA . LEU A 1 352 ? 9.409 -6.731 -19.405 1.00 95.00 352 LEU A CA 1
ATOM 2736 C C . LEU A 1 352 ? 8.189 -7.626 -19.150 1.00 95.00 352 LEU A C 1
ATOM 2738 O O . LEU A 1 352 ? 7.560 -7.538 -18.094 1.00 95.00 352 LEU A O 1
ATOM 2742 N N . GLY A 1 353 ? 7.868 -8.501 -20.106 1.00 93.81 353 GLY A N 1
ATOM 2743 C CA . GLY A 1 353 ? 6.834 -9.518 -19.964 1.00 93.81 353 GLY A CA 1
ATOM 2744 C C . GLY A 1 353 ? 7.118 -10.468 -18.803 1.00 93.81 353 GLY A C 1
ATOM 2745 O O . GLY A 1 353 ? 6.339 -10.520 -17.855 1.00 93.81 353 GLY A O 1
ATOM 2746 N N . SER A 1 354 ? 8.241 -11.184 -18.854 1.00 92.88 354 SER A N 1
ATOM 2747 C CA . SER A 1 354 ? 8.591 -12.216 -17.876 1.00 92.88 354 SER A CA 1
ATOM 2748 C C . SER A 1 354 ? 8.884 -11.656 -16.489 1.00 92.88 354 SER A C 1
ATOM 2750 O O . SER A 1 354 ? 8.482 -12.257 -15.504 1.00 92.88 354 SER A O 1
ATOM 2752 N N . PHE A 1 355 ? 9.561 -10.510 -16.393 1.00 91.69 355 PHE A N 1
ATOM 2753 C CA . PHE A 1 355 ? 9.959 -9.935 -15.109 1.00 91.69 355 PHE A CA 1
ATOM 2754 C C . PHE A 1 355 ? 8.800 -9.245 -14.382 1.00 91.69 355 PHE A C 1
ATOM 2756 O O . PHE A 1 355 ? 8.676 -9.361 -13.165 1.00 91.69 355 PHE A O 1
ATOM 2763 N N . ALA A 1 356 ? 7.966 -8.488 -15.103 1.00 92.88 356 ALA A N 1
ATOM 2764 C CA . ALA A 1 356 ? 7.009 -7.581 -14.470 1.00 92.88 356 ALA A CA 1
ATOM 2765 C C . ALA A 1 356 ? 5.533 -7.939 -14.700 1.00 92.88 356 ALA A C 1
ATOM 2767 O O . ALA A 1 356 ? 4.700 -7.627 -13.842 1.00 92.88 356 ALA A O 1
ATOM 2768 N N . LEU A 1 357 ? 5.181 -8.568 -15.826 1.00 94.50 357 LEU A N 1
ATOM 2769 C CA . LEU A 1 357 ? 3.780 -8.751 -16.240 1.00 94.50 357 LEU A CA 1
ATOM 2770 C C . LEU A 1 357 ? 3.265 -10.186 -16.107 1.00 94.50 357 LEU A C 1
ATOM 2772 O O . LEU A 1 357 ? 2.057 -10.371 -15.931 1.00 94.50 357 LEU A O 1
ATOM 2776 N N . ASN A 1 358 ? 4.147 -11.176 -16.201 1.00 93.12 358 ASN A N 1
ATOM 2777 C CA . ASN A 1 358 ? 3.788 -12.582 -16.095 1.00 93.12 358 ASN A CA 1
ATOM 2778 C C . ASN A 1 358 ? 3.639 -12.995 -14.627 1.00 93.12 358 ASN A C 1
ATOM 2780 O O . ASN A 1 358 ? 4.344 -12.509 -13.746 1.00 93.12 358 ASN A O 1
ATOM 2784 N N . ALA A 1 359 ? 2.677 -13.878 -14.395 1.00 88.25 359 ALA A N 1
ATOM 2785 C CA . ALA A 1 359 ? 2.434 -14.549 -13.129 1.00 88.25 359 ALA A CA 1
ATOM 2786 C C . ALA A 1 359 ? 2.979 -15.981 -13.233 1.00 88.25 359 ALA A C 1
ATOM 2788 O O . ALA A 1 359 ? 2.753 -16.634 -14.253 1.00 88.25 359 ALA A O 1
ATOM 2789 N N . ASP A 1 360 ? 3.634 -16.476 -12.185 1.00 82.06 360 ASP A N 1
ATOM 2790 C CA . ASP A 1 360 ? 4.141 -17.852 -12.124 1.00 82.06 360 ASP A CA 1
ATOM 2791 C C . ASP A 1 360 ? 3.289 -18.673 -11.150 1.00 82.06 360 ASP A C 1
ATOM 2793 O O . ASP A 1 360 ? 3.017 -18.192 -10.058 1.00 82.06 360 ASP A O 1
ATOM 2797 N N . ASN A 1 361 ? 2.878 -19.896 -11.526 1.00 64.38 361 ASN A N 1
ATOM 2798 C CA . ASN A 1 361 ? 2.294 -20.967 -10.686 1.00 64.38 361 ASN A CA 1
ATOM 2799 C C . ASN A 1 361 ? 1.757 -20.547 -9.288 1.00 64.38 361 ASN A C 1
ATOM 2801 O O . ASN A 1 361 ? 2.244 -21.042 -8.274 1.00 64.38 361 ASN A O 1
ATOM 2805 N N . ASN A 1 362 ? 0.719 -19.694 -9.249 1.00 72.62 362 ASN A N 1
ATOM 2806 C CA . ASN A 1 362 ? 0.009 -19.153 -8.062 1.00 72.62 362 ASN A CA 1
ATOM 2807 C C . ASN A 1 362 ? 0.500 -17.820 -7.458 1.00 72.62 362 ASN A C 1
ATOM 2809 O O . ASN A 1 362 ? -0.027 -17.391 -6.430 1.00 72.62 362 ASN A O 1
ATOM 2813 N N . HIS A 1 363 ? 1.432 -17.115 -8.092 1.00 80.25 363 HIS A N 1
ATOM 2814 C CA . HIS A 1 363 ? 1.894 -15.793 -7.671 1.00 80.25 363 HIS A CA 1
ATOM 2815 C C . HIS A 1 363 ? 1.459 -14.710 -8.658 1.00 80.25 363 HIS A C 1
ATOM 2817 O O . HIS A 1 363 ? 1.579 -14.869 -9.869 1.00 80.25 363 HIS A O 1
ATOM 2823 N N . LEU A 1 364 ? 0.972 -13.583 -8.133 1.00 87.12 364 LEU A N 1
ATOM 2824 C CA . LEU A 1 364 ? 0.738 -12.371 -8.918 1.00 87.12 364 LEU A CA 1
ATOM 2825 C C . LEU A 1 364 ? 2.048 -11.876 -9.547 1.00 87.12 364 LEU A C 1
ATOM 2827 O O . LEU A 1 364 ? 3.122 -12.054 -8.965 1.00 87.12 364 LEU A O 1
ATOM 2831 N N . SER A 1 365 ? 1.955 -11.198 -10.694 1.00 94.94 365 SER A N 1
ATOM 2832 C CA . SER A 1 365 ? 3.128 -10.559 -11.296 1.00 94.94 365 SER A CA 1
ATOM 2833 C C . SER A 1 365 ? 3.689 -9.465 -10.380 1.00 94.94 365 SER A C 1
ATOM 2835 O O . SER A 1 365 ? 2.981 -8.928 -9.523 1.00 94.94 365 SER A O 1
ATOM 2837 N N . LEU A 1 366 ? 4.957 -9.081 -10.561 1.00 93.25 366 LEU A N 1
ATOM 2838 C CA . LEU A 1 366 ? 5.550 -7.992 -9.773 1.00 93.25 366 LEU A CA 1
ATOM 2839 C C . LEU A 1 366 ? 4.737 -6.692 -9.895 1.00 93.25 366 LEU A C 1
ATOM 2841 O O . LEU A 1 366 ? 4.503 -6.018 -8.894 1.00 93.25 366 LEU A O 1
ATOM 2845 N N . ALA A 1 367 ? 4.277 -6.361 -11.105 1.00 95.06 367 ALA A N 1
ATOM 2846 C CA . ALA A 1 367 ? 3.431 -5.196 -11.330 1.00 95.06 367 ALA A CA 1
ATOM 2847 C C . ALA A 1 367 ? 2.099 -5.290 -10.565 1.00 95.06 367 ALA A C 1
ATOM 2849 O O . ALA A 1 367 ? 1.738 -4.343 -9.869 1.00 95.06 367 ALA A O 1
ATOM 2850 N N . ASP A 1 368 ? 1.423 -6.444 -10.620 1.00 94.81 368 ASP A N 1
ATOM 2851 C CA . ASP A 1 368 ? 0.174 -6.669 -9.882 1.00 94.81 368 ASP A CA 1
ATOM 2852 C C . ASP A 1 368 ? 0.371 -6.609 -8.370 1.00 94.81 368 ASP A C 1
ATOM 2854 O O . ASP A 1 368 ? -0.477 -6.068 -7.667 1.00 94.81 368 ASP A O 1
ATOM 2858 N N . ASN A 1 369 ? 1.482 -7.138 -7.852 1.00 94.56 369 ASN A N 1
ATOM 2859 C CA . ASN A 1 369 ? 1.794 -7.074 -6.425 1.00 94.56 369 ASN A CA 1
ATOM 2860 C C . ASN A 1 369 ? 1.915 -5.625 -5.945 1.00 94.56 369 ASN A C 1
ATOM 2862 O O . ASN A 1 369 ? 1.328 -5.273 -4.923 1.00 94.56 369 ASN A O 1
ATOM 2866 N N . VAL A 1 370 ? 2.630 -4.775 -6.688 1.00 95.25 370 VAL A N 1
ATOM 2867 C CA . VAL A 1 370 ? 2.777 -3.353 -6.337 1.00 95.25 370 VAL A CA 1
ATOM 2868 C C . VAL A 1 370 ? 1.439 -2.621 -6.452 1.00 95.25 370 VAL A C 1
ATOM 2870 O O . VAL A 1 370 ? 1.059 -1.898 -5.529 1.00 95.25 370 VAL A O 1
ATOM 2873 N N . ASP A 1 371 ? 0.703 -2.835 -7.544 1.00 96.50 371 ASP A N 1
ATOM 2874 C CA . ASP A 1 371 ? -0.587 -2.181 -7.780 1.00 96.50 371 ASP A CA 1
ATOM 2875 C C . ASP A 1 371 ? -1.634 -2.595 -6.726 1.00 96.50 371 ASP A C 1
ATOM 2877 O O . ASP A 1 371 ? -2.342 -1.745 -6.174 1.00 96.50 371 ASP A O 1
ATOM 2881 N N . ASN A 1 372 ? -1.691 -3.883 -6.372 1.00 95.62 372 ASN A N 1
ATOM 2882 C CA . ASN A 1 372 ? -2.587 -4.395 -5.336 1.00 95.62 372 ASN A CA 1
ATOM 2883 C C . ASN A 1 372 ? -2.186 -3.920 -3.940 1.00 95.62 372 ASN A C 1
ATOM 2885 O O . ASN A 1 372 ? -3.060 -3.498 -3.183 1.00 95.62 372 ASN A O 1
ATOM 2889 N N . ALA A 1 373 ? -0.894 -3.930 -3.601 1.00 95.25 373 ALA A N 1
ATOM 2890 C CA . ALA A 1 373 ? -0.419 -3.403 -2.325 1.00 95.25 373 ALA A CA 1
ATOM 2891 C C . ALA A 1 373 ? -0.794 -1.922 -2.167 1.00 95.25 373 ALA A C 1
ATOM 2893 O O . ALA A 1 373 ? -1.311 -1.528 -1.122 1.00 95.25 373 ALA A O 1
ATOM 2894 N N . LEU A 1 374 ? -0.624 -1.114 -3.221 1.00 95.94 374 LEU A N 1
ATOM 2895 C CA . LEU A 1 374 ? -0.999 0.301 -3.204 1.00 95.94 374 LEU A CA 1
ATOM 2896 C C . LEU A 1 374 ? -2.512 0.482 -3.044 1.00 95.94 374 LEU A C 1
ATOM 2898 O O . LEU A 1 374 ? -2.952 1.329 -2.266 1.00 95.94 374 LEU A O 1
ATOM 2902 N N . LYS A 1 375 ? -3.318 -0.323 -3.745 1.00 96.12 375 LYS A N 1
ATOM 2903 C CA . LYS A 1 375 ? -4.781 -0.306 -3.621 1.00 96.12 375 LYS A CA 1
ATOM 2904 C C . LYS A 1 375 ? -5.239 -0.662 -2.204 1.00 96.12 375 LYS A C 1
ATOM 2906 O O . LYS A 1 375 ? -6.092 0.035 -1.651 1.00 96.12 375 LYS A O 1
ATOM 2911 N N . VAL A 1 376 ? -4.688 -1.727 -1.620 1.00 96.25 376 VAL A N 1
ATOM 2912 C CA . VAL A 1 376 ? -5.009 -2.162 -0.252 1.00 96.25 376 VAL A CA 1
ATOM 2913 C C . VAL A 1 376 ? -4.593 -1.093 0.751 1.00 96.25 376 VAL A C 1
ATOM 2915 O O . VAL A 1 376 ? -5.412 -0.704 1.579 1.00 96.25 376 VAL A O 1
ATOM 2918 N N . ALA A 1 377 ? -3.381 -0.546 0.629 1.00 96.25 377 ALA A N 1
ATOM 2919 C CA . ALA A 1 377 ? -2.898 0.510 1.512 1.00 96.25 377 ALA A CA 1
ATOM 2920 C C . ALA A 1 377 ? -3.792 1.761 1.452 1.00 96.25 377 ALA A C 1
ATOM 2922 O O . ALA A 1 377 ? -4.208 2.253 2.495 1.00 96.25 377 ALA A O 1
ATOM 2923 N N . LYS A 1 378 ? -4.180 2.226 0.255 1.00 95.31 378 LYS A N 1
ATOM 2924 C CA . LYS A 1 378 ? -5.109 3.364 0.093 1.00 95.31 378 LYS A CA 1
ATOM 2925 C C . LYS A 1 378 ? -6.502 3.089 0.654 1.00 95.31 378 LYS A C 1
ATOM 2927 O O . LYS A 1 378 ? -7.125 3.982 1.220 1.00 95.31 378 LYS A O 1
ATOM 2932 N N . THR A 1 379 ? -6.993 1.859 0.505 1.00 95.69 379 THR A N 1
ATOM 2933 C CA . THR A 1 379 ? -8.281 1.450 1.087 1.00 95.69 379 THR A CA 1
ATOM 2934 C C . THR A 1 379 ? -8.213 1.495 2.612 1.00 95.69 379 THR A C 1
ATOM 2936 O O . THR A 1 379 ? -9.091 2.074 3.247 1.00 95.69 379 THR A O 1
ATOM 2939 N N . LEU A 1 380 ? -7.142 0.945 3.188 1.00 95.25 380 LEU A N 1
ATOM 2940 C CA . LEU A 1 380 ? -6.904 0.947 4.627 1.00 95.25 380 LEU A CA 1
ATOM 2941 C C . LEU A 1 380 ? -6.725 2.373 5.171 1.00 95.25 380 LEU A C 1
ATOM 2943 O O . LEU A 1 380 ? -7.326 2.716 6.184 1.00 95.25 380 LEU A O 1
ATOM 2947 N N . GLU A 1 381 ? -5.970 3.231 4.482 1.00 95.06 381 GLU A N 1
ATOM 2948 C CA . GLU A 1 381 ? -5.833 4.650 4.830 1.00 95.06 381 GLU A CA 1
ATOM 2949 C C . GLU A 1 381 ? -7.194 5.363 4.843 1.00 95.06 381 GLU A C 1
ATOM 2951 O O . GLU A 1 381 ? -7.484 6.114 5.776 1.00 95.06 381 GLU A O 1
ATOM 2956 N N . GLY A 1 382 ? -8.043 5.105 3.841 1.00 93.50 382 GLY A N 1
ATOM 2957 C CA . GLY A 1 382 ? -9.406 5.633 3.774 1.00 93.50 382 GLY A CA 1
ATOM 2958 C C . GLY A 1 382 ? -10.260 5.195 4.966 1.00 93.50 382 GLY A C 1
ATOM 2959 O O . GLY A 1 382 ? -10.826 6.038 5.655 1.00 93.50 382 GLY A O 1
ATOM 2960 N N . GLN A 1 383 ? -10.274 3.896 5.273 1.00 92.88 383 GLN A N 1
ATOM 2961 C CA . GLN A 1 383 ? -11.013 3.347 6.417 1.00 92.88 383 GLN A CA 1
ATOM 2962 C C . GLN A 1 383 ? -10.524 3.913 7.757 1.00 92.88 383 GLN A C 1
ATOM 2964 O O . GLN A 1 383 ? -11.334 4.279 8.607 1.00 92.88 383 GLN A O 1
ATOM 2969 N N . LEU A 1 384 ? -9.207 4.042 7.942 1.00 93.12 384 LEU A N 1
ATOM 2970 C CA . LEU A 1 384 ? -8.618 4.636 9.146 1.00 93.12 384 LEU A CA 1
ATOM 2971 C C . LEU A 1 384 ? -8.925 6.131 9.250 1.00 93.12 384 LEU A C 1
ATOM 2973 O O . LEU A 1 384 ? -9.165 6.652 10.339 1.00 93.12 384 LEU A O 1
ATOM 2977 N N . LYS A 1 385 ? -8.942 6.844 8.120 1.00 91.69 385 LYS A N 1
ATOM 2978 C CA . LYS A 1 385 ? -9.365 8.243 8.081 1.00 91.69 385 LYS A CA 1
ATOM 2979 C C . LYS A 1 385 ? -10.823 8.379 8.505 1.00 91.69 385 LYS A C 1
ATOM 2981 O O . LYS A 1 385 ? -11.103 9.262 9.313 1.00 91.69 385 LYS A O 1
ATOM 2986 N N . ASP A 1 386 ? -11.711 7.526 8.010 1.00 89.81 386 ASP A N 1
ATOM 2987 C CA . ASP A 1 386 ? -13.130 7.548 8.369 1.00 89.81 386 ASP A CA 1
ATOM 2988 C C . ASP A 1 386 ? -13.342 7.194 9.848 1.00 89.81 386 ASP A C 1
ATOM 2990 O O . ASP A 1 386 ? -14.119 7.857 10.532 1.00 89.81 386 ASP A O 1
ATOM 2994 N N . ALA A 1 387 ? -12.585 6.232 10.382 1.00 90.06 387 ALA A N 1
ATOM 2995 C CA . ALA A 1 387 ? -12.622 5.877 11.801 1.00 90.06 387 ALA A CA 1
ATOM 2996 C C . ALA A 1 387 ? -12.145 7.012 12.731 1.00 90.06 387 ALA A C 1
ATOM 2998 O O . ALA A 1 387 ? -12.617 7.111 13.866 1.00 90.06 387 ALA A O 1
ATOM 2999 N N . ASN A 1 388 ? -11.260 7.891 12.240 1.00 88.50 388 ASN A N 1
ATOM 3000 C CA . ASN A 1 388 ? -10.659 8.985 13.014 1.00 88.50 388 ASN A CA 1
ATOM 3001 C C . ASN A 1 388 ? -11.209 10.379 12.690 1.00 88.50 388 ASN A C 1
ATOM 3003 O O . ASN A 1 388 ? -10.761 11.362 13.276 1.00 88.50 388 ASN A O 1
ATOM 3007 N N . THR A 1 389 ? -12.178 10.503 11.783 1.00 88.06 389 THR A N 1
ATOM 3008 C CA . THR A 1 389 ? -12.775 11.800 11.431 1.00 88.06 389 THR A CA 1
ATOM 3009 C C . THR A 1 389 ? -14.239 11.830 11.854 1.00 88.06 389 THR A C 1
ATOM 3011 O O . THR A 1 389 ? -14.968 10.866 11.651 1.00 88.06 389 THR A O 1
ATOM 3014 N N . ALA A 1 390 ? -14.694 12.944 12.431 1.00 81.88 390 ALA A N 1
ATOM 3015 C CA . ALA A 1 390 ? -16.110 13.125 12.744 1.00 81.88 390 ALA A CA 1
ATOM 3016 C C . ALA A 1 390 ? -16.950 13.141 11.454 1.00 81.88 390 ALA A C 1
ATOM 3018 O O . ALA A 1 390 ? -16.649 13.880 10.507 1.00 81.88 390 ALA A O 1
ATOM 3019 N N . GLN A 1 391 ? -18.016 12.341 11.411 1.00 76.94 391 GLN A N 1
ATOM 3020 C CA . GLN A 1 391 ? -18.922 12.309 10.266 1.00 76.94 391 GLN A CA 1
ATOM 3021 C C . GLN A 1 391 ? -19.891 13.494 10.323 1.00 76.94 391 GLN A C 1
ATOM 3023 O O . GLN A 1 391 ? -20.814 13.538 11.129 1.00 76.94 391 GLN A O 1
ATOM 3028 N N . LYS A 1 392 ? -19.718 14.457 9.409 1.00 68.50 392 LYS A N 1
ATOM 3029 C CA . LYS A 1 392 ? -20.556 15.671 9.339 1.00 68.50 392 LYS A CA 1
ATOM 3030 C C . LYS A 1 392 ? -22.044 15.400 9.067 1.00 68.50 392 LYS A C 1
ATOM 3032 O O . LYS A 1 392 ? -22.859 16.288 9.284 1.00 68.50 392 LYS A O 1
ATOM 3037 N N . SER A 1 393 ? -22.403 14.219 8.566 1.00 62.28 393 SER A N 1
ATOM 3038 C CA . SER A 1 393 ? -23.754 13.897 8.089 1.00 62.28 393 SER A CA 1
ATOM 3039 C C . SER A 1 393 ? -24.701 13.321 9.148 1.00 62.28 393 SER A C 1
ATOM 3041 O O . SER A 1 393 ? -25.895 13.248 8.877 1.00 62.28 393 SER A O 1
ATOM 3043 N N . SER A 1 394 ? -24.220 12.925 10.332 1.00 59.19 394 SER A N 1
ATOM 3044 C CA . SER A 1 394 ? -25.049 12.252 11.352 1.00 59.19 394 SER A CA 1
ATOM 3045 C C . SER A 1 394 ? -25.358 13.103 12.589 1.00 59.19 394 SER A C 1
ATOM 3047 O O . SER A 1 394 ? -25.976 12.612 13.529 1.00 59.19 394 SER A O 1
ATOM 3049 N N . GLY A 1 395 ? -24.922 14.367 12.631 1.00 68.81 395 GLY A N 1
ATOM 3050 C CA . GLY A 1 395 ? -25.020 15.192 13.842 1.00 68.81 395 GLY A CA 1
ATOM 3051 C C . GLY A 1 395 ? -24.081 14.750 14.976 1.00 68.81 395 GLY A C 1
ATOM 3052 O O . GLY A 1 395 ? -24.073 15.385 16.029 1.00 68.81 395 GLY A O 1
ATOM 3053 N N . GLN A 1 396 ? -23.261 13.709 14.772 1.00 72.19 396 GLN A N 1
ATOM 3054 C CA . GLN A 1 396 ? -22.189 13.342 15.696 1.00 72.19 396 GLN A CA 1
ATOM 3055 C C . GLN A 1 396 ? -20.998 14.290 15.537 1.00 72.19 396 GLN A C 1
ATOM 3057 O O . GLN A 1 396 ? -20.472 14.499 14.444 1.00 72.19 396 GLN A O 1
ATOM 3062 N N . THR A 1 397 ? -20.561 14.862 16.655 1.00 83.25 397 THR A N 1
ATOM 3063 C CA . THR A 1 397 ? -19.434 15.802 16.732 1.00 83.25 397 THR A CA 1
ATOM 3064 C C . THR A 1 397 ? -18.077 15.113 16.900 1.00 83.25 397 THR A C 1
ATOM 3066 O O . THR A 1 397 ? -17.044 15.764 16.751 1.00 83.25 397 THR A O 1
ATOM 3069 N N . GLU A 1 398 ? -18.058 13.808 17.181 1.00 87.88 398 GLU A N 1
ATOM 3070 C CA . GLU A 1 398 ? -16.854 13.004 17.419 1.00 87.88 398 GLU A CA 1
ATOM 3071 C C . GLU A 1 398 ? -16.675 11.886 16.376 1.00 87.88 398 GLU A C 1
ATOM 3073 O O . GLU A 1 398 ? -17.623 11.482 15.701 1.00 87.88 398 GLU A O 1
ATOM 3078 N N . SER A 1 399 ? -15.433 11.420 16.199 1.00 91.31 399 SER A N 1
ATOM 3079 C CA . SER A 1 399 ? -15.108 10.277 15.336 1.00 91.31 399 SER A CA 1
ATOM 3080 C C . SER A 1 399 ? -15.523 8.955 15.996 1.00 91.31 399 SER A C 1
ATOM 3082 O O . SER A 1 399 ? -15.612 8.902 17.223 1.00 91.31 399 SER A O 1
ATOM 3084 N N . PRO A 1 400 ? -15.740 7.865 15.236 1.00 92.00 400 PRO A N 1
ATOM 3085 C CA . PRO A 1 400 ? -16.026 6.552 15.817 1.00 92.00 400 PRO A CA 1
ATOM 3086 C C . PRO A 1 400 ? -14.998 6.093 16.863 1.00 92.00 400 PRO A C 1
ATOM 3088 O O . PRO A 1 400 ? -15.391 5.618 17.927 1.00 92.00 400 PRO A O 1
ATOM 3091 N N . ALA A 1 401 ? -13.697 6.277 16.603 1.00 90.62 401 ALA A N 1
ATOM 3092 C CA . ALA A 1 401 ? -12.641 5.927 17.557 1.00 90.62 401 ALA A CA 1
ATOM 3093 C C . ALA A 1 401 ? -12.757 6.733 18.861 1.00 90.62 401 ALA A C 1
ATOM 3095 O O . ALA A 1 401 ? -12.722 6.169 19.956 1.00 90.62 401 ALA A O 1
ATOM 3096 N N . LYS A 1 402 ? -12.995 8.044 18.742 1.00 91.62 402 LYS A N 1
ATOM 3097 C CA . LYS A 1 402 ? -13.189 8.926 19.894 1.00 91.62 402 LYS A CA 1
ATOM 3098 C C . LYS A 1 402 ? -14.477 8.618 20.656 1.00 91.62 402 LYS A C 1
ATOM 3100 O O . LYS A 1 402 ? -14.467 8.647 21.878 1.00 91.62 402 LYS A O 1
ATOM 3105 N N . ALA A 1 403 ? -15.555 8.258 19.962 1.00 90.06 403 ALA A N 1
ATOM 3106 C CA . ALA A 1 403 ? -16.810 7.851 20.587 1.00 90.06 403 ALA A CA 1
ATOM 3107 C C . ALA A 1 403 ? -16.629 6.601 21.459 1.00 90.06 403 ALA A C 1
ATOM 3109 O O . ALA A 1 403 ? -17.176 6.532 22.558 1.00 90.06 403 ALA A O 1
ATOM 3110 N N . VAL A 1 404 ? -15.833 5.626 21.005 1.00 88.62 404 VAL A N 1
ATOM 3111 C CA . VAL A 1 404 ? -15.491 4.443 21.810 1.00 88.62 404 VAL A CA 1
ATOM 3112 C C . VAL A 1 404 ? -14.711 4.848 23.061 1.00 88.62 404 VAL A C 1
ATOM 3114 O O . VAL A 1 404 ? -15.092 4.445 24.160 1.00 88.62 404 VAL A O 1
ATOM 3117 N N . ASP A 1 405 ? -13.688 5.694 22.921 1.00 90.25 405 ASP A N 1
ATOM 3118 C CA . ASP A 1 405 ? -12.915 6.199 24.063 1.00 90.25 405 ASP A CA 1
ATOM 3119 C C . ASP A 1 405 ? -13.796 6.976 25.064 1.00 90.25 405 ASP A C 1
ATOM 3121 O O . ASP A 1 405 ? -13.681 6.783 26.279 1.00 90.25 405 ASP A O 1
ATOM 3125 N N . SER A 1 406 ? -14.707 7.821 24.567 1.00 91.25 406 SER A N 1
ATOM 3126 C CA . SER A 1 406 ? -15.681 8.570 25.370 1.00 91.25 406 SER A CA 1
ATOM 3127 C C . SER A 1 406 ? -16.598 7.621 26.146 1.00 91.25 406 SER A C 1
ATOM 3129 O O . SER A 1 406 ? -16.726 7.745 27.365 1.00 91.25 406 SER A O 1
ATOM 3131 N N . ARG A 1 407 ? -17.183 6.618 25.475 1.00 89.50 407 ARG A N 1
ATOM 3132 C CA . ARG A 1 407 ? -18.080 5.637 26.109 1.00 89.50 407 ARG A CA 1
ATOM 3133 C C . ARG A 1 407 ? -17.366 4.760 27.129 1.00 89.50 407 ARG A C 1
ATOM 3135 O O . ARG A 1 407 ? -17.927 4.517 28.194 1.00 89.50 407 ARG A O 1
ATOM 3142 N N . LEU A 1 408 ? -16.135 4.331 26.857 1.00 89.38 408 LEU A N 1
ATOM 3143 C CA . LEU A 1 408 ? -15.322 3.604 27.836 1.00 89.38 408 LEU A CA 1
ATOM 3144 C C . LEU A 1 408 ? -15.066 4.450 29.085 1.00 89.38 408 LEU A C 1
ATOM 3146 O O . LEU A 1 408 ? -15.216 3.955 30.201 1.00 89.38 408 LEU A O 1
ATOM 3150 N N . SER A 1 409 ? -14.764 5.741 28.917 1.00 89.56 409 SER A N 1
ATOM 3151 C CA . SER A 1 409 ? -14.610 6.640 30.062 1.00 89.56 409 SER A CA 1
ATOM 3152 C C . SER A 1 409 ? -15.914 6.832 30.840 1.00 89.56 409 SER A C 1
ATOM 3154 O O . SER A 1 409 ? -15.876 6.875 32.068 1.00 89.56 409 SER A O 1
ATOM 3156 N N . GLU A 1 410 ? -17.058 6.954 30.162 1.00 90.38 410 GLU A N 1
ATOM 3157 C CA . GLU A 1 410 ? -18.369 7.060 30.815 1.00 90.38 410 GLU A CA 1
ATOM 3158 C C . GLU A 1 410 ? -18.695 5.804 31.625 1.00 90.38 410 GLU A C 1
ATOM 3160 O O . GLU A 1 410 ? -19.111 5.912 32.777 1.00 90.38 410 GLU A O 1
ATOM 3165 N N . VAL A 1 411 ? -18.470 4.617 31.052 1.00 87.19 411 VAL A N 1
ATOM 3166 C CA . VAL A 1 411 ? -18.667 3.337 31.745 1.00 87.19 411 VAL A CA 1
ATOM 3167 C C . VAL A 1 411 ? -17.747 3.245 32.957 1.00 87.19 411 VAL A C 1
ATOM 3169 O O . VAL A 1 411 ? -18.234 2.948 34.044 1.00 87.19 411 VAL A O 1
ATOM 3172 N N . ARG A 1 412 ? -16.459 3.589 32.825 1.00 87.25 412 ARG A N 1
ATOM 3173 C CA . ARG A 1 412 ? -15.526 3.612 33.963 1.00 87.25 412 ARG A CA 1
ATOM 3174 C C . ARG A 1 412 ? -16.020 4.535 35.080 1.00 87.25 412 ARG A C 1
ATOM 3176 O O . ARG A 1 412 ? -16.031 4.141 36.243 1.00 87.25 412 ARG A O 1
ATOM 3183 N N . ASN A 1 413 ? -16.493 5.731 34.732 1.00 89.69 413 ASN A N 1
ATOM 3184 C CA . ASN A 1 413 ? -17.035 6.683 35.704 1.00 89.69 413 ASN A CA 1
ATOM 3185 C C . ASN A 1 413 ? -18.311 6.154 36.380 1.00 89.69 413 ASN A C 1
ATOM 3187 O O . ASN A 1 413 ? -18.472 6.304 37.590 1.00 89.69 413 ASN A O 1
ATOM 3191 N N . MET A 1 414 ? -19.205 5.510 35.621 1.00 86.44 414 MET A N 1
ATOM 3192 C CA . MET A 1 414 ? -20.415 4.888 36.166 1.00 86.44 414 MET A CA 1
ATOM 3193 C C . MET A 1 414 ? -20.082 3.756 37.138 1.00 86.44 414 MET A C 1
ATOM 3195 O O . MET A 1 414 ? -20.668 3.698 38.219 1.00 86.44 414 MET A O 1
ATOM 3199 N N . VAL A 1 415 ? -19.130 2.887 36.789 1.00 85.12 415 VAL A N 1
ATOM 3200 C CA . VAL A 1 415 ? -18.711 1.790 37.670 1.00 85.12 415 VAL A CA 1
ATOM 3201 C C . VAL A 1 415 ? -17.996 2.330 38.915 1.00 85.12 415 VAL A C 1
ATOM 3203 O O . VAL A 1 415 ? -18.260 1.862 40.020 1.00 85.12 415 VAL A O 1
ATOM 3206 N N . GLY A 1 416 ? -17.189 3.387 38.784 1.00 81.62 416 GLY A N 1
ATOM 3207 C CA . GLY A 1 416 ? -16.597 4.081 39.932 1.00 81.62 416 GLY A CA 1
ATOM 3208 C C . GLY A 1 416 ? -17.639 4.681 40.890 1.00 81.62 416 GLY A C 1
ATOM 3209 O O . GLY A 1 416 ? -17.462 4.619 42.103 1.00 81.62 416 GLY A O 1
ATOM 3210 N N . GLY A 1 417 ? -18.756 5.201 40.366 1.00 87.50 417 GLY A N 1
ATOM 3211 C CA . GLY A 1 417 ? -19.850 5.798 41.151 1.00 87.50 417 GLY A CA 1
ATOM 3212 C C . GLY A 1 417 ? -20.893 4.812 41.705 1.00 87.50 417 GLY A C 1
ATOM 3213 O O . GLY A 1 417 ? -21.856 5.230 42.361 1.00 87.50 417 GLY A O 1
ATOM 3214 N N . LEU A 1 418 ? -20.745 3.508 41.442 1.00 87.38 418 LEU A N 1
ATOM 3215 C CA . LEU A 1 418 ? -21.692 2.479 41.889 1.00 87.38 418 LEU A CA 1
ATOM 3216 C C . LEU A 1 418 ? -21.744 2.355 43.417 1.00 87.38 418 LEU A C 1
ATOM 3218 O O . LEU A 1 418 ? -22.833 2.187 43.962 1.00 87.38 418 LEU A O 1
ATOM 3222 N N . ASP A 1 419 ? -20.607 2.479 44.106 1.00 83.06 419 ASP A N 1
ATOM 3223 C CA . ASP A 1 419 ? -20.534 2.386 45.574 1.00 83.06 419 ASP A CA 1
ATOM 3224 C C . ASP A 1 419 ? -21.325 3.509 46.256 1.00 83.06 419 ASP A C 1
ATOM 3226 O O . ASP A 1 419 ? -22.163 3.250 47.123 1.00 83.06 419 ASP A O 1
ATOM 3230 N N . ASP A 1 420 ? -21.149 4.747 45.793 1.00 88.94 420 ASP A N 1
ATOM 3231 C CA . ASP A 1 420 ? -21.910 5.893 46.291 1.00 88.94 420 ASP A CA 1
ATOM 3232 C C . ASP A 1 420 ? -23.403 5.732 46.013 1.00 88.94 420 ASP A C 1
ATOM 3234 O O . ASP A 1 420 ? -24.233 5.952 46.897 1.00 88.94 420 ASP A O 1
ATOM 3238 N N . THR A 1 421 ? -23.761 5.295 44.802 1.00 87.81 421 THR A N 1
ATOM 3239 C CA . THR A 1 421 ? -25.161 5.053 44.429 1.00 87.81 421 THR A CA 1
ATOM 3240 C C . THR A 1 421 ? -25.789 3.975 45.310 1.00 87.81 421 THR A C 1
ATOM 3242 O O . THR A 1 421 ? -26.913 4.145 45.789 1.00 87.81 421 THR A O 1
ATOM 3245 N N . PHE A 1 422 ? -25.067 2.887 45.572 1.00 87.25 422 PHE A N 1
ATOM 3246 C CA . PHE A 1 422 ? -25.525 1.801 46.430 1.00 87.25 422 PHE A CA 1
ATOM 3247 C C . PHE A 1 422 ? -25.707 2.256 47.879 1.00 87.25 422 PHE A C 1
ATOM 3249 O O . PHE A 1 422 ? -26.764 2.021 48.469 1.00 87.25 422 PHE A O 1
ATOM 3256 N N . LYS A 1 423 ? -24.736 2.986 48.437 1.00 85.88 423 LYS A N 1
ATOM 3257 C CA . LYS A 1 423 ? -24.816 3.535 49.798 1.00 85.88 423 LYS A CA 1
ATOM 3258 C C . LYS A 1 423 ? -25.962 4.536 49.950 1.00 85.88 423 LYS A C 1
ATOM 3260 O O . LYS A 1 423 ? -26.716 4.461 50.919 1.00 85.88 423 LYS A O 1
ATOM 3265 N N . GLN A 1 424 ? -26.104 5.460 49.001 1.00 88.94 424 GLN A N 1
ATOM 3266 C CA . GLN A 1 424 ? -27.057 6.571 49.089 1.00 88.94 424 GLN A CA 1
ATOM 3267 C C . GLN A 1 424 ? -28.493 6.169 48.768 1.00 88.94 424 GLN A C 1
ATOM 3269 O O . GLN A 1 424 ? -29.409 6.714 49.377 1.00 88.94 424 GLN A O 1
ATOM 3274 N N . LYS A 1 425 ? -28.700 5.260 47.809 1.00 87.56 425 LYS A N 1
ATOM 3275 C CA . LYS A 1 425 ? -30.047 4.885 47.360 1.00 87.56 425 LYS A CA 1
ATOM 3276 C C . LYS A 1 425 ? -30.496 3.565 47.960 1.00 87.56 425 LYS A C 1
ATOM 3278 O O . LYS A 1 425 ? -31.538 3.511 48.584 1.00 87.56 425 LYS A O 1
ATOM 3283 N N . VAL A 1 426 ? -29.695 2.507 47.848 1.00 84.00 426 VAL A N 1
ATOM 3284 C CA . VAL A 1 426 ? -30.138 1.170 48.278 1.00 84.00 426 VAL A CA 1
ATOM 3285 C C . VAL A 1 426 ? -30.021 1.014 49.788 1.00 84.00 426 VAL A C 1
ATOM 3287 O O . VAL A 1 426 ? -31.002 0.722 50.468 1.00 84.00 426 VAL A O 1
ATOM 3290 N N . LYS A 1 427 ? -28.820 1.227 50.333 1.00 82.50 427 LYS A N 1
ATOM 3291 C CA . LYS A 1 427 ? -28.557 0.976 51.750 1.00 82.50 427 LYS A CA 1
ATOM 3292 C C . LYS A 1 427 ? -29.331 1.935 52.643 1.00 82.50 427 LYS A C 1
ATOM 3294 O O . LYS A 1 427 ? -29.915 1.504 53.632 1.00 82.50 427 LYS A O 1
ATOM 3299 N N . LYS A 1 428 ? -29.356 3.220 52.287 1.00 83.19 428 LYS A N 1
ATOM 3300 C CA . LYS A 1 428 ? -30.085 4.239 53.043 1.00 83.19 428 LYS A CA 1
ATOM 3301 C C . LYS A 1 428 ? -31.592 3.980 53.057 1.00 83.19 428 LYS A C 1
ATOM 3303 O O . LYS A 1 428 ? -32.157 3.913 54.142 1.00 83.19 428 LYS A O 1
ATOM 3308 N N . GLU A 1 429 ? -32.229 3.791 51.899 1.00 84.75 429 GLU A N 1
ATOM 3309 C CA . GLU A 1 429 ? -33.680 3.551 51.834 1.00 84.75 429 GLU A CA 1
ATOM 3310 C C . GLU A 1 429 ? -34.067 2.258 52.560 1.00 84.75 429 GLU A C 1
ATOM 3312 O O . GLU A 1 429 ? -35.054 2.228 53.298 1.00 84.75 429 GLU A O 1
ATOM 3317 N N . LEU A 1 430 ? -33.254 1.204 52.424 1.00 81.06 430 LEU A N 1
ATOM 3318 C CA . LEU A 1 430 ? -33.477 -0.044 53.145 1.00 81.06 430 LEU A CA 1
ATOM 3319 C C . LEU A 1 430 ? -33.316 0.141 54.657 1.00 81.06 430 LEU A C 1
ATOM 3321 O O . LEU A 1 430 ? -34.166 -0.318 55.415 1.00 81.06 430 LEU A O 1
ATOM 3325 N N . GLN A 1 431 ? -32.272 0.839 55.109 1.00 81.44 431 GLN A N 1
ATOM 3326 C CA . GLN A 1 431 ? -32.074 1.129 56.529 1.00 81.44 431 GLN A CA 1
ATOM 3327 C C . GLN A 1 431 ? -33.224 1.973 57.090 1.00 81.44 431 GLN A C 1
ATOM 3329 O O . GLN A 1 431 ? -33.694 1.711 58.194 1.00 81.44 431 GLN A O 1
ATOM 3334 N N . GLU A 1 432 ? -33.713 2.961 56.341 1.00 84.31 432 GLU A N 1
ATOM 3335 C CA . GLU A 1 432 ? -34.876 3.764 56.724 1.00 84.31 432 GLU A CA 1
ATOM 3336 C C . GLU A 1 432 ? -36.148 2.916 56.836 1.00 84.31 432 GLU A C 1
ATOM 3338 O O . GLU A 1 432 ? -36.922 3.101 57.777 1.00 84.31 432 GLU A O 1
ATOM 3343 N N . ALA A 1 433 ? -36.365 1.970 55.919 1.00 79.56 433 ALA A N 1
ATOM 3344 C CA . ALA A 1 433 ? -3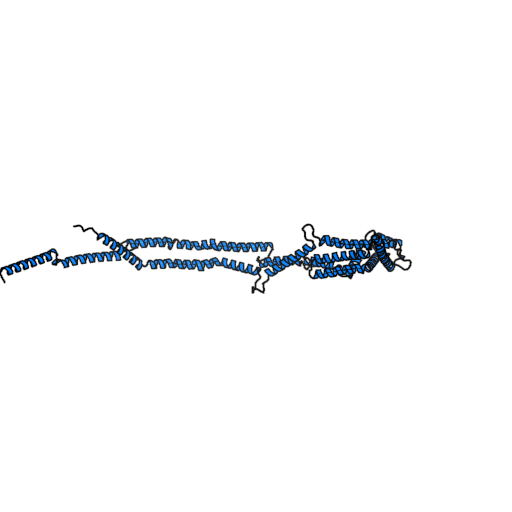7.480 1.029 55.993 1.00 79.56 433 ALA A CA 1
ATOM 3345 C C . ALA A 1 433 ? -37.355 0.082 57.200 1.00 79.56 433 ALA A C 1
ATOM 3347 O O . ALA A 1 433 ? -38.330 -0.108 57.927 1.00 79.56 433 ALA A O 1
ATOM 3348 N N . VAL A 1 434 ? -36.156 -0.450 57.465 1.00 78.38 434 VAL A N 1
ATOM 3349 C CA . VAL A 1 434 ? -35.874 -1.305 58.633 1.00 78.38 434 VAL A CA 1
ATOM 3350 C C . VAL A 1 434 ? -36.090 -0.537 59.939 1.00 78.38 434 VAL A C 1
ATOM 3352 O O . VAL A 1 434 ? -36.733 -1.048 60.849 1.00 78.38 434 VAL A O 1
ATOM 3355 N N . ASN A 1 435 ? -35.651 0.719 60.020 1.00 78.88 435 ASN A N 1
ATOM 3356 C CA . ASN A 1 435 ? -35.844 1.549 61.213 1.00 78.88 435 ASN A CA 1
ATOM 3357 C C . ASN A 1 435 ? -37.329 1.844 61.502 1.00 78.88 435 ASN A C 1
ATOM 3359 O O . ASN A 1 435 ? -37.694 2.080 62.651 1.00 78.88 435 ASN A O 1
ATOM 3363 N N . LYS A 1 436 ? -38.196 1.833 60.480 1.00 82.69 436 LYS A N 1
ATOM 3364 C CA . LYS A 1 436 ? -39.652 1.993 60.649 1.00 82.69 436 LYS A CA 1
ATOM 3365 C C . LYS A 1 436 ? -40.334 0.724 61.163 1.00 82.69 436 LYS A C 1
ATOM 3367 O O . LYS A 1 436 ? -41.436 0.832 61.700 1.00 82.69 436 LYS A O 1
ATOM 3372 N N . LEU A 1 437 ? -39.707 -0.450 61.021 1.00 75.75 437 LEU A N 1
ATOM 3373 C CA . LEU A 1 437 ? -40.311 -1.717 61.434 1.00 75.75 437 LEU A CA 1
ATOM 3374 C C . LEU A 1 437 ? -40.546 -1.756 62.945 1.00 75.75 437 LEU A C 1
ATOM 3376 O O . LEU A 1 437 ? -41.644 -2.096 63.357 1.00 75.75 437 LEU A O 1
ATOM 3380 N N . ASP A 1 438 ? -39.575 -1.339 63.761 1.00 74.25 438 ASP A N 1
ATOM 3381 C CA . ASP A 1 438 ? -39.727 -1.324 65.224 1.00 74.25 438 ASP A CA 1
ATOM 3382 C C . ASP A 1 438 ? -40.900 -0.445 65.681 1.00 74.25 438 ASP A C 1
ATOM 3384 O O . ASP A 1 438 ? -41.623 -0.806 66.608 1.00 74.25 438 ASP A O 1
ATOM 3388 N N . GLY A 1 439 ? -41.113 0.697 65.018 1.00 76.12 439 GL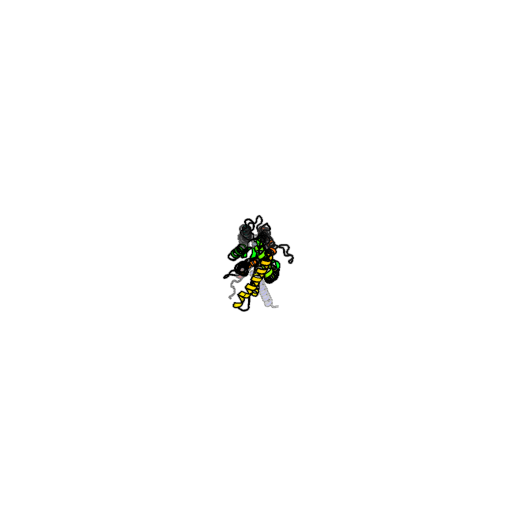Y A N 1
ATOM 3389 C CA . GLY A 1 439 ? -42.262 1.567 65.269 1.00 76.12 439 GLY A CA 1
ATOM 3390 C C . GLY A 1 439 ? -43.579 0.891 64.894 1.00 76.12 439 GLY A C 1
ATOM 3391 O O . GLY A 1 439 ? -44.456 0.768 65.738 1.00 76.12 439 GLY A O 1
ATOM 3392 N N . ALA A 1 440 ? -43.683 0.369 63.668 1.00 74.50 440 ALA A N 1
ATOM 3393 C CA . ALA A 1 440 ? -44.883 -0.330 63.200 1.00 74.50 440 ALA A CA 1
ATOM 3394 C C . ALA A 1 440 ? -45.222 -1.566 64.054 1.00 74.50 440 ALA A C 1
ATOM 3396 O O . ALA A 1 440 ? -46.389 -1.856 64.309 1.00 74.50 440 ALA A O 1
ATOM 3397 N N . VAL A 1 441 ? -44.194 -2.281 64.513 1.00 69.25 441 VAL A N 1
ATOM 3398 C CA . VAL A 1 441 ? -44.313 -3.445 65.392 1.00 69.25 441 VAL A CA 1
ATOM 3399 C C . VAL A 1 441 ? -44.788 -3.025 66.788 1.00 69.25 441 VAL A C 1
ATOM 3401 O O . VAL A 1 441 ? -45.700 -3.650 67.318 1.00 69.25 441 VAL A O 1
ATOM 3404 N N . ARG A 1 442 ? -44.255 -1.936 67.360 1.00 68.56 442 ARG A N 1
ATOM 3405 C CA . ARG A 1 442 ? -44.756 -1.373 68.629 1.00 68.56 442 ARG A CA 1
ATOM 3406 C C . ARG A 1 442 ? -46.177 -0.839 68.522 1.00 68.56 442 ARG A C 1
ATOM 3408 O O . ARG A 1 442 ? -46.951 -1.033 69.448 1.00 68.56 442 ARG A O 1
ATOM 3415 N N . ASP A 1 443 ? -46.521 -0.182 67.419 1.00 71.38 443 ASP A N 1
ATOM 3416 C CA . ASP A 1 443 ? -47.868 0.344 67.185 1.00 71.38 443 ASP A CA 1
ATOM 3417 C C . ASP A 1 443 ? -48.888 -0.799 67.118 1.00 71.38 443 ASP A C 1
ATOM 3419 O O . ASP A 1 443 ? -49.949 -0.712 67.736 1.00 71.38 443 ASP A O 1
ATOM 3423 N N . PHE A 1 444 ? -48.540 -1.905 66.453 1.00 65.75 444 PHE A N 1
ATOM 3424 C CA . PHE A 1 444 ? -49.329 -3.139 66.478 1.00 65.75 444 PHE A CA 1
ATOM 3425 C C . PHE A 1 444 ? -49.453 -3.733 67.894 1.00 65.75 444 PHE A C 1
ATOM 3427 O O . PHE A 1 444 ? -50.506 -4.254 68.257 1.00 65.75 444 PHE A O 1
ATOM 3434 N N . ASP A 1 445 ? -48.397 -3.622 68.703 1.00 61.06 445 ASP A N 1
ATOM 3435 C CA . ASP A 1 445 ? -48.338 -4.119 70.084 1.00 61.06 445 ASP A CA 1
ATOM 3436 C C . ASP A 1 445 ? -48.998 -3.177 71.112 1.00 61.06 445 ASP A C 1
ATOM 3438 O O . ASP A 1 445 ? -49.132 -3.519 72.289 1.00 61.06 445 ASP A O 1
ATOM 3442 N N . THR A 1 446 ? -49.460 -1.985 70.704 1.00 60.97 446 THR A N 1
ATOM 3443 C CA . THR A 1 446 ? -50.196 -1.116 71.627 1.00 60.97 446 THR A CA 1
ATOM 3444 C C . THR A 1 446 ? -51.463 -1.825 72.114 1.00 60.97 446 THR A C 1
ATOM 3446 O O . THR A 1 446 ? -52.348 -2.229 71.359 1.00 60.97 446 THR A O 1
ATOM 3449 N N . GLU A 1 447 ? -51.516 -2.002 73.436 1.00 56.44 447 GLU A N 1
ATOM 3450 C CA . GLU A 1 447 ? -52.238 -3.055 74.157 1.00 56.44 447 GLU A CA 1
ATOM 3451 C C . GLU A 1 447 ? -53.744 -3.185 73.878 1.00 56.44 447 GLU A C 1
ATOM 3453 O O . GLU A 1 447 ? -54.345 -4.184 74.265 1.00 56.44 447 GLU A O 1
ATOM 3458 N N . ALA A 1 448 ? -54.394 -2.202 73.254 1.00 57.22 448 ALA A N 1
ATOM 3459 C CA . ALA A 1 448 ? -55.844 -2.189 73.087 1.00 57.22 448 ALA A CA 1
ATOM 3460 C C . ALA A 1 448 ? -56.346 -3.339 72.196 1.00 57.22 448 ALA A C 1
ATOM 3462 O O . ALA A 1 448 ? -57.249 -4.068 72.604 1.00 57.22 448 ALA A O 1
ATOM 3463 N N . GLN A 1 449 ? -55.735 -3.558 71.027 1.00 60.56 449 GLN A N 1
ATOM 3464 C CA . GLN A 1 449 ? -56.205 -4.578 70.077 1.00 60.56 449 GLN A CA 1
ATOM 3465 C C . GLN A 1 449 ? -55.887 -6.001 70.549 1.00 60.56 449 GLN A C 1
ATOM 3467 O O . GLN A 1 449 ? -56.742 -6.885 70.483 1.00 60.56 449 GLN A O 1
ATOM 3472 N N . ILE A 1 450 ? -54.689 -6.218 71.097 1.00 61.88 450 ILE A N 1
ATOM 3473 C CA . ILE A 1 450 ? -54.276 -7.526 71.620 1.00 61.88 450 ILE A CA 1
ATOM 3474 C C . ILE A 1 450 ? -55.067 -7.877 72.888 1.00 61.88 450 ILE A C 1
ATOM 3476 O O . ILE A 1 450 ? -55.520 -9.016 73.027 1.00 61.88 450 ILE A O 1
ATOM 3480 N N . ARG A 1 451 ? -55.320 -6.912 73.790 1.00 62.22 451 ARG A N 1
ATOM 3481 C CA . ARG A 1 451 ? -56.181 -7.150 74.962 1.00 62.22 451 ARG A CA 1
ATOM 3482 C C . ARG A 1 451 ? -57.624 -7.430 74.558 1.00 62.22 451 ARG A C 1
ATOM 3484 O O . ARG A 1 451 ? -58.234 -8.302 75.170 1.00 62.22 451 ARG A O 1
ATOM 3491 N N . GLU A 1 452 ? -58.189 -6.734 73.572 1.00 67.88 452 GLU A N 1
ATOM 3492 C CA . GLU A 1 452 ? -59.552 -7.021 73.100 1.00 67.88 452 GLU A CA 1
ATOM 3493 C C . GLU A 1 452 ? -59.661 -8.393 72.431 1.00 67.88 452 GLU A C 1
ATOM 3495 O O . GLU A 1 452 ? -60.572 -9.155 72.759 1.00 67.88 452 GLU A O 1
ATOM 3500 N N . ALA A 1 453 ? -58.703 -8.763 71.577 1.00 64.94 453 ALA A N 1
ATOM 3501 C CA . ALA A 1 453 ? -58.668 -10.083 70.952 1.00 64.94 453 ALA A CA 1
ATOM 3502 C C . ALA A 1 453 ? -58.498 -11.208 71.990 1.00 64.94 453 ALA A C 1
ATOM 3504 O O . ALA A 1 453 ? -59.221 -12.206 71.947 1.00 64.94 453 ALA A O 1
ATOM 3505 N N . ALA A 1 454 ? -57.609 -11.027 72.975 1.00 63.47 454 ALA A N 1
ATOM 3506 C CA . ALA A 1 454 ? -57.431 -11.976 74.075 1.00 63.47 454 ALA A CA 1
ATOM 3507 C C . ALA A 1 454 ? -58.694 -12.088 74.951 1.00 63.47 454 ALA A C 1
ATOM 3509 O O . ALA A 1 454 ? -59.089 -13.196 75.325 1.00 63.47 454 ALA A O 1
ATOM 3510 N N . LYS A 1 455 ? -59.375 -10.964 75.231 1.00 64.81 455 LYS A N 1
ATOM 3511 C CA . LYS A 1 455 ? -60.670 -10.945 75.934 1.00 64.81 455 LYS A CA 1
ATOM 3512 C C . LYS A 1 455 ? -61.747 -11.704 75.155 1.00 64.81 455 LYS A C 1
ATOM 3514 O O . LYS A 1 455 ? -62.470 -12.496 75.756 1.00 64.81 455 LYS A O 1
ATOM 3519 N N . ALA A 1 456 ? -61.841 -11.502 73.841 1.00 67.88 456 ALA A N 1
ATOM 3520 C CA . ALA A 1 456 ? -62.826 -12.167 72.989 1.00 67.88 456 ALA A CA 1
ATOM 3521 C C . ALA A 1 456 ? -62.590 -13.686 72.895 1.00 67.88 456 ALA A C 1
ATOM 3523 O O . ALA A 1 456 ? -63.530 -14.465 73.062 1.00 67.88 456 ALA A O 1
ATOM 3524 N N . ALA A 1 457 ? -61.339 -14.116 72.698 1.00 64.88 457 ALA A N 1
ATOM 3525 C CA . ALA A 1 457 ? -60.976 -15.532 72.630 1.00 64.88 457 ALA A CA 1
ATOM 3526 C C . ALA A 1 457 ? -61.260 -16.268 73.952 1.00 64.88 457 ALA A C 1
ATOM 3528 O O . ALA A 1 457 ? -61.823 -17.364 73.947 1.00 64.88 457 ALA A O 1
ATOM 3529 N N . TYR A 1 458 ? -60.944 -15.642 75.092 1.00 64.38 458 TYR A N 1
ATOM 3530 C CA . TYR A 1 458 ? -61.275 -16.196 76.404 1.00 64.38 458 TYR A CA 1
ATOM 3531 C C . TYR A 1 458 ? -62.791 -16.304 76.617 1.00 64.38 458 TYR A C 1
ATOM 3533 O O . TYR A 1 458 ? -63.267 -17.352 77.052 1.00 64.38 458 TYR A O 1
ATOM 3541 N N . LEU A 1 459 ? -63.563 -15.260 76.274 1.00 63.78 459 LEU A N 1
ATOM 3542 C CA . LEU A 1 459 ? -65.026 -15.297 76.385 1.00 63.78 459 LEU A CA 1
ATOM 3543 C C . LEU A 1 459 ? -65.624 -16.440 75.557 1.00 63.78 459 LEU A C 1
ATOM 3545 O O . LEU A 1 459 ? -66.509 -17.141 76.041 1.00 63.78 459 LEU A O 1
ATOM 3549 N N . SER A 1 460 ? -65.123 -16.645 74.336 1.00 65.88 460 SER A N 1
ATOM 3550 C CA . SER A 1 460 ? -65.556 -17.733 73.455 1.00 65.88 460 SER A CA 1
ATOM 3551 C C . SER A 1 460 ? -65.308 -19.108 74.082 1.00 65.88 460 SER A C 1
ATOM 3553 O O . SER A 1 460 ? -66.220 -19.932 74.131 1.00 65.88 460 SER A O 1
ATOM 3555 N N . ASN A 1 461 ? -64.108 -19.348 74.620 1.00 65.50 461 ASN A N 1
ATOM 3556 C CA . ASN A 1 461 ? -63.770 -20.628 75.252 1.00 65.50 461 ASN A CA 1
ATOM 3557 C C . ASN A 1 461 ? -64.547 -20.855 76.554 1.00 65.50 461 ASN A C 1
ATOM 3559 O O . ASN A 1 461 ? -65.096 -21.934 76.761 1.00 65.50 461 ASN A O 1
ATOM 3563 N N . PHE A 1 462 ? -64.678 -19.825 77.394 1.00 66.62 462 PHE A N 1
ATOM 3564 C CA . PHE A 1 462 ? -65.457 -19.905 78.630 1.00 66.62 462 PHE A CA 1
ATOM 3565 C C . PHE A 1 462 ? -66.940 -20.203 78.362 1.00 66.62 462 PHE A C 1
ATOM 3567 O O . PHE A 1 462 ? -67.553 -21.004 79.070 1.00 66.62 462 PHE A O 1
ATOM 3574 N N . LEU A 1 463 ? -67.531 -19.581 77.335 1.00 64.69 463 LEU A N 1
ATOM 3575 C CA . LEU A 1 463 ? -68.908 -19.863 76.923 1.00 64.69 463 LEU A CA 1
ATOM 3576 C C . LEU A 1 463 ? -69.051 -21.285 76.367 1.00 64.69 463 LEU A C 1
ATOM 3578 O O . LEU A 1 463 ? -70.037 -21.952 76.680 1.00 64.69 463 LEU A O 1
ATOM 3582 N N . SER A 1 464 ? -68.065 -21.767 75.610 1.00 64.88 464 SER A N 1
ATOM 3583 C CA . SER A 1 464 ? -68.055 -23.131 75.075 1.00 64.88 464 SER A CA 1
ATOM 3584 C C . SER A 1 464 ? -67.984 -24.188 76.187 1.00 64.88 464 SER A C 1
ATOM 3586 O O . SER A 1 464 ? -68.770 -25.135 76.176 1.00 64.88 464 SER A O 1
ATOM 3588 N N . ASP A 1 465 ? -67.137 -23.989 77.202 1.00 61.66 465 ASP A N 1
ATOM 3589 C CA . ASP A 1 465 ? -67.019 -24.895 78.358 1.00 61.66 465 ASP A CA 1
ATOM 3590 C C . ASP A 1 465 ? -68.255 -24.870 79.271 1.00 61.66 465 ASP A C 1
ATOM 3592 O O . ASP A 1 465 ? -68.605 -25.866 79.909 1.00 61.66 465 ASP A O 1
ATOM 3596 N N . ARG A 1 466 ? -68.973 -23.743 79.335 1.00 56.75 466 ARG A N 1
ATOM 3597 C CA . ARG A 1 466 ? -70.236 -23.677 80.085 1.00 56.75 466 ARG A CA 1
ATOM 3598 C C . ARG A 1 466 ? -71.406 -24.326 79.353 1.00 56.75 466 ARG A C 1
ATOM 3600 O O . ARG A 1 466 ? -72.276 -24.892 80.015 1.00 56.75 466 ARG A O 1
ATOM 3607 N N . MET A 1 467 ? -71.442 -24.262 78.022 1.00 55.62 467 MET A N 1
ATOM 3608 C CA . MET A 1 467 ? -72.486 -24.938 77.246 1.00 55.62 467 MET A CA 1
ATOM 3609 C C . MET A 1 467 ? -72.344 -26.464 77.292 1.00 55.62 467 MET A C 1
ATOM 3611 O O . MET A 1 467 ? -73.358 -27.157 77.333 1.00 55.62 467 MET A O 1
ATOM 3615 N N . THR A 1 468 ? -71.126 -27.002 77.383 1.00 53.16 468 THR A N 1
ATOM 3616 C CA . THR A 1 468 ? -70.910 -28.453 77.527 1.00 53.16 468 THR A CA 1
ATOM 3617 C C . THR A 1 468 ? -71.337 -28.972 78.906 1.00 53.16 468 THR A C 1
ATOM 3619 O O . THR A 1 468 ? -71.990 -30.013 78.987 1.00 53.16 468 THR A O 1
ATOM 3622 N N . LEU A 1 469 ? -71.110 -28.213 79.986 1.00 49.88 469 LEU A N 1
ATOM 3623 C CA . LEU A 1 469 ? -71.546 -28.575 81.348 1.00 49.88 469 LEU A CA 1
ATOM 3624 C C . LEU A 1 469 ? -73.068 -28.472 81.581 1.00 49.88 469 LEU A C 1
ATOM 3626 O O . LEU A 1 469 ? -73.588 -29.107 82.496 1.00 49.88 469 LEU A O 1
ATOM 3630 N N . SER A 1 470 ? -73.801 -27.719 80.753 1.00 47.41 470 SER A N 1
ATOM 3631 C CA . SER A 1 470 ? -75.270 -27.610 80.833 1.00 47.41 470 SER A CA 1
ATOM 3632 C C . SER A 1 470 ? -76.020 -28.775 80.160 1.00 47.41 470 SER A C 1
ATOM 3634 O O . SER A 1 470 ? -77.248 -28.815 80.220 1.00 47.41 470 SER A O 1
ATOM 3636 N N . SER A 1 471 ? -75.314 -29.721 79.531 1.00 48.16 471 SER A N 1
ATOM 3637 C CA . SER A 1 471 ? -75.902 -30.862 78.806 1.00 48.16 471 SER A CA 1
ATOM 3638 C C . SER A 1 471 ? -75.823 -32.196 79.570 1.00 48.16 471 SER A C 1
ATOM 3640 O O . SER A 1 471 ? -75.730 -33.268 78.976 1.00 48.16 471 SER A O 1
ATOM 3642 N N . GLY A 1 472 ? -75.873 -32.148 80.906 1.00 40.34 472 GLY A N 1
ATOM 3643 C CA . GLY A 1 472 ? -75.993 -33.349 81.738 1.00 40.34 472 GLY A CA 1
ATOM 3644 C C . GLY A 1 472 ? -77.291 -34.125 81.433 1.00 40.34 472 GLY A C 1
ATOM 3645 O O . GLY A 1 472 ? -78.356 -33.508 81.342 1.00 40.34 472 GLY A O 1
ATOM 3646 N N . PRO A 1 473 ? -77.244 -35.461 81.267 1.00 47.72 473 PRO A N 1
ATOM 3647 C CA . PRO A 1 473 ? -78.374 -36.247 80.789 1.00 47.72 473 PRO A CA 1
ATOM 3648 C C . PRO A 1 473 ? -79.397 -36.435 81.908 1.00 47.72 473 PRO A C 1
ATOM 3650 O O . PRO A 1 473 ? -79.240 -37.298 82.765 1.00 47.72 473 PRO A O 1
ATOM 3653 N N . ASN A 1 474 ? -80.472 -35.652 81.887 1.00 48.62 474 ASN A N 1
ATOM 3654 C CA . ASN A 1 474 ? -81.664 -35.952 82.673 1.00 48.62 474 ASN A CA 1
ATOM 3655 C C . ASN A 1 474 ? -82.909 -35.857 81.791 1.00 48.62 474 ASN A C 1
ATOM 3657 O O . ASN A 1 474 ? -83.602 -34.846 81.741 1.00 48.62 474 ASN A O 1
ATOM 3661 N N . SER A 1 475 ? -83.166 -36.936 81.053 1.00 41.34 475 SER A N 1
ATOM 3662 C CA . SER A 1 475 ? -84.513 -37.300 80.609 1.00 41.34 475 SER A CA 1
ATOM 3663 C C . SER A 1 475 ? -84.572 -38.774 80.202 1.00 41.34 475 SER A C 1
ATOM 3665 O O . SER A 1 475 ? -84.404 -39.116 79.036 1.00 41.34 475 SER A O 1
ATOM 3667 N N . ARG A 1 476 ? -84.865 -39.652 81.168 1.00 38.72 476 ARG A N 1
ATOM 3668 C CA . ARG A 1 476 ? -85.808 -40.764 80.971 1.00 38.72 476 ARG A CA 1
ATOM 3669 C C . ARG A 1 476 ? -86.593 -40.993 82.264 1.00 38.72 476 ARG A C 1
ATOM 3671 O O . ARG A 1 476 ? -85.995 -41.097 83.331 1.00 38.72 476 ARG A O 1
ATOM 3678 N N . LEU A 1 477 ? -87.916 -40.970 82.091 1.00 40.38 477 LEU A N 1
ATOM 3679 C CA . LEU A 1 477 ? -88.946 -41.529 82.969 1.00 40.38 477 LEU A CA 1
ATOM 3680 C C . LEU A 1 477 ? -88.615 -42.960 83.395 1.00 40.38 477 LEU A C 1
ATOM 3682 O O . LEU A 1 477 ? -88.011 -43.679 82.562 1.00 40.38 477 LEU A O 1
#

Foldseek 3Di:
DDPVVVVVVVVVVVVVVVVVVCCCVVVVVVCVVVVVVVVVVVVVVVVVQLVCLLVPQDCVVLGGDLNVVSVVVVVVLVVCCVQDQDDVHPPVVVLVCVLVCCCPVPLVVLLVVLVVVVVVQVVLQVVLPDDDDRALLVSLVSVLVVLVCQDFNDPPPDTDHLVVVLVVLLVVLCCLAAQVSLLVVQLCCQLPPQCVDPPLVVLLVVLLVVQDPQFWPDQQSDADVVHPHSNVLSSLLSVLVSVLLSVLSRQLNVQLNVLSVVCVVPSFSQSSLVSLLSSLVSSLVVLVVQQDDPDPVCSVVSLQVSLVSSLVSSQVVTGDDPDTRDCPSVSVSSSSSSVVSSVVSNVSSVCSCVQAPDAPDPGHGVRCVSSVSNVVSVVSSVVSCQQNDADPPPPGPGHVSVVVVVVSVVSVVVSVCVSVCCVVPPSVVSVVVSVCVVVVSVVVVPPPVVSVVSVVVSVVVVVVVVVVVVPDDDDDD